Protein AF-A0A928NVF2-F1 (afdb_monomer_lite)

Radius of gyration: 32.95 Å; chains: 1; bounding box: 83×80×130 Å

Structure (mmCIF, N/CA/C/O backbone):
data_AF-A0A928NVF2-F1
#
_entry.id   AF-A0A928NVF2-F1
#
loop_
_atom_site.group_PDB
_atom_site.id
_atom_site.type_symbol
_atom_site.label_atom_id
_atom_site.label_alt_id
_atom_site.label_comp_id
_atom_site.label_asym_id
_atom_site.label_entity_id
_atom_site.label_seq_id
_atom_site.pdbx_PDB_ins_code
_atom_site.Cartn_x
_atom_site.Cartn_y
_atom_site.Cartn_z
_atom_site.occupancy
_atom_site.B_iso_or_equiv
_atom_site.auth_seq_id
_atom_site.auth_comp_id
_atom_site.auth_asym_id
_atom_site.auth_atom_id
_atom_site.pdbx_PDB_model_num
ATOM 1 N N . MET A 1 1 ? -42.860 23.531 -21.131 1.00 44.81 1 MET A N 1
ATOM 2 C CA . MET A 1 1 ? -42.551 22.361 -21.988 1.00 44.81 1 MET A CA 1
ATOM 3 C C . MET A 1 1 ? -41.539 22.600 -23.119 1.00 44.81 1 MET A C 1
ATOM 5 O O . MET A 1 1 ? -40.895 21.634 -23.487 1.00 44.81 1 MET A O 1
ATOM 9 N N . ALA A 1 2 ? -41.324 23.803 -23.671 1.00 33.59 2 ALA A N 1
ATOM 10 C CA . ALA A 1 2 ? -40.385 23.972 -24.802 1.00 33.59 2 ALA A CA 1
ATOM 11 C C . ALA A 1 2 ? -38.884 23.972 -24.421 1.00 33.59 2 ALA A C 1
ATOM 13 O O . ALA A 1 2 ? -38.045 23.609 -25.238 1.00 33.59 2 ALA A O 1
ATOM 14 N N . ALA A 1 3 ? -38.541 24.306 -23.173 1.00 37.38 3 ALA A N 1
ATOM 15 C CA . ALA A 1 3 ? -37.152 24.272 -22.699 1.00 37.38 3 ALA A CA 1
ATOM 16 C C . ALA A 1 3 ? -36.642 22.844 -22.410 1.00 37.38 3 ALA A C 1
ATOM 18 O O . ALA A 1 3 ? -35.445 22.591 -22.466 1.00 37.38 3 ALA A O 1
ATOM 19 N N . VAL A 1 4 ? -37.552 21.896 -22.158 1.00 41.88 4 VAL A N 1
ATOM 20 C CA . VAL A 1 4 ? -37.204 20.514 -21.777 1.00 41.88 4 VAL A CA 1
ATOM 21 C C . VAL A 1 4 ? -36.959 19.621 -23.008 1.00 41.88 4 VAL A C 1
ATOM 23 O O . VAL A 1 4 ? -36.260 18.622 -22.908 1.00 41.88 4 VAL A O 1
ATOM 26 N N . ALA A 1 5 ? -37.443 20.004 -24.197 1.00 39.19 5 ALA A N 1
ATOM 27 C CA . ALA A 1 5 ? -37.230 19.247 -25.439 1.00 39.19 5 ALA A CA 1
ATOM 28 C C . ALA A 1 5 ? -35.941 19.635 -26.195 1.00 39.19 5 ALA A C 1
ATOM 30 O O . ALA A 1 5 ? -35.328 18.787 -26.835 1.00 39.19 5 ALA A O 1
ATOM 31 N N . MET A 1 6 ? -35.489 20.891 -26.099 1.00 42.94 6 MET A N 1
ATOM 32 C CA . MET A 1 6 ? -34.250 21.347 -26.758 1.00 42.94 6 MET A CA 1
ATOM 33 C C . MET A 1 6 ? -32.985 20.873 -26.029 1.00 42.94 6 MET A C 1
ATOM 35 O O . MET A 1 6 ? -31.957 20.651 -26.663 1.00 42.94 6 MET A O 1
ATOM 39 N N . LEU A 1 7 ? -33.075 20.646 -24.714 1.00 39.53 7 LEU A N 1
ATOM 40 C CA . LEU A 1 7 ? -31.983 20.072 -23.925 1.00 39.53 7 LEU A CA 1
ATOM 41 C C . LEU A 1 7 ? -31.767 18.575 -24.241 1.00 39.53 7 LEU A C 1
ATOM 43 O O . LEU A 1 7 ? -30.654 18.079 -24.116 1.00 39.53 7 LEU A O 1
ATOM 47 N N . LEU A 1 8 ? -32.802 17.874 -24.727 1.00 33.75 8 LEU A N 1
ATOM 48 C CA . LEU A 1 8 ? -32.741 16.450 -25.082 1.00 33.75 8 LEU A CA 1
ATOM 49 C C . LEU A 1 8 ? -32.118 16.194 -26.473 1.00 33.75 8 LEU A C 1
ATOM 51 O O . LEU A 1 8 ? -31.570 15.123 -26.713 1.00 33.75 8 LEU A O 1
ATOM 55 N N . VAL A 1 9 ? -32.156 17.175 -27.388 1.00 42.97 9 VAL A N 1
ATOM 56 C CA . VAL A 1 9 ? -31.572 17.058 -28.746 1.00 42.97 9 VAL A CA 1
ATOM 57 C C . VAL A 1 9 ? -30.080 17.415 -28.761 1.00 42.97 9 VAL A C 1
ATOM 59 O O . VAL A 1 9 ? -29.321 16.852 -29.548 1.00 42.97 9 VAL A O 1
ATOM 62 N N . ALA A 1 10 ? -29.622 18.257 -27.830 1.00 42.62 10 ALA A N 1
ATOM 63 C CA . ALA A 1 10 ? -28.196 18.517 -27.619 1.00 42.62 10 ALA A CA 1
ATOM 64 C C . ALA A 1 10 ? -27.438 17.304 -27.034 1.00 42.62 10 ALA A C 1
ATOM 66 O O . ALA A 1 10 ? -26.214 17.261 -27.106 1.00 42.62 10 ALA A O 1
ATOM 67 N N . PHE A 1 11 ? -28.153 16.301 -26.506 1.00 34.56 11 PHE A N 1
ATOM 68 C CA . PHE A 1 11 ? -27.557 15.132 -25.853 1.00 34.56 11 PHE A CA 1
ATOM 69 C C . PHE A 1 11 ? -27.333 13.916 -26.786 1.00 34.56 11 PHE A C 1
ATOM 71 O O . PHE A 1 11 ? -26.738 12.937 -26.352 1.00 34.56 11 PHE A O 1
ATOM 78 N N . PHE A 1 12 ? -27.745 13.957 -28.068 1.00 36.56 12 PHE A N 1
ATOM 79 C CA . PHE A 1 12 ? -27.664 12.793 -28.984 1.00 36.56 12 PHE A CA 1
ATOM 80 C C . PHE A 1 12 ? -26.937 13.000 -30.333 1.00 36.56 12 PHE A C 1
ATOM 82 O O . PHE A 1 12 ? -26.902 12.069 -31.133 1.00 36.56 12 PHE A O 1
ATOM 89 N N . MET A 1 13 ? -26.303 14.148 -30.611 1.00 39.31 13 MET A N 1
ATOM 90 C CA . MET A 1 13 ? -25.504 14.335 -31.848 1.00 39.31 13 MET A CA 1
ATOM 91 C C . MET A 1 13 ? -24.010 14.609 -31.614 1.00 39.31 13 MET A C 1
ATOM 93 O O . MET A 1 13 ? -23.356 15.329 -32.365 1.00 39.31 13 MET A O 1
ATOM 97 N N . VAL A 1 14 ? -23.436 13.922 -30.625 1.00 37.03 14 VAL A N 1
ATOM 98 C CA . VAL A 1 14 ? -22.056 13.434 -30.735 1.00 37.03 14 VAL A CA 1
ATOM 99 C C . VAL A 1 14 ? -22.041 12.317 -31.782 1.00 37.03 14 VAL A C 1
ATOM 101 O O . VAL A 1 14 ? -22.517 11.227 -31.500 1.00 37.03 14 VAL A O 1
ATOM 104 N N . ILE A 1 15 ? -21.472 12.574 -32.962 1.00 34.41 15 ILE A N 1
ATOM 105 C CA . ILE A 1 15 ? -20.449 11.697 -33.558 1.00 34.41 15 ILE A CA 1
ATOM 106 C C . ILE A 1 15 ? -19.396 12.621 -34.164 1.00 34.41 15 ILE A C 1
ATOM 108 O O . ILE A 1 15 ? -19.520 13.128 -35.279 1.00 34.41 15 ILE A O 1
ATOM 112 N N . SER A 1 16 ? -18.334 12.817 -33.392 1.00 35.62 16 SER A N 1
ATOM 113 C CA . SER A 1 16 ? -16.998 13.082 -33.899 1.00 35.62 16 SER A CA 1
ATOM 114 C C . SER A 1 16 ? -16.676 12.081 -35.012 1.00 35.62 16 SER A C 1
ATOM 116 O O . SER A 1 16 ? -16.428 10.905 -34.750 1.00 35.62 16 SER A O 1
ATOM 118 N N . SER A 1 17 ? -16.688 12.535 -36.260 1.00 27.22 17 SER A N 1
ATOM 119 C CA . SER A 1 17 ? -16.017 11.837 -37.350 1.00 27.22 17 SER A CA 1
ATOM 120 C C . SER A 1 17 ? -15.117 12.829 -38.069 1.00 27.22 17 SER A C 1
ATOM 122 O O . SER A 1 17 ? -15.530 13.909 -38.487 1.00 27.22 17 SER A O 1
ATOM 124 N N . SER A 1 18 ? -13.844 12.459 -38.105 1.00 36.84 18 SER A N 1
ATOM 125 C CA . SER A 1 18 ? -12.758 13.079 -38.841 1.00 36.84 18 SER A CA 1
ATOM 126 C C . SER A 1 18 ? -13.165 13.326 -40.292 1.00 36.84 18 SER A C 1
ATOM 128 O O . SER A 1 18 ? -13.515 12.380 -40.992 1.00 36.84 18 SER A O 1
ATOM 130 N N . TYR A 1 19 ? -13.037 14.559 -40.780 1.00 27.59 19 TYR A N 1
ATOM 131 C CA . TYR A 1 19 ? -13.043 14.810 -42.219 1.00 27.59 19 TYR A CA 1
ATOM 132 C C . TYR A 1 19 ? -11.674 15.316 -42.653 1.00 27.59 19 TYR A C 1
ATOM 134 O O . TYR A 1 19 ? -11.350 16.498 -42.564 1.00 27.59 19 TYR A O 1
ATOM 142 N N . ALA A 1 20 ? -10.878 14.369 -43.148 1.00 26.25 20 ALA A N 1
ATOM 143 C CA . ALA A 1 20 ? -9.914 14.650 -44.193 1.00 26.25 20 ALA A CA 1
ATOM 144 C C . ALA A 1 20 ? -10.691 15.139 -45.425 1.00 26.25 20 ALA A C 1
ATOM 146 O O . ALA A 1 20 ? -11.617 14.465 -45.880 1.00 26.25 20 ALA A O 1
ATOM 147 N N . TRP A 1 21 ? -10.320 16.290 -45.980 1.00 24.73 21 TRP A N 1
ATOM 148 C CA . TRP A 1 21 ? -10.779 16.658 -47.314 1.00 24.73 21 TRP A CA 1
ATOM 149 C C . TRP A 1 21 ? -9.892 15.926 -48.320 1.00 24.73 21 TRP A C 1
ATOM 151 O O . TRP A 1 21 ? -8.727 16.264 -48.511 1.00 24.73 21 TRP A O 1
ATOM 161 N N . PHE A 1 22 ? -10.445 14.878 -48.929 1.00 26.31 22 PHE A N 1
ATOM 162 C CA . PHE A 1 22 ? -9.878 14.239 -50.110 1.00 26.31 22 PHE A CA 1
ATOM 163 C C . PHE A 1 22 ? -10.243 15.101 -51.324 1.00 26.31 22 PHE A C 1
ATOM 165 O O . PHE A 1 22 ? -11.411 15.179 -51.698 1.00 26.31 22 PHE A O 1
ATOM 172 N N . THR A 1 23 ? -9.264 15.722 -51.978 1.00 27.91 23 THR A N 1
ATOM 173 C CA . THR A 1 23 ? -9.414 16.123 -53.383 1.00 27.91 23 THR A CA 1
ATOM 174 C C . THR A 1 23 ? -8.696 15.093 -54.238 1.00 27.91 23 THR A C 1
ATOM 176 O O . THR A 1 23 ? -7.475 15.132 -54.383 1.00 27.91 23 THR A O 1
ATOM 179 N N . LEU A 1 24 ? -9.455 14.145 -54.792 1.00 27.53 24 LEU A N 1
ATOM 180 C CA . LEU A 1 24 ? -8.959 13.260 -55.839 1.00 27.53 24 LEU A CA 1
ATOM 181 C C . LEU A 1 24 ? -8.858 14.080 -57.135 1.00 27.53 24 LEU A C 1
ATOM 183 O O . LEU A 1 24 ? -9.863 14.322 -57.800 1.00 27.53 24 LEU A O 1
ATOM 187 N N . SER A 1 25 ? -7.657 14.540 -57.484 1.00 30.09 25 SER A N 1
ATOM 188 C CA . SER A 1 25 ? -7.385 15.007 -58.846 1.00 30.09 25 SER A CA 1
ATOM 189 C C . SER A 1 25 ? -7.182 13.785 -59.739 1.00 30.09 25 SER A C 1
ATOM 191 O O . SER A 1 25 ? -6.358 12.922 -59.440 1.00 30.09 25 SER A O 1
ATOM 193 N N . THR A 1 26 ? -7.932 13.686 -60.833 1.00 35.44 26 THR A N 1
ATOM 194 C CA . THR A 1 26 ? -7.825 12.612 -61.832 1.00 35.44 26 THR A CA 1
ATOM 195 C C . THR A 1 26 ? -6.662 12.849 -62.804 1.00 35.44 26 THR A C 1
ATOM 197 O O . THR A 1 26 ? -6.855 12.837 -64.020 1.00 35.44 26 THR A O 1
ATOM 200 N N . ALA A 1 27 ? -5.455 13.075 -62.286 1.00 31.02 27 ALA A N 1
ATOM 201 C CA . ALA A 1 27 ? -4.226 13.074 -63.076 1.00 31.02 27 ALA A CA 1
ATOM 202 C C . ALA A 1 27 ? -3.371 11.855 -62.674 1.00 31.02 27 ALA A C 1
ATOM 204 O O . ALA A 1 27 ? -3.174 11.631 -61.477 1.00 31.02 27 ALA A O 1
ATOM 205 N N . PRO A 1 28 ? -2.907 11.032 -63.631 1.00 38.03 28 PRO A N 1
ATOM 206 C CA . PRO A 1 28 ? -2.122 9.846 -63.327 1.00 38.03 28 PRO A CA 1
ATOM 207 C C . PRO A 1 28 ? -0.693 10.238 -62.924 1.00 38.03 28 PRO A C 1
ATOM 209 O O . PRO A 1 28 ? -0.131 11.185 -63.463 1.00 38.03 28 PRO A O 1
ATOM 212 N N . GLU A 1 29 ? -0.128 9.457 -62.002 1.00 40.56 29 GLU A N 1
ATOM 213 C CA . GLU A 1 29 ? 1.263 9.495 -61.526 1.00 40.56 29 GLU A CA 1
ATOM 214 C C . GLU A 1 29 ? 1.671 10.695 -60.657 1.00 40.56 29 GLU A C 1
ATOM 216 O O . GLU A 1 29 ? 2.347 11.626 -61.082 1.00 40.56 29 GLU A O 1
ATOM 221 N N . VAL A 1 30 ? 1.404 10.568 -59.354 1.00 30.86 30 VAL A N 1
ATOM 222 C CA . VAL A 1 30 ? 2.347 11.053 -58.336 1.00 30.86 30 VAL A CA 1
ATOM 223 C C . VAL A 1 30 ? 2.696 9.880 -57.423 1.00 30.86 30 VAL A C 1
ATOM 225 O O . VAL A 1 30 ? 2.098 9.670 -56.370 1.00 30.86 30 VAL A O 1
ATOM 228 N N . THR A 1 31 ? 3.670 9.072 -57.838 1.00 35.22 31 THR A N 1
ATOM 229 C CA . THR A 1 31 ? 4.393 8.176 -56.929 1.00 35.22 31 THR A CA 1
ATOM 230 C C . THR A 1 31 ? 5.310 9.030 -56.058 1.00 35.22 31 THR A C 1
ATOM 232 O O . THR A 1 31 ? 6.460 9.273 -56.416 1.00 35.22 31 THR A O 1
ATOM 235 N N . GLY A 1 32 ? 4.787 9.542 -54.943 1.00 33.62 32 GLY A N 1
ATOM 236 C CA . GLY A 1 32 ? 5.592 10.286 -53.974 1.00 33.62 32 GLY A CA 1
ATOM 237 C C . GLY A 1 32 ? 4.840 11.393 -53.249 1.00 33.62 32 GLY A C 1
ATOM 238 O O . GLY A 1 32 ? 5.214 12.554 -53.363 1.00 33.62 32 GLY A O 1
ATOM 239 N N . ILE A 1 33 ? 3.810 11.051 -52.474 1.00 31.72 33 ILE A N 1
ATOM 240 C CA . ILE A 1 33 ? 3.309 11.944 -51.423 1.00 31.72 33 ILE A CA 1
ATOM 241 C C . ILE A 1 33 ? 3.704 11.318 -50.084 1.00 31.72 33 ILE A C 1
ATOM 243 O O . ILE A 1 33 ? 3.020 10.440 -49.567 1.00 31.72 33 ILE A O 1
ATOM 247 N N . TYR A 1 34 ? 4.839 11.761 -49.538 1.00 28.41 34 TYR A N 1
ATOM 248 C CA . TYR A 1 34 ? 5.159 11.576 -48.125 1.00 28.41 34 TYR A CA 1
ATOM 249 C C . TYR A 1 34 ? 4.343 12.599 -47.338 1.00 28.41 34 TYR A C 1
ATOM 251 O O . TYR A 1 34 ? 4.717 13.767 -47.242 1.00 28.41 34 TYR A O 1
ATOM 259 N N . THR A 1 35 ? 3.213 12.183 -46.775 1.00 33.41 35 THR A N 1
ATOM 260 C CA . THR A 1 35 ? 2.512 12.983 -45.771 1.00 33.41 35 THR A CA 1
ATOM 261 C C . THR A 1 35 ? 3.271 12.884 -44.452 1.00 33.41 35 THR A C 1
ATOM 263 O O . THR A 1 35 ? 2.890 12.136 -43.555 1.00 33.41 35 THR A O 1
ATOM 266 N N . ALA A 1 36 ? 4.351 13.649 -44.310 1.00 30.97 36 ALA A N 1
ATOM 267 C CA . ALA A 1 36 ? 4.864 14.002 -42.993 1.00 30.97 36 ALA A CA 1
ATOM 268 C C . ALA A 1 36 ? 3.942 15.079 -42.395 1.00 30.97 36 ALA A C 1
ATOM 270 O O . ALA A 1 36 ? 4.326 16.237 -42.247 1.00 30.97 36 ALA A O 1
ATOM 271 N N . VAL A 1 37 ? 2.692 14.713 -42.089 1.00 32.75 37 VAL A N 1
ATOM 272 C CA . VAL A 1 37 ? 1.835 15.523 -41.215 1.00 32.75 37 VAL A CA 1
ATOM 273 C C . VAL A 1 37 ? 2.330 15.251 -39.799 1.00 32.75 37 VAL A C 1
ATOM 275 O O . VAL A 1 37 ? 1.814 14.399 -39.084 1.00 32.75 37 VAL A O 1
ATOM 278 N N . GLY A 1 38 ? 3.441 15.899 -39.448 1.00 31.02 38 GLY A N 1
ATOM 279 C CA . GLY A 1 38 ? 4.023 15.841 -38.117 1.00 31.02 38 GLY A CA 1
ATOM 280 C C . GLY A 1 38 ? 3.090 16.529 -37.135 1.00 31.02 38 GLY A C 1
ATOM 281 O O . GLY A 1 38 ? 3.197 17.732 -36.912 1.00 31.02 38 GLY A O 1
ATOM 282 N N . ALA A 1 39 ? 2.169 15.772 -36.548 1.00 29.73 39 ALA A N 1
ATOM 283 C CA . ALA A 1 39 ? 1.528 16.190 -35.319 1.00 29.73 39 ALA A CA 1
ATOM 284 C C . ALA A 1 39 ? 2.585 16.155 -34.196 1.00 29.73 39 ALA A C 1
ATOM 286 O O . ALA A 1 39 ? 2.856 15.115 -33.612 1.00 29.73 39 ALA A O 1
ATOM 287 N N . ASN A 1 40 ? 3.162 17.328 -33.922 1.00 42.91 40 ASN A N 1
ATOM 288 C CA . ASN A 1 40 ? 3.718 17.772 -32.638 1.00 42.91 40 ASN A CA 1
ATOM 289 C C . ASN A 1 40 ? 4.929 17.024 -32.043 1.00 42.91 40 ASN A C 1
ATOM 291 O O . ASN A 1 40 ? 4.806 16.256 -31.090 1.00 42.91 40 ASN A O 1
ATOM 295 N N . GLY A 1 41 ? 6.127 17.424 -32.484 1.00 56.53 41 GLY A N 1
ATOM 296 C CA . GLY A 1 41 ? 7.388 17.246 -31.753 1.00 56.53 41 GLY A CA 1
ATOM 297 C C . GLY A 1 41 ? 8.516 16.695 -32.621 1.00 56.53 41 GLY A C 1
ATOM 298 O O . GLY A 1 41 ? 8.307 15.816 -33.444 1.00 56.53 41 GLY A O 1
ATOM 299 N N . ASN A 1 42 ? 9.732 17.205 -32.440 1.00 70.88 42 ASN A N 1
ATOM 300 C CA . ASN A 1 42 ? 10.946 16.605 -33.002 1.00 70.88 42 ASN A CA 1
ATOM 301 C C . ASN A 1 42 ? 11.477 15.428 -32.178 1.00 70.88 42 ASN A C 1
ATOM 303 O O . ASN A 1 42 ? 12.530 14.897 -32.516 1.00 70.88 42 ASN A O 1
ATOM 307 N N . LEU A 1 43 ? 10.808 15.067 -31.085 1.00 79.19 43 LEU A N 1
ATOM 308 C CA . LEU A 1 43 ? 11.210 14.028 -30.149 1.00 79.19 43 LEU A CA 1
ATOM 309 C C . LEU A 1 43 ? 10.016 13.118 -29.881 1.00 79.19 43 LEU A C 1
ATOM 311 O O . LEU A 1 43 ? 8.953 13.593 -29.474 1.00 79.19 43 LEU A O 1
ATOM 315 N N . GLU A 1 44 ? 10.229 11.825 -30.067 1.00 85.44 44 GLU A N 1
ATOM 316 C CA . GLU A 1 44 ? 9.272 10.769 -29.756 1.00 85.44 44 GLU A CA 1
ATOM 317 C C . GLU A 1 44 ? 9.861 9.840 -28.693 1.00 85.44 44 GLU A C 1
ATOM 319 O O . GLU A 1 44 ? 11.081 9.665 -28.608 1.00 85.44 44 GLU A O 1
ATOM 324 N N . ILE A 1 45 ? 8.979 9.254 -27.888 1.00 86.94 45 ILE A N 1
ATOM 325 C CA . ILE A 1 45 ? 9.293 8.354 -26.780 1.00 86.94 45 ILE A CA 1
ATOM 326 C C . ILE A 1 45 ? 8.442 7.085 -26.882 1.00 86.94 45 ILE A C 1
ATOM 328 O O . ILE A 1 45 ? 7.290 7.134 -27.318 1.00 86.94 45 ILE A O 1
ATOM 332 N N . ALA A 1 46 ? 9.016 5.962 -26.469 1.00 90.31 46 ALA A N 1
ATOM 333 C CA . ALA A 1 46 ? 8.335 4.685 -26.296 1.00 90.31 46 ALA A CA 1
ATOM 334 C C . ALA A 1 46 ? 8.958 3.905 -25.126 1.00 90.31 46 ALA A C 1
ATOM 336 O O . ALA A 1 46 ? 10.087 4.173 -24.711 1.00 90.31 46 ALA A O 1
ATOM 337 N N . LEU A 1 47 ? 8.238 2.916 -24.606 1.00 93.00 47 LEU A N 1
ATOM 338 C CA . LEU A 1 47 ? 8.767 1.928 -23.673 1.00 93.00 47 LEU A CA 1
ATOM 339 C C . LEU A 1 47 ? 9.649 0.934 -24.441 1.00 93.00 47 LEU A C 1
ATOM 341 O O . LEU A 1 47 ? 9.186 0.249 -25.357 1.00 93.00 47 LEU A O 1
ATOM 345 N N . TYR A 1 48 ? 10.919 0.828 -24.057 1.00 93.44 48 TYR A N 1
ATOM 346 C CA . TYR A 1 48 ? 11.861 -0.082 -24.694 1.00 93.44 48 TYR A CA 1
ATOM 347 C C . TYR A 1 48 ? 11.735 -1.485 -24.105 1.00 93.44 48 TYR A C 1
ATOM 349 O O . TYR A 1 48 ? 12.041 -1.723 -22.943 1.00 93.44 48 TYR A O 1
ATOM 357 N N . THR A 1 49 ? 11.325 -2.444 -24.930 1.00 89.19 49 THR A N 1
ATOM 358 C CA . THR A 1 49 ? 11.142 -3.851 -24.529 1.00 89.19 49 THR A CA 1
ATOM 359 C C . THR A 1 49 ? 12.255 -4.769 -25.044 1.00 89.19 49 THR A C 1
ATOM 361 O O . THR A 1 49 ? 12.109 -5.987 -25.043 1.00 89.19 49 THR A O 1
ATOM 364 N N . GLY A 1 50 ? 13.387 -4.196 -25.479 1.00 85.56 50 GLY A N 1
ATOM 365 C CA . GLY A 1 50 ? 14.495 -4.941 -26.092 1.00 85.56 50 GLY A CA 1
ATOM 366 C C . GLY A 1 50 ? 14.355 -5.114 -27.607 1.00 85.56 50 GLY A C 1
ATOM 367 O O . GLY A 1 50 ? 15.190 -5.757 -28.233 1.00 85.56 50 GLY A O 1
ATOM 368 N N . ASN A 1 51 ? 13.295 -4.557 -28.200 1.00 80.38 51 ASN A N 1
ATOM 369 C CA . ASN A 1 51 ? 13.088 -4.529 -29.642 1.00 80.38 51 ASN A CA 1
ATOM 370 C C . ASN A 1 51 ? 13.627 -3.218 -30.231 1.00 80.38 51 ASN A C 1
ATOM 372 O O . ASN A 1 51 ? 13.160 -2.136 -29.877 1.00 80.38 51 ASN A O 1
ATOM 376 N N . ASP A 1 52 ? 14.566 -3.323 -31.168 1.00 78.44 52 ASP A N 1
ATOM 377 C CA . ASP A 1 52 ? 15.161 -2.167 -31.851 1.00 78.44 52 ASP A CA 1
ATOM 378 C C . ASP A 1 52 ? 14.302 -1.640 -33.018 1.00 78.44 52 ASP A C 1
ATOM 380 O O . ASP A 1 52 ? 14.600 -0.597 -33.595 1.00 78.44 52 ASP A O 1
ATOM 384 N N . ASN A 1 53 ? 13.203 -2.330 -33.344 1.00 81.94 53 ASN A N 1
ATOM 385 C CA . ASN A 1 53 ? 12.244 -1.950 -34.382 1.00 81.94 53 ASN A CA 1
ATOM 386 C C . ASN A 1 53 ? 10.890 -1.569 -33.770 1.00 81.94 53 ASN A C 1
ATOM 388 O O . ASN A 1 53 ? 9.907 -2.309 -33.877 1.00 81.94 53 ASN A O 1
ATOM 392 N N . ILE A 1 54 ? 10.835 -0.411 -33.116 1.00 87.25 54 ILE A N 1
ATOM 393 C CA . ILE A 1 54 ? 9.587 0.157 -32.593 1.00 87.25 54 ILE A CA 1
ATOM 394 C C . ILE A 1 54 ? 8.760 0.735 -33.756 1.00 87.25 54 ILE A C 1
ATOM 396 O O . ILE A 1 54 ? 9.264 1.511 -34.574 1.00 87.25 54 ILE A O 1
ATOM 400 N N . GLY A 1 55 ? 7.490 0.333 -33.843 1.00 81.81 55 GLY A N 1
ATOM 401 C CA . GLY A 1 55 ? 6.565 0.726 -34.909 1.00 81.81 55 GLY A CA 1
ATOM 402 C C . GLY A 1 55 ? 5.932 2.107 -34.710 1.00 81.81 55 GLY A C 1
ATOM 403 O O . GLY A 1 55 ? 5.932 2.662 -33.611 1.00 81.81 55 GLY A O 1
ATOM 404 N N . SER A 1 56 ? 5.398 2.663 -35.798 1.00 79.19 56 SER A N 1
ATOM 405 C CA . SER A 1 56 ? 4.598 3.892 -35.803 1.00 79.19 56 SER A CA 1
ATOM 406 C C . SER A 1 56 ? 3.554 3.780 -36.914 1.00 79.19 56 SER A C 1
ATOM 408 O O . SER A 1 56 ? 3.852 4.021 -38.085 1.00 79.19 56 SER A O 1
ATOM 410 N N . ASN A 1 57 ? 2.353 3.326 -36.561 1.00 77.50 57 ASN A N 1
ATOM 411 C CA . ASN A 1 57 ? 1.232 3.159 -37.477 1.00 77.50 57 ASN A CA 1
ATOM 412 C C . ASN A 1 57 ? 0.136 4.191 -37.204 1.00 77.50 57 ASN A C 1
ATOM 414 O O . ASN A 1 57 ? -0.061 4.686 -36.091 1.00 77.50 57 ASN A O 1
ATOM 418 N N . VAL A 1 58 ? -0.640 4.487 -38.245 1.00 70.56 58 VAL A N 1
ATOM 419 C CA . VAL A 1 58 ? -1.846 5.304 -38.106 1.00 70.56 58 VAL A CA 1
ATOM 420 C C . VAL A 1 58 ? -2.837 4.567 -37.203 1.00 70.56 58 VAL A C 1
ATOM 422 O O . VAL A 1 58 ? -3.234 3.446 -37.505 1.00 70.56 58 VAL A O 1
ATOM 425 N N . GLY A 1 59 ? -3.261 5.218 -36.119 1.00 68.81 59 GLY A N 1
ATOM 426 C CA . GLY A 1 59 ? -4.224 4.662 -35.166 1.00 68.81 59 GLY A CA 1
ATOM 427 C C . GLY A 1 59 ? -3.613 4.046 -33.906 1.00 68.81 59 GLY A C 1
ATOM 428 O O . GLY A 1 59 ? -4.378 3.706 -33.006 1.00 68.81 59 GLY A O 1
ATOM 429 N N . ASP A 1 60 ? -2.281 3.989 -33.775 1.00 73.19 60 ASP A N 1
ATOM 430 C CA . ASP A 1 60 ? -1.611 3.501 -32.553 1.00 73.19 60 ASP A CA 1
ATOM 431 C C . ASP A 1 60 ? -2.019 4.302 -31.297 1.00 73.19 60 ASP A C 1
ATOM 433 O O . ASP A 1 60 ? -2.032 3.786 -30.179 1.00 73.19 60 ASP A O 1
ATOM 437 N N . SER A 1 61 ? -2.481 5.546 -31.475 1.00 72.31 61 SER A N 1
ATOM 438 C CA . SER A 1 61 ? -3.050 6.379 -30.410 1.00 72.31 61 SER A CA 1
ATOM 439 C C . SER A 1 61 ? -4.286 5.782 -29.723 1.00 72.31 61 SER A C 1
ATOM 441 O O . SER A 1 61 ? -4.570 6.181 -28.589 1.00 72.31 61 SER A O 1
ATOM 443 N N . ASN A 1 62 ? -4.998 4.871 -30.402 1.00 77.06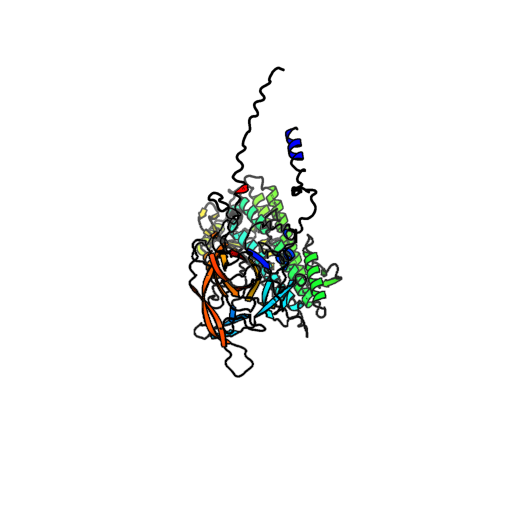 62 ASN A N 1
ATOM 444 C CA . ASN A 1 62 ? -6.236 4.223 -29.952 1.00 77.06 62 ASN A CA 1
ATOM 445 C C . ASN A 1 62 ? -5.997 2.849 -29.299 1.00 77.06 62 ASN A C 1
ATOM 447 O O . ASN A 1 62 ? -6.956 2.216 -28.859 1.00 77.06 62 ASN A O 1
ATOM 451 N N . LEU A 1 63 ? -4.750 2.365 -29.260 1.00 81.00 63 LEU A N 1
ATOM 452 C CA . LEU A 1 63 ? -4.404 1.126 -28.565 1.00 81.00 63 LEU A CA 1
ATOM 453 C C . LEU A 1 63 ? -4.583 1.286 -27.047 1.00 81.00 63 LEU A C 1
ATOM 455 O O . LEU A 1 63 ? -4.482 2.388 -26.502 1.00 81.00 63 LEU A O 1
ATOM 459 N N . GLY A 1 64 ? -4.810 0.168 -26.351 1.00 81.31 64 GLY A N 1
ATOM 460 C CA . GLY A 1 64 ? -4.784 0.142 -24.886 1.00 81.31 64 GLY A CA 1
ATOM 461 C C . GLY A 1 64 ? -3.408 0.549 -24.347 1.00 81.31 64 GLY A C 1
ATOM 462 O O . GLY A 1 64 ? -2.400 0.327 -25.015 1.00 81.31 64 GLY A O 1
ATOM 463 N N . ALA A 1 65 ? -3.359 1.124 -23.139 1.00 78.75 65 ALA A N 1
ATOM 464 C CA . ALA A 1 65 ? -2.165 1.774 -22.580 1.00 78.75 65 ALA A CA 1
ATOM 465 C C . ALA A 1 65 ? -0.866 0.949 -22.712 1.00 78.75 65 ALA A C 1
ATOM 467 O O . ALA A 1 65 ? 0.146 1.474 -23.167 1.00 78.75 65 ALA A O 1
ATOM 468 N N . ILE A 1 66 ? -0.907 -0.356 -22.409 1.00 86.50 66 ILE A N 1
ATOM 469 C CA . ILE A 1 66 ? 0.270 -1.241 -22.481 1.00 86.50 66 ILE A CA 1
ATOM 470 C C . ILE A 1 66 ? 0.816 -1.375 -23.910 1.00 86.50 66 ILE A C 1
ATOM 472 O O . ILE A 1 66 ? 2.027 -1.292 -24.113 1.00 86.50 66 ILE A O 1
ATOM 476 N N . GLU A 1 67 ? -0.052 -1.585 -24.901 1.00 87.88 67 GLU A N 1
ATOM 477 C CA . GLU A 1 67 ? 0.371 -1.733 -26.300 1.00 87.88 67 GLU A CA 1
ATOM 478 C C . GLU A 1 67 ? 0.741 -0.385 -26.913 1.00 87.88 67 GLU A C 1
ATOM 480 O O . GLU A 1 67 ? 1.731 -0.283 -27.633 1.00 87.88 67 GLU A O 1
ATOM 485 N N . LYS A 1 68 ? 0.014 0.674 -26.545 1.00 84.06 68 LYS A N 1
ATOM 486 C CA . LYS A 1 68 ? 0.321 2.049 -26.940 1.00 84.06 68 LYS A CA 1
ATOM 487 C C . LYS A 1 68 ? 1.732 2.454 -26.516 1.00 84.06 68 LYS A C 1
ATOM 489 O O . LYS A 1 68 ? 2.477 2.993 -27.329 1.00 84.06 68 LYS A O 1
ATOM 494 N N . ASN A 1 69 ? 2.131 2.121 -25.289 1.00 87.06 69 ASN A N 1
ATOM 495 C CA . ASN A 1 69 ? 3.469 2.413 -24.774 1.00 87.06 69 ASN A CA 1
ATOM 496 C C . ASN A 1 69 ? 4.596 1.747 -25.579 1.00 87.06 69 ASN A C 1
ATOM 498 O O . ASN A 1 69 ? 5.722 2.226 -25.529 1.00 87.06 69 ASN A O 1
ATOM 502 N N . LYS A 1 70 ? 4.330 0.663 -26.321 1.00 89.94 70 LYS A N 1
ATOM 503 C CA . LYS A 1 70 ? 5.330 -0.041 -27.149 1.00 89.94 70 LYS A CA 1
ATOM 504 C C . LYS A 1 70 ? 5.489 0.556 -28.550 1.00 89.94 70 LYS A C 1
ATOM 506 O O . LYS A 1 70 ? 6.266 0.026 -29.340 1.00 89.94 70 LYS A O 1
ATOM 511 N N . THR A 1 71 ? 4.746 1.610 -28.877 1.00 88.44 71 THR A N 1
ATOM 512 C CA . THR A 1 71 ? 4.789 2.303 -30.174 1.00 88.44 71 THR A CA 1
ATOM 513 C C . THR A 1 71 ? 5.340 3.711 -30.002 1.00 88.44 71 THR A C 1
ATOM 515 O O . THR A 1 71 ? 5.304 4.266 -28.903 1.00 88.44 71 THR A O 1
ATOM 518 N N . TRP A 1 72 ? 5.873 4.299 -31.073 1.00 86.88 72 TRP A N 1
ATOM 519 C CA . TRP A 1 72 ? 6.367 5.673 -31.013 1.00 86.88 72 TRP A CA 1
ATOM 520 C C . TRP A 1 72 ? 5.237 6.661 -30.743 1.00 86.88 72 TRP A C 1
ATOM 522 O O . TRP A 1 72 ? 4.266 6.736 -31.498 1.00 86.88 72 TRP A O 1
ATOM 532 N N . GLY A 1 73 ? 5.402 7.457 -29.690 1.00 81.44 73 GLY A N 1
ATOM 533 C CA . GLY A 1 73 ? 4.461 8.500 -29.321 1.00 81.44 73 GLY A CA 1
ATOM 534 C C . GLY A 1 73 ? 5.131 9.642 -28.569 1.00 81.44 73 GLY A C 1
ATOM 535 O O . GLY A 1 73 ? 6.330 9.888 -28.680 1.00 81.44 73 GLY A O 1
ATOM 536 N N . ASN A 1 74 ? 4.333 10.373 -27.799 1.00 76.19 74 ASN A N 1
ATOM 537 C CA . ASN A 1 74 ? 4.772 11.523 -27.009 1.00 76.19 74 ASN A CA 1
ATOM 538 C C . ASN A 1 74 ? 4.634 11.312 -25.491 1.00 76.19 74 ASN A C 1
ATOM 540 O O . ASN A 1 74 ? 5.033 12.197 -24.731 1.00 76.19 74 ASN A O 1
ATOM 544 N N . ILE A 1 75 ? 4.043 10.188 -25.072 1.00 80.00 75 ILE A N 1
ATOM 545 C CA . ILE A 1 75 ? 3.720 9.835 -23.686 1.00 80.00 75 ILE A CA 1
ATOM 546 C C . ILE A 1 75 ? 3.925 8.327 -23.517 1.00 80.00 75 ILE A C 1
ATOM 548 O O . ILE A 1 75 ? 3.486 7.548 -24.362 1.00 80.00 75 ILE A O 1
ATOM 552 N N . VAL A 1 76 ? 4.542 7.942 -22.401 1.00 84.19 76 VAL A N 1
ATOM 553 C CA . VAL A 1 76 ? 4.541 6.572 -21.879 1.00 84.19 76 VAL A CA 1
ATOM 554 C C . VAL A 1 76 ? 3.791 6.609 -20.551 1.00 84.19 76 VAL A C 1
ATOM 556 O O . VAL A 1 76 ? 4.224 7.293 -19.627 1.00 84.19 76 VAL A O 1
ATOM 559 N N . ASP A 1 77 ? 2.656 5.918 -20.471 1.00 84.88 77 ASP A N 1
ATOM 560 C CA . ASP A 1 77 ? 1.786 5.912 -19.290 1.00 84.88 77 ASP A CA 1
ATOM 561 C C . ASP A 1 77 ? 1.884 4.578 -18.543 1.00 84.88 77 ASP A C 1
ATOM 563 O O . ASP A 1 77 ? 1.391 3.548 -19.007 1.00 84.88 77 ASP A O 1
ATOM 567 N N . LEU A 1 78 ? 2.523 4.598 -17.375 1.00 86.75 78 LEU A N 1
ATOM 568 C CA . LEU A 1 78 ? 2.760 3.410 -16.554 1.00 86.75 78 LEU A CA 1
ATOM 569 C C . LEU A 1 78 ? 1.743 3.240 -15.413 1.00 86.75 78 LEU A C 1
ATOM 571 O O . LEU A 1 78 ? 1.965 2.418 -14.530 1.00 86.75 78 LEU A O 1
ATOM 575 N N . SER A 1 79 ? 0.630 3.983 -15.427 1.00 80.38 79 SER A N 1
ATOM 576 C CA . SER A 1 79 ? -0.426 3.890 -14.403 1.00 80.38 79 SER A CA 1
ATOM 577 C C . SER A 1 79 ? -1.204 2.569 -14.428 1.00 80.38 79 SER A C 1
ATOM 579 O O . SER A 1 79 ? -1.896 2.235 -13.469 1.00 80.38 79 SER A O 1
ATOM 581 N N . ASN A 1 80 ? -1.096 1.800 -15.514 1.00 85.00 80 ASN A N 1
ATOM 582 C CA . ASN A 1 80 ? -1.768 0.515 -15.644 1.00 85.00 80 ASN A CA 1
ATOM 583 C C . ASN A 1 80 ? -1.199 -0.527 -14.660 1.00 85.00 80 ASN A C 1
ATOM 585 O O . ASN A 1 80 ? 0.012 -0.752 -14.609 1.00 85.00 80 ASN A O 1
ATOM 589 N N . GLU A 1 81 ? -2.082 -1.236 -13.952 1.00 84.06 81 GLU A N 1
ATOM 590 C CA . GLU A 1 81 ? -1.718 -2.274 -12.975 1.00 84.06 81 GLU A CA 1
ATOM 591 C C . GLU A 1 81 ? -0.869 -3.412 -13.561 1.00 84.06 81 GLU A C 1
ATOM 593 O O . GLU A 1 81 ? -0.107 -4.048 -12.835 1.00 84.06 81 GLU A O 1
ATOM 598 N N . GLY A 1 82 ? -0.924 -3.633 -14.878 1.00 85.00 82 GLY A N 1
ATOM 599 C CA . GLY A 1 82 ? -0.096 -4.611 -15.583 1.00 85.00 82 GLY A CA 1
ATOM 600 C C . GLY A 1 82 ? 1.411 -4.347 -15.518 1.00 85.00 82 GLY A C 1
ATOM 601 O O . GLY A 1 82 ? 2.181 -5.233 -15.877 1.00 85.00 82 GLY A O 1
ATOM 602 N N . TYR A 1 83 ? 1.849 -3.179 -15.036 1.00 85.44 83 TYR A N 1
ATOM 603 C CA . TYR A 1 83 ? 3.258 -2.898 -14.740 1.00 85.44 83 TYR A CA 1
ATOM 604 C C . TYR A 1 83 ? 3.664 -3.204 -13.292 1.00 85.44 83 TYR A C 1
ATOM 606 O O . TYR A 1 83 ? 4.856 -3.248 -12.993 1.00 85.44 83 TYR A O 1
ATOM 614 N N . GLY A 1 84 ? 2.701 -3.408 -12.388 1.00 85.12 84 GLY A N 1
ATOM 615 C CA . GLY A 1 84 ? 2.945 -3.836 -11.011 1.00 85.12 84 GLY A CA 1
ATOM 616 C C . GLY A 1 84 ? 3.678 -2.842 -10.108 1.00 85.12 84 GLY A C 1
ATOM 617 O O . GLY A 1 84 ? 4.067 -3.233 -9.011 1.00 85.12 84 GLY A O 1
ATOM 618 N N . LEU A 1 85 ? 3.867 -1.583 -10.524 1.00 83.38 85 LEU A N 1
ATOM 619 C CA . LEU A 1 85 ? 4.643 -0.576 -9.779 1.00 83.38 85 LEU A CA 1
ATOM 620 C C . LEU A 1 85 ? 4.099 -0.315 -8.363 1.00 83.38 85 LEU A C 1
ATOM 622 O O . LEU A 1 85 ? 4.882 -0.083 -7.447 1.00 83.38 85 LEU A O 1
ATOM 626 N N . ASN A 1 86 ? 2.784 -0.447 -8.160 1.00 81.12 86 ASN A N 1
ATOM 627 C CA . ASN A 1 86 ? 2.141 -0.311 -6.845 1.00 81.12 86 ASN A CA 1
ATOM 628 C C . ASN A 1 86 ? 2.497 -1.444 -5.862 1.00 81.12 86 ASN A C 1
ATOM 630 O O . ASN A 1 86 ? 2.193 -1.339 -4.679 1.00 81.12 86 ASN A O 1
ATOM 634 N N . ASN A 1 87 ? 3.131 -2.522 -6.335 1.00 80.94 87 ASN A N 1
ATOM 635 C CA . ASN A 1 87 ? 3.529 -3.672 -5.518 1.00 80.94 87 ASN A CA 1
ATOM 636 C C . ASN A 1 87 ? 5.009 -3.614 -5.091 1.00 80.94 87 ASN A C 1
ATOM 638 O O . ASN A 1 87 ? 5.541 -4.604 -4.594 1.00 80.94 87 ASN A O 1
ATOM 642 N N . ILE A 1 88 ? 5.692 -2.485 -5.318 1.00 81.44 88 ILE A N 1
ATOM 643 C CA . ILE A 1 88 ? 7.116 -2.306 -5.016 1.00 81.44 88 ILE A CA 1
ATOM 644 C C . ILE A 1 88 ? 7.265 -1.421 -3.774 1.00 81.44 88 ILE A C 1
ATOM 646 O O . ILE A 1 88 ? 7.045 -0.213 -3.833 1.00 81.44 88 ILE A O 1
ATOM 650 N N . ALA A 1 89 ? 7.692 -2.014 -2.659 1.00 81.00 89 ALA A N 1
ATOM 651 C CA . ALA A 1 89 ? 8.144 -1.280 -1.478 1.00 81.00 89 ALA A CA 1
ATOM 652 C C . ALA A 1 89 ? 9.664 -1.087 -1.548 1.00 81.00 89 ALA A C 1
ATOM 654 O O . ALA A 1 89 ? 10.383 -2.069 -1.702 1.00 81.00 89 ALA A O 1
ATOM 655 N N . LEU A 1 90 ? 10.145 0.158 -1.463 1.00 80.31 90 LEU A N 1
ATOM 656 C CA . LEU A 1 90 ? 11.565 0.486 -1.625 1.00 80.31 90 LEU A CA 1
ATOM 657 C C . LEU A 1 90 ? 12.333 0.341 -0.311 1.00 80.31 90 LEU A C 1
ATOM 659 O O . LEU A 1 90 ? 12.164 1.144 0.605 1.00 80.31 90 LEU A O 1
ATOM 663 N N . TYR A 1 91 ? 13.232 -0.635 -0.259 1.00 79.00 91 TYR A N 1
ATOM 664 C CA . TYR A 1 91 ? 14.224 -0.756 0.801 1.00 79.00 91 TYR A CA 1
ATOM 665 C C . TYR A 1 91 ? 15.496 0.045 0.468 1.00 79.00 91 TYR A C 1
ATOM 667 O O . TYR A 1 91 ? 15.870 0.141 -0.707 1.00 79.00 91 TYR A O 1
ATOM 675 N N . PRO A 1 92 ? 16.188 0.595 1.486 1.00 81.25 92 PRO A N 1
ATOM 676 C CA . PRO A 1 92 ? 17.467 1.278 1.312 1.00 81.25 92 PRO A CA 1
ATOM 677 C C . PRO A 1 92 ? 18.477 0.455 0.509 1.00 81.25 92 PRO A C 1
ATOM 679 O O . PRO A 1 92 ? 18.712 -0.719 0.806 1.00 81.25 92 PRO A O 1
ATOM 682 N N . SER A 1 93 ? 19.091 1.071 -0.499 1.00 84.19 93 SER A N 1
ATOM 683 C CA . SER A 1 93 ? 20.065 0.410 -1.365 1.00 84.19 93 SER A CA 1
ATOM 684 C C . SER A 1 93 ? 21.024 1.388 -2.042 1.00 84.19 93 SER A C 1
ATOM 686 O O . SER A 1 93 ? 20.854 2.606 -1.995 1.00 84.19 93 SER A O 1
ATOM 688 N N . VAL A 1 94 ? 22.054 0.843 -2.683 1.00 86.88 94 VAL A N 1
ATOM 689 C CA . VAL A 1 94 ? 23.004 1.586 -3.517 1.00 86.88 94 VAL A CA 1
ATOM 690 C C . VAL A 1 94 ? 23.125 0.944 -4.895 1.00 86.88 94 VAL A C 1
ATOM 692 O O . VAL A 1 94 ? 23.006 -0.277 -5.032 1.00 86.88 94 VAL A O 1
ATOM 695 N N . LEU A 1 95 ? 23.377 1.764 -5.922 1.00 89.88 95 LEU A N 1
ATOM 696 C CA . LEU A 1 95 ? 23.633 1.283 -7.279 1.00 89.88 95 LEU A CA 1
ATOM 697 C C . LEU A 1 95 ? 25.061 0.767 -7.408 1.00 89.88 95 LEU A C 1
ATOM 699 O O . LEU A 1 95 ? 26.025 1.506 -7.215 1.00 89.88 95 LEU A O 1
ATOM 703 N N . ALA A 1 96 ? 25.161 -0.503 -7.771 1.00 87.19 96 ALA A N 1
ATOM 704 C CA . ALA A 1 96 ? 26.397 -1.245 -7.893 1.00 87.19 96 ALA A CA 1
ATOM 705 C C . ALA A 1 96 ? 26.935 -1.184 -9.331 1.00 87.19 96 ALA A C 1
ATOM 707 O O . ALA A 1 96 ? 26.245 -1.534 -10.293 1.00 87.19 96 ALA A O 1
ATOM 708 N N . LEU A 1 97 ? 28.184 -0.742 -9.472 1.00 89.31 97 LEU A N 1
ATOM 709 C CA . LEU A 1 97 ? 28.838 -0.495 -10.752 1.00 89.31 97 LEU A CA 1
ATOM 710 C C . LEU A 1 97 ? 30.203 -1.188 -10.846 1.00 89.31 97 LEU A C 1
ATOM 712 O O . LEU A 1 97 ? 30.926 -1.326 -9.860 1.00 89.31 97 LEU A O 1
ATOM 716 N N . ASP A 1 98 ? 30.577 -1.541 -12.070 1.00 87.25 98 ASP A N 1
ATOM 717 C CA . ASP A 1 98 ? 31.930 -1.883 -12.494 1.00 87.25 98 ASP A CA 1
ATOM 718 C C . ASP A 1 98 ? 32.392 -0.853 -13.531 1.00 87.25 98 ASP A C 1
ATOM 720 O O . ASP A 1 98 ? 31.802 -0.700 -14.605 1.00 87.25 98 ASP A O 1
ATOM 724 N N . ASN A 1 99 ? 33.424 -0.090 -13.175 1.00 86.62 99 ASN A N 1
ATOM 725 C CA . ASN A 1 99 ? 34.019 0.952 -14.010 1.00 86.62 99 ASN A CA 1
ATOM 726 C C . ASN A 1 99 ? 32.984 1.921 -14.636 1.00 86.62 99 ASN A C 1
ATOM 728 O O . ASN A 1 99 ? 33.018 2.225 -15.832 1.00 86.62 99 ASN A O 1
ATOM 732 N N . GLY A 1 100 ? 32.023 2.379 -13.825 1.00 88.00 100 GLY A N 1
ATOM 733 C CA . GLY A 1 100 ? 30.946 3.288 -14.238 1.00 88.00 100 GLY A CA 1
ATOM 734 C C . GLY A 1 100 ? 29.825 2.658 -15.078 1.00 88.00 100 GLY A C 1
ATOM 735 O O . GLY A 1 100 ? 29.001 3.391 -15.630 1.00 88.00 100 GLY A O 1
ATOM 736 N N . SER A 1 101 ? 29.786 1.329 -15.187 1.00 90.94 101 SER A N 1
ATOM 737 C CA . SER A 1 101 ? 28.726 0.574 -15.866 1.00 90.94 101 SER A CA 1
ATOM 738 C C . SER A 1 101 ? 28.066 -0.416 -14.912 1.00 90.94 101 SER A C 1
ATOM 740 O O . SER A 1 101 ? 28.668 -0.817 -13.925 1.00 90.94 101 SER A O 1
ATOM 742 N N . LEU A 1 102 ? 26.824 -0.813 -15.178 1.00 88.75 102 LEU A N 1
ATOM 743 C CA . LEU A 1 102 ? 26.133 -1.820 -14.369 1.00 88.75 102 LEU A CA 1
ATOM 744 C C . LEU A 1 102 ? 26.878 -3.163 -14.372 1.00 88.75 102 LEU A C 1
ATOM 746 O O . LEU A 1 102 ? 27.448 -3.563 -15.388 1.00 88.75 102 LEU A O 1
ATOM 750 N N . LEU A 1 103 ? 26.807 -3.889 -13.253 1.00 81.75 103 LEU A N 1
ATOM 751 C CA . LEU A 1 103 ? 27.375 -5.232 -13.146 1.00 81.75 103 LEU A CA 1
ATOM 752 C C . LEU A 1 103 ? 26.742 -6.205 -14.155 1.00 81.75 103 LEU A C 1
ATOM 754 O O . LEU A 1 103 ? 25.518 -6.310 -14.287 1.00 81.75 103 LEU A O 1
ATOM 758 N N . ALA A 1 104 ? 27.586 -6.970 -14.849 1.00 68.56 104 ALA A N 1
ATOM 759 C CA . ALA A 1 104 ? 27.134 -8.012 -15.761 1.00 68.56 104 ALA A CA 1
ATOM 760 C C . ALA A 1 104 ? 26.576 -9.218 -14.979 1.00 68.56 104 ALA A C 1
ATOM 762 O O . ALA A 1 104 ? 27.268 -9.811 -14.155 1.00 68.56 104 ALA A O 1
ATOM 763 N N . GLY A 1 105 ? 25.334 -9.622 -15.270 1.00 57.81 105 GLY A N 1
ATOM 764 C CA . GLY A 1 105 ? 24.736 -10.860 -14.742 1.00 57.81 105 GLY A CA 1
ATOM 765 C C . GLY A 1 105 ? 23.909 -10.735 -13.451 1.00 57.81 105 GLY A C 1
ATOM 766 O O . GLY A 1 105 ? 23.321 -11.731 -13.031 1.00 57.81 105 GLY A O 1
ATOM 767 N N . GLY A 1 106 ? 23.791 -9.544 -12.854 1.00 68.19 106 GLY A N 1
ATOM 768 C CA . GLY A 1 106 ? 23.004 -9.298 -11.633 1.00 68.19 106 GLY A CA 1
ATOM 769 C C . GLY A 1 106 ? 23.742 -8.415 -10.624 1.00 68.19 106 GLY A C 1
ATOM 770 O O . GLY A 1 106 ? 24.825 -7.926 -10.923 1.00 68.19 106 GLY A O 1
ATOM 771 N N . GLY A 1 107 ? 23.152 -8.200 -9.444 1.00 70.19 107 GLY A N 1
ATOM 772 C CA . GLY A 1 107 ? 23.714 -7.320 -8.412 1.00 70.19 107 GLY A CA 1
ATOM 773 C C . GLY A 1 107 ? 23.599 -5.839 -8.767 1.00 70.19 107 GLY A C 1
ATOM 774 O O . GLY A 1 107 ? 24.533 -5.082 -8.556 1.00 70.19 107 GLY A O 1
ATOM 775 N N . ILE A 1 108 ? 22.479 -5.432 -9.370 1.00 79.50 108 ILE A N 1
ATOM 776 C CA . ILE A 1 108 ? 22.266 -4.067 -9.881 1.00 79.50 108 ILE A CA 1
ATOM 777 C C . ILE A 1 108 ? 22.130 -3.075 -8.719 1.00 79.50 108 ILE A C 1
ATOM 779 O O . ILE A 1 108 ? 22.729 -2.003 -8.736 1.00 79.50 108 ILE A O 1
ATOM 783 N N . LEU A 1 109 ? 21.342 -3.452 -7.712 1.00 82.94 109 LEU A N 1
ATOM 784 C CA . LEU A 1 109 ? 21.207 -2.736 -6.449 1.00 82.94 109 LEU A CA 1
ATOM 785 C C . LEU A 1 109 ? 21.651 -3.661 -5.321 1.00 82.94 109 LEU A C 1
ATOM 787 O O . LEU A 1 109 ? 21.444 -4.874 -5.397 1.00 82.94 109 LEU A O 1
ATOM 791 N N . GLY A 1 110 ? 22.264 -3.087 -4.296 1.00 70.50 110 GLY A N 1
ATOM 792 C CA . GLY A 1 110 ? 22.749 -3.831 -3.144 1.00 70.50 110 GLY A CA 1
ATOM 793 C C . GLY A 1 110 ? 22.503 -3.105 -1.836 1.00 70.50 110 GLY A C 1
ATOM 794 O O . GLY A 1 110 ? 22.293 -1.892 -1.811 1.00 70.50 110 GLY A O 1
ATOM 795 N N . THR A 1 111 ? 22.557 -3.855 -0.742 1.00 68.75 111 THR A N 1
ATOM 796 C CA . THR A 1 111 ? 22.483 -3.290 0.607 1.00 68.75 111 THR A CA 1
ATOM 797 C C . THR A 1 111 ? 23.877 -2.843 1.057 1.00 68.75 111 THR A C 1
ATOM 799 O O . THR A 1 111 ? 24.827 -3.633 0.986 1.00 68.75 111 THR A O 1
ATOM 802 N N . PRO A 1 112 ? 24.050 -1.582 1.490 1.00 61.34 112 PRO A N 1
ATOM 803 C CA . PRO A 1 112 ? 25.313 -1.144 2.065 1.00 61.34 112 PRO A CA 1
ATOM 804 C C . PRO A 1 112 ? 25.494 -1.737 3.470 1.00 61.34 112 PRO A C 1
ATOM 806 O O . PRO A 1 112 ? 24.553 -1.798 4.260 1.00 61.34 112 PRO A O 1
ATOM 809 N N . THR A 1 113 ? 26.714 -2.149 3.806 1.00 61.91 113 THR A N 1
ATOM 810 C CA . THR A 1 113 ? 27.099 -2.570 5.157 1.00 61.91 113 THR A CA 1
ATOM 811 C C . THR A 1 113 ? 28.007 -1.513 5.782 1.00 61.91 113 THR A C 1
ATOM 813 O O . THR A 1 113 ? 29.002 -1.078 5.195 1.00 61.91 113 THR A O 1
ATOM 816 N N . CYS A 1 114 ? 27.661 -1.068 6.991 1.00 50.28 114 CYS A N 1
ATOM 817 C CA . CYS A 1 114 ? 28.399 -0.015 7.688 1.00 50.28 114 CYS A CA 1
ATOM 818 C C . CYS A 1 114 ? 29.492 -0.589 8.600 1.00 50.28 114 CYS A C 1
ATOM 820 O O . CYS A 1 114 ? 29.309 -1.607 9.268 1.00 50.28 114 CYS A O 1
ATOM 822 N N . GLY A 1 115 ? 30.640 0.085 8.651 1.00 42.66 115 GLY A N 1
ATOM 823 C CA . GLY A 1 115 ? 31.693 -0.173 9.627 1.00 42.66 115 GLY A CA 1
ATOM 824 C C . GLY A 1 115 ? 31.355 0.378 11.017 1.00 42.66 115 GLY A C 1
ATOM 825 O O . GLY A 1 115 ? 30.379 1.100 11.210 1.00 42.66 115 GLY A O 1
ATOM 826 N N . ASN A 1 116 ? 32.212 0.087 12.001 1.00 38.22 116 ASN A N 1
ATOM 827 C CA . ASN A 1 116 ? 32.059 0.564 13.386 1.00 38.22 116 ASN A CA 1
ATOM 828 C C . ASN A 1 116 ? 32.084 2.102 13.529 1.00 38.22 116 ASN A C 1
ATOM 830 O O . ASN A 1 116 ? 31.769 2.613 14.600 1.00 38.22 116 ASN A O 1
ATOM 834 N N . ASP A 1 117 ? 32.496 2.830 12.490 1.00 30.22 117 ASP A N 1
ATOM 835 C CA . ASP A 1 117 ? 32.500 4.294 12.419 1.00 30.22 117 ASP A CA 1
ATOM 836 C C . ASP A 1 117 ? 31.245 4.873 11.731 1.00 30.22 117 ASP A C 1
ATOM 838 O O . ASP A 1 117 ? 31.174 6.082 11.514 1.00 30.22 117 ASP A O 1
ATOM 842 N N . GLY A 1 118 ? 30.263 4.026 11.394 1.00 38.22 118 GLY A N 1
ATOM 843 C CA . GLY A 1 118 ? 28.999 4.415 10.766 1.00 38.22 118 GLY A CA 1
ATOM 844 C C . GLY A 1 118 ? 29.087 4.692 9.264 1.00 38.22 118 GLY A C 1
ATOM 845 O O . GLY A 1 118 ? 28.067 4.984 8.652 1.00 38.22 118 GLY A O 1
ATOM 846 N N . ARG A 1 119 ? 30.272 4.590 8.650 1.00 55.75 119 ARG A N 1
ATOM 847 C CA . ARG A 1 119 ? 30.447 4.754 7.200 1.00 55.75 119 ARG A CA 1
ATOM 848 C C . ARG A 1 119 ? 30.251 3.434 6.475 1.00 55.75 119 ARG A C 1
ATOM 850 O O . ARG A 1 119 ? 30.539 2.373 7.030 1.00 55.75 119 ARG A O 1
ATOM 857 N N . ILE A 1 120 ? 29.830 3.500 5.214 1.00 60.25 120 ILE A N 1
ATOM 858 C CA . ILE A 1 120 ? 29.729 2.312 4.363 1.00 60.25 120 ILE A CA 1
ATOM 859 C C . ILE A 1 120 ? 31.122 1.732 4.153 1.00 60.25 120 ILE A C 1
ATOM 861 O O . ILE A 1 120 ? 32.053 2.426 3.744 1.00 60.25 120 ILE A O 1
ATOM 865 N N . LYS A 1 121 ? 31.247 0.445 4.458 1.00 64.50 121 LYS A N 1
ATOM 866 C CA . LYS A 1 121 ? 32.478 -0.323 4.335 1.00 64.50 121 LYS A CA 1
ATOM 867 C C . LYS A 1 121 ? 32.429 -1.260 3.130 1.00 64.50 121 LYS A C 1
ATOM 869 O O . LYS A 1 121 ? 33.430 -1.384 2.430 1.00 64.50 121 LYS A O 1
ATOM 874 N N . SER A 1 122 ? 31.279 -1.877 2.879 1.00 65.38 122 SER A N 1
ATOM 875 C CA . SER A 1 122 ? 31.088 -2.803 1.766 1.00 65.38 122 SER A CA 1
ATOM 876 C C . SER A 1 122 ? 29.642 -2.792 1.266 1.00 65.38 122 SER A C 1
ATOM 878 O O . SER A 1 122 ? 28.763 -2.153 1.845 1.00 65.38 122 SER A O 1
ATOM 880 N N . VAL A 1 123 ? 29.405 -3.447 0.130 1.00 69.19 123 VAL A N 1
ATOM 881 C CA . VAL A 1 123 ? 28.071 -3.592 -0.469 1.00 69.19 123 VAL A CA 1
ATOM 882 C C . VAL A 1 123 ? 27.805 -5.065 -0.746 1.00 69.19 123 VAL A C 1
ATOM 884 O O . VAL A 1 123 ? 28.621 -5.734 -1.387 1.00 69.19 123 VAL A O 1
ATOM 887 N N . ASN A 1 124 ? 26.646 -5.554 -0.304 1.00 72.44 124 ASN A N 1
ATOM 888 C CA . ASN A 1 124 ? 26.111 -6.842 -0.728 1.00 72.44 124 ASN A CA 1
ATOM 889 C C . ASN A 1 124 ? 25.205 -6.629 -1.951 1.00 72.44 124 ASN A C 1
ATOM 891 O O . ASN A 1 124 ? 24.068 -6.179 -1.825 1.00 72.44 124 ASN A O 1
ATOM 895 N N . ALA A 1 125 ? 25.745 -6.890 -3.141 1.00 69.31 125 ALA A N 1
ATOM 896 C CA . ALA A 1 125 ? 25.080 -6.671 -4.425 1.00 69.31 125 ALA A CA 1
ATOM 897 C C . ALA A 1 125 ? 24.346 -7.939 -4.897 1.00 69.31 125 ALA A C 1
ATOM 899 O O . ALA A 1 125 ? 24.822 -8.654 -5.782 1.00 69.31 125 ALA A O 1
ATOM 900 N N . ASP A 1 126 ? 23.188 -8.218 -4.301 1.00 72.75 126 ASP A N 1
ATOM 901 C CA . ASP A 1 126 ? 22.338 -9.385 -4.574 1.00 72.75 126 ASP A CA 1
ATOM 902 C C . ASP A 1 126 ? 21.064 -9.056 -5.376 1.00 72.75 126 ASP A C 1
ATOM 904 O O . ASP A 1 126 ? 20.382 -9.966 -5.857 1.00 72.75 126 ASP A O 1
ATOM 908 N N . GLY A 1 127 ? 20.765 -7.771 -5.592 1.00 76.94 127 GLY A N 1
ATOM 909 C CA . GLY A 1 127 ? 19.591 -7.329 -6.335 1.00 76.94 127 GLY A CA 1
ATOM 910 C C . GLY A 1 127 ? 19.627 -7.743 -7.808 1.00 76.94 127 GLY A C 1
ATOM 911 O O . GLY A 1 127 ? 20.533 -7.385 -8.565 1.00 76.94 127 GLY A O 1
ATOM 912 N N . VAL A 1 128 ? 18.599 -8.456 -8.256 1.00 83.94 128 VAL A N 1
ATOM 913 C CA . VAL A 1 128 ? 18.394 -8.845 -9.659 1.00 83.94 128 VAL A CA 1
ATOM 914 C C . VAL A 1 128 ? 17.115 -8.225 -10.206 1.00 83.94 128 VAL A C 1
ATOM 916 O O . VAL A 1 128 ? 16.255 -7.804 -9.442 1.00 83.94 128 VAL A O 1
ATOM 919 N N . ALA A 1 129 ? 16.985 -8.161 -11.533 1.00 87.31 129 ALA A N 1
ATOM 920 C CA . ALA A 1 129 ? 15.798 -7.606 -12.177 1.00 87.31 129 ALA A CA 1
ATOM 921 C C . ALA A 1 129 ? 14.702 -8.661 -12.401 1.00 87.31 129 ALA A C 1
ATOM 923 O O . ALA A 1 129 ? 14.995 -9.818 -12.720 1.00 87.31 129 ALA A O 1
ATOM 924 N N . GLY A 1 130 ? 13.443 -8.237 -12.308 1.00 87.75 130 GLY A N 1
ATOM 925 C CA . GLY A 1 130 ? 12.269 -9.047 -12.621 1.00 87.75 130 GLY A CA 1
ATOM 926 C C . GLY A 1 130 ? 11.157 -8.254 -13.302 1.00 87.75 130 GLY A C 1
ATOM 927 O O . GLY A 1 130 ? 11.092 -7.031 -13.180 1.00 87.75 130 GLY A O 1
ATOM 928 N N . ILE A 1 131 ? 10.293 -8.955 -14.034 1.00 89.25 131 ILE A N 1
ATOM 929 C CA . ILE A 1 131 ? 9.157 -8.389 -14.779 1.00 89.25 131 ILE A CA 1
ATOM 930 C C . ILE A 1 131 ? 7.860 -8.769 -14.075 1.00 89.25 131 ILE A C 1
ATOM 932 O O . ILE A 1 131 ? 7.708 -9.907 -13.634 1.00 89.25 131 ILE A O 1
ATOM 936 N N . TYR A 1 132 ? 6.925 -7.824 -13.981 1.00 89.88 132 TYR A N 1
ATOM 937 C CA . TYR A 1 132 ? 5.629 -8.093 -13.376 1.00 89.88 132 TYR A CA 1
ATOM 938 C C . TYR A 1 132 ? 4.798 -9.042 -14.237 1.00 89.88 132 TYR A C 1
ATOM 940 O O . TYR A 1 132 ? 4.624 -8.839 -15.440 1.00 89.88 132 TYR A O 1
ATOM 948 N N . ASN A 1 133 ? 4.241 -10.057 -13.595 1.00 84.19 133 ASN A N 1
ATOM 949 C CA . ASN A 1 133 ? 3.314 -10.997 -14.186 1.00 84.19 133 ASN A CA 1
ATOM 950 C C . ASN A 1 133 ? 1.933 -10.756 -13.578 1.00 84.19 133 ASN A C 1
ATOM 952 O O . ASN A 1 133 ? 1.681 -11.092 -12.424 1.00 84.19 133 ASN A O 1
ATOM 956 N N . ILE A 1 134 ? 1.030 -10.166 -14.364 1.00 78.75 134 ILE A N 1
ATOM 957 C CA . ILE A 1 134 ? -0.316 -9.792 -13.904 1.00 78.75 134 ILE A CA 1
ATOM 958 C C . ILE A 1 134 ? -1.151 -11.000 -13.454 1.00 78.75 134 ILE A C 1
ATOM 960 O O . ILE A 1 134 ? -1.995 -10.874 -12.571 1.00 78.75 134 ILE A O 1
ATOM 964 N N . THR A 1 135 ? -0.892 -12.182 -14.020 1.00 74.69 135 THR A N 1
ATOM 965 C CA . THR A 1 135 ? -1.618 -13.414 -13.689 1.00 74.69 135 THR A CA 1
ATOM 966 C C . THR A 1 135 ? -1.224 -13.928 -12.309 1.00 74.69 135 THR A C 1
ATOM 968 O O . THR A 1 135 ? -2.088 -14.301 -11.517 1.00 74.69 135 THR A O 1
ATOM 971 N N . THR A 1 136 ? 0.078 -13.946 -12.005 1.00 66.00 136 THR A N 1
ATOM 972 C CA . THR A 1 136 ? 0.585 -14.394 -10.696 1.00 66.00 136 THR A CA 1
ATOM 973 C C . THR A 1 136 ? 0.617 -13.269 -9.663 1.00 66.00 136 THR A C 1
ATOM 975 O O . THR A 1 136 ? 0.695 -13.554 -8.469 1.00 66.00 136 THR A O 1
ATOM 978 N N . LYS A 1 137 ? 0.517 -12.009 -10.106 1.00 77.00 137 LYS A N 1
ATOM 979 C CA . LYS A 1 137 ? 0.705 -10.770 -9.337 1.00 77.00 137 LYS A CA 1
ATOM 980 C C . LYS A 1 137 ? 2.086 -10.658 -8.675 1.00 77.00 137 LYS A C 1
ATOM 982 O O . LYS A 1 137 ? 2.204 -10.080 -7.601 1.00 77.00 137 LYS A O 1
ATOM 987 N N . ASN A 1 138 ? 3.125 -11.201 -9.312 1.00 77.88 138 ASN A N 1
ATOM 988 C CA . ASN A 1 138 ? 4.496 -11.226 -8.789 1.00 77.88 138 ASN A CA 1
ATOM 989 C C . ASN A 1 138 ? 5.523 -10.771 -9.831 1.00 77.88 138 ASN A C 1
ATOM 991 O O . ASN A 1 138 ? 5.227 -10.715 -11.023 1.00 77.88 138 ASN A O 1
ATOM 995 N N . PHE A 1 139 ? 6.734 -10.441 -9.374 1.00 84.50 139 PHE A N 1
ATOM 996 C CA . PHE A 1 139 ? 7.863 -10.132 -10.250 1.00 84.50 139 PHE A CA 1
ATOM 997 C C . PHE A 1 139 ? 8.704 -11.389 -10.495 1.00 84.50 139 PHE A C 1
ATOM 999 O O . PHE A 1 139 ? 9.401 -11.876 -9.603 1.00 84.50 139 PHE A O 1
ATOM 1006 N N . ASP A 1 140 ? 8.648 -11.899 -11.721 1.00 84.69 140 ASP A N 1
ATOM 1007 C CA . ASP A 1 140 ? 9.400 -13.075 -12.156 1.00 84.69 140 ASP A CA 1
ATOM 1008 C C . ASP A 1 140 ? 10.835 -12.658 -12.497 1.00 84.69 140 ASP A C 1
ATOM 1010 O O . ASP A 1 140 ? 11.021 -11.701 -13.261 1.00 84.69 140 ASP A O 1
ATOM 1014 N N . ARG A 1 141 ? 11.858 -13.351 -11.965 1.00 83.88 141 ARG A N 1
ATOM 1015 C CA . ARG A 1 141 ? 13.258 -13.028 -12.282 1.00 83.88 141 ARG A CA 1
ATOM 1016 C C . ARG A 1 141 ? 13.462 -13.088 -13.788 1.00 83.88 141 ARG A C 1
ATOM 1018 O O . ARG A 1 141 ? 13.264 -14.114 -14.432 1.00 83.88 141 ARG A O 1
ATOM 1025 N N . ASN A 1 142 ? 13.924 -11.977 -14.344 1.00 82.25 142 ASN A N 1
ATOM 1026 C CA . ASN A 1 142 ? 14.287 -11.886 -15.743 1.00 82.25 142 ASN A CA 1
ATOM 1027 C C . ASN A 1 142 ? 15.347 -10.798 -15.922 1.00 82.25 142 ASN A C 1
ATOM 1029 O O . ASN A 1 142 ? 15.056 -9.655 -16.274 1.00 82.25 142 ASN A O 1
ATOM 1033 N N . SER A 1 143 ? 16.604 -11.170 -15.672 1.00 75.06 143 SER A N 1
ATOM 1034 C CA . SER A 1 143 ? 17.741 -10.244 -15.722 1.00 75.06 143 SER A CA 1
ATOM 1035 C C . SER A 1 143 ? 18.042 -9.701 -17.124 1.00 75.06 143 SER A C 1
ATOM 1037 O O . SER A 1 143 ? 18.798 -8.740 -17.249 1.00 75.06 143 SER A O 1
ATOM 1039 N N . THR A 1 144 ? 17.485 -10.310 -18.173 1.00 79.94 144 THR A N 1
ATOM 1040 C CA . THR A 1 144 ? 17.724 -9.936 -19.576 1.00 79.94 144 THR A CA 1
ATOM 1041 C C . THR A 1 144 ? 16.590 -9.132 -20.199 1.00 79.94 144 THR A C 1
ATOM 1043 O O . THR A 1 144 ? 16.816 -8.453 -21.199 1.00 79.94 144 THR A O 1
ATOM 1046 N N . ALA A 1 145 ? 15.377 -9.213 -19.645 1.00 84.56 145 ALA A N 1
ATOM 1047 C CA . ALA A 1 145 ? 14.236 -8.467 -20.156 1.00 84.56 145 ALA A CA 1
ATOM 1048 C C . ALA A 1 145 ? 14.440 -6.955 -20.014 1.00 84.56 145 ALA A C 1
ATOM 1050 O O . ALA A 1 145 ? 15.247 -6.480 -19.212 1.00 84.56 145 ALA A O 1
ATOM 1051 N N . LYS A 1 146 ? 13.679 -6.208 -20.813 1.00 89.94 146 LYS A N 1
ATOM 1052 C CA . LYS A 1 146 ? 13.623 -4.746 -20.831 1.00 89.94 146 LYS A CA 1
ATOM 1053 C C . LYS A 1 146 ? 12.163 -4.297 -20.758 1.00 89.94 146 LYS A C 1
ATOM 1055 O O . LYS A 1 146 ? 11.269 -5.031 -21.182 1.00 89.94 146 LYS A O 1
ATOM 1060 N N . GLY A 1 147 ? 11.927 -3.110 -20.221 1.00 91.81 147 GLY A N 1
ATOM 1061 C CA . GLY A 1 147 ? 10.615 -2.494 -20.064 1.00 91.81 147 GLY A CA 1
ATOM 1062 C C . GLY A 1 147 ? 10.492 -1.884 -18.674 1.00 91.81 147 GLY A C 1
ATOM 1063 O O . GLY A 1 147 ? 11.313 -1.062 -18.283 1.00 91.81 147 GLY A O 1
ATOM 1064 N N . VAL A 1 148 ? 9.475 -2.297 -17.919 1.00 93.94 148 VAL A N 1
ATOM 1065 C CA . VAL A 1 148 ? 9.338 -1.938 -16.501 1.00 93.94 148 VAL A CA 1
ATOM 1066 C C . VAL A 1 148 ? 9.807 -3.110 -15.654 1.00 93.94 148 VAL A C 1
ATOM 1068 O O . VAL A 1 148 ? 9.262 -4.208 -15.768 1.00 93.94 148 VAL A O 1
ATOM 1071 N N . ARG A 1 149 ? 10.829 -2.884 -14.829 1.00 92.12 149 ARG A N 1
ATOM 1072 C CA . ARG A 1 149 ? 11.507 -3.927 -14.054 1.00 92.12 149 ARG A CA 1
ATOM 1073 C C . ARG A 1 149 ? 11.540 -3.566 -12.580 1.00 92.12 149 ARG A C 1
ATOM 1075 O O . ARG A 1 149 ? 11.967 -2.467 -12.248 1.00 92.12 149 ARG A O 1
ATOM 1082 N N . ALA A 1 150 ? 11.183 -4.492 -11.700 1.00 91.38 150 ALA A N 1
ATOM 1083 C CA . ALA A 1 150 ? 11.541 -4.377 -10.287 1.00 91.38 150 ALA A CA 1
ATOM 1084 C C . ALA A 1 150 ? 12.954 -4.920 -10.064 1.00 91.38 150 ALA A C 1
ATOM 1086 O O . ALA A 1 150 ? 13.413 -5.783 -10.815 1.00 91.38 150 ALA A O 1
ATOM 1087 N N . ILE A 1 151 ? 13.637 -4.424 -9.037 1.00 88.81 151 ILE A N 1
ATOM 1088 C CA . ILE A 1 151 ? 14.953 -4.898 -8.618 1.00 88.81 151 ILE A CA 1
ATOM 1089 C C . ILE A 1 151 ? 14.853 -5.319 -7.156 1.00 88.81 151 ILE A C 1
ATOM 1091 O O . ILE A 1 151 ? 14.503 -4.505 -6.306 1.00 88.81 151 ILE A O 1
ATOM 1095 N N . GLY A 1 152 ? 15.153 -6.580 -6.864 1.00 84.75 152 GLY A N 1
ATOM 1096 C CA . GLY A 1 152 ? 15.038 -7.157 -5.523 1.00 84.75 152 GLY A CA 1
ATOM 1097 C C . GLY A 1 152 ? 15.837 -8.446 -5.388 1.00 84.75 152 GLY A C 1
ATOM 1098 O O . GLY A 1 152 ? 16.531 -8.853 -6.324 1.00 84.75 152 GLY A O 1
ATOM 1099 N N . THR A 1 153 ? 15.756 -9.089 -4.229 1.00 77.75 153 THR A N 1
ATOM 1100 C CA . THR A 1 153 ? 16.427 -10.370 -3.983 1.00 77.75 153 THR A CA 1
ATOM 1101 C C . THR A 1 153 ? 15.631 -11.527 -4.568 1.00 77.75 153 THR A C 1
ATOM 1103 O O . THR A 1 153 ? 14.406 -11.477 -4.652 1.00 77.75 153 THR A O 1
ATOM 1106 N N . VAL A 1 154 ? 16.309 -12.601 -4.970 1.00 66.12 154 VAL A N 1
ATOM 1107 C CA . VAL A 1 154 ? 15.621 -13.853 -5.311 1.00 66.12 154 VAL A CA 1
ATOM 1108 C C . VAL A 1 154 ? 15.298 -14.615 -4.040 1.00 66.12 154 VAL A C 1
ATOM 1110 O O . VAL A 1 154 ? 16.184 -14.899 -3.235 1.00 66.12 154 VAL A O 1
ATOM 1113 N N . SER A 1 155 ? 14.036 -14.987 -3.878 1.00 59.34 155 SER A N 1
ATOM 1114 C CA . SER A 1 155 ? 13.663 -15.985 -2.883 1.00 59.34 155 SER A CA 1
ATOM 1115 C C . SER A 1 155 ? 13.670 -17.362 -3.549 1.00 59.34 155 SER A C 1
ATOM 1117 O O . SER A 1 155 ? 13.101 -17.548 -4.621 1.00 59.34 155 SER A O 1
ATOM 1119 N N . SER A 1 156 ? 14.290 -18.359 -2.913 1.00 51.28 156 SER A N 1
ATOM 1120 C CA . SER A 1 156 ? 14.090 -19.780 -3.251 1.00 51.28 156 SER A CA 1
ATOM 1121 C C . SER A 1 156 ? 12.750 -20.314 -2.711 1.00 51.28 156 SER A C 1
ATOM 1123 O O . SER A 1 156 ? 12.570 -21.520 -2.544 1.00 51.28 156 SER A O 1
ATOM 1125 N N . MET A 1 157 ? 11.826 -19.405 -2.385 1.00 55.09 157 MET A N 1
ATOM 1126 C CA . MET A 1 157 ? 10.518 -19.685 -1.811 1.00 55.09 157 MET A CA 1
ATOM 1127 C C . MET A 1 157 ? 9.504 -19.947 -2.928 1.00 55.09 157 MET A C 1
ATOM 1129 O O . MET A 1 157 ? 9.516 -19.287 -3.963 1.00 55.09 157 MET A O 1
ATOM 1133 N N . SER A 1 158 ? 8.608 -20.909 -2.714 1.00 65.12 158 SER A N 1
ATOM 1134 C CA . SER A 1 158 ? 7.482 -21.165 -3.625 1.00 65.12 158 SER A CA 1
ATOM 1135 C C . SER A 1 158 ? 6.499 -19.986 -3.669 1.00 65.12 158 SER A C 1
ATOM 1137 O O . SER A 1 158 ? 6.389 -19.229 -2.700 1.00 65.12 158 SER A O 1
ATOM 1139 N N . GLN A 1 159 ? 5.713 -19.861 -4.748 1.00 67.69 159 GLN A N 1
ATOM 1140 C CA . GLN A 1 159 ? 4.653 -18.843 -4.869 1.00 67.69 159 GLN A CA 1
ATOM 1141 C C . GLN A 1 159 ? 3.682 -18.859 -3.675 1.00 67.69 159 GLN A C 1
ATOM 1143 O O . GLN A 1 159 ? 3.231 -17.816 -3.209 1.00 67.69 159 GLN A O 1
ATOM 1148 N N . GLN A 1 160 ? 3.412 -20.049 -3.141 1.00 70.38 160 GLN A N 1
ATOM 1149 C CA . GLN A 1 160 ? 2.586 -20.271 -1.956 1.00 70.38 160 GLN A CA 1
ATOM 1150 C C . GLN A 1 160 ? 3.178 -19.635 -0.687 1.00 70.38 160 GLN A C 1
ATOM 1152 O O . GLN A 1 160 ? 2.441 -19.060 0.109 1.00 70.38 160 GLN A O 1
ATOM 1157 N N . GLN A 1 161 ? 4.501 -19.695 -0.500 1.00 72.00 161 GLN A N 1
ATOM 1158 C CA . GLN A 1 161 ? 5.186 -19.074 0.642 1.00 72.00 161 GLN A CA 1
ATOM 1159 C C . GLN A 1 161 ? 5.238 -17.547 0.522 1.00 72.00 161 GLN A C 1
ATOM 1161 O O . GLN A 1 161 ? 5.079 -16.853 1.525 1.00 72.00 161 GLN A O 1
ATOM 1166 N N . LEU A 1 162 ? 5.412 -17.022 -0.694 1.00 70.44 162 LEU A N 1
ATOM 1167 C CA . LEU A 1 162 ? 5.364 -15.579 -0.950 1.00 70.44 162 LEU A CA 1
ATOM 1168 C C . LEU A 1 162 ? 3.965 -15.011 -0.725 1.00 70.44 162 LEU A C 1
ATOM 1170 O O . LEU A 1 162 ? 3.803 -14.027 -0.010 1.00 70.44 162 LEU A O 1
ATOM 1174 N N . ASP A 1 163 ? 2.943 -15.656 -1.285 1.00 73.94 163 ASP A N 1
ATOM 1175 C CA . ASP A 1 163 ? 1.554 -15.247 -1.084 1.00 73.94 163 ASP A CA 1
ATOM 1176 C C . ASP A 1 163 ? 1.121 -15.384 0.379 1.00 73.94 163 ASP A C 1
ATOM 1178 O O . ASP A 1 163 ? 0.354 -14.554 0.861 1.00 73.94 163 ASP A O 1
ATOM 1182 N N . TRP A 1 164 ? 1.653 -16.371 1.108 1.00 79.75 164 TRP A N 1
ATOM 1183 C CA . TRP A 1 164 ? 1.491 -16.445 2.557 1.00 79.75 164 TRP A CA 1
ATOM 1184 C C . TRP A 1 164 ? 2.142 -15.254 3.271 1.00 79.75 164 TRP A C 1
ATOM 1186 O O . TRP A 1 164 ? 1.486 -14.620 4.091 1.00 79.75 164 TRP A O 1
ATOM 1196 N N . GLY A 1 165 ? 3.388 -14.898 2.941 1.00 69.62 165 GLY A N 1
ATOM 1197 C CA . GLY A 1 165 ? 4.057 -13.727 3.521 1.00 69.62 165 GLY A CA 1
ATOM 1198 C C . GLY A 1 165 ? 3.302 -12.422 3.244 1.00 69.62 165 GLY A C 1
ATOM 1199 O O . GLY A 1 165 ? 3.085 -11.617 4.151 1.00 69.62 165 GLY A O 1
ATOM 1200 N N . ASN A 1 166 ? 2.805 -12.256 2.015 1.00 76.00 166 ASN A N 1
ATOM 1201 C CA . ASN A 1 166 ? 1.942 -11.138 1.633 1.00 76.00 166 ASN A CA 1
ATOM 1202 C C . ASN A 1 166 ? 0.633 -11.136 2.436 1.00 76.00 166 ASN A C 1
ATOM 1204 O O . ASN A 1 166 ? 0.215 -10.089 2.926 1.00 76.00 166 ASN A O 1
ATOM 1208 N N . ALA A 1 167 ? 0.001 -12.299 2.610 1.00 79.62 167 ALA A N 1
ATOM 1209 C CA . ALA A 1 167 ? -1.210 -12.435 3.411 1.00 79.62 167 ALA A CA 1
ATOM 1210 C C . ALA A 1 167 ? -0.969 -12.093 4.889 1.00 79.62 167 ALA A C 1
ATOM 1212 O O . ALA A 1 167 ? -1.787 -11.400 5.486 1.00 79.62 167 ALA A O 1
ATOM 1213 N N . VAL A 1 168 ? 0.167 -12.500 5.465 1.00 76.19 168 VAL A N 1
ATOM 1214 C CA . VAL A 1 168 ? 0.561 -12.133 6.836 1.00 76.19 168 VAL A CA 1
ATOM 1215 C C . VAL A 1 168 ? 0.686 -10.620 6.985 1.00 76.19 168 VAL A C 1
ATOM 1217 O O . VAL A 1 168 ? 0.115 -10.047 7.913 1.00 76.19 168 VAL A O 1
ATOM 1220 N N . SER A 1 169 ? 1.387 -9.967 6.055 1.00 73.75 169 SER A N 1
ATOM 1221 C CA . SER A 1 169 ? 1.516 -8.508 6.042 1.00 73.75 169 SER A CA 1
ATOM 1222 C C . SER A 1 169 ? 0.145 -7.829 5.940 1.00 73.75 169 SER A C 1
ATOM 1224 O O . SER A 1 169 ? -0.156 -6.926 6.721 1.00 73.75 169 SER A O 1
ATOM 1226 N N . LYS A 1 170 ? -0.723 -8.324 5.050 1.00 82.75 170 LYS A N 1
ATOM 1227 C CA . LYS A 1 170 ? -2.057 -7.763 4.822 1.00 82.75 170 LYS A CA 1
ATOM 1228 C C . LYS A 1 170 ? -3.016 -7.936 5.997 1.00 82.75 170 LYS A C 1
ATOM 1230 O O . LYS A 1 170 ? -3.728 -6.993 6.324 1.00 82.75 170 LYS A O 1
ATOM 1235 N N . VAL A 1 171 ? -3.006 -9.085 6.676 1.00 82.12 171 VAL A N 1
ATOM 1236 C CA . VAL A 1 171 ? -3.791 -9.296 7.907 1.00 82.12 171 VAL A CA 1
ATOM 1237 C C . VAL A 1 171 ? -3.425 -8.243 8.953 1.00 82.12 171 VAL A C 1
ATOM 1239 O O . VAL A 1 171 ? -4.308 -7.570 9.485 1.00 82.12 171 VAL A O 1
ATOM 1242 N N . SER A 1 172 ? -2.127 -8.057 9.206 1.00 80.25 172 SER A N 1
ATOM 1243 C CA . SER A 1 172 ? -1.642 -7.074 10.178 1.00 80.25 172 SER A CA 1
ATOM 1244 C C . SER A 1 172 ? -1.991 -5.642 9.768 1.00 80.25 172 SER A C 1
ATOM 1246 O O . SER A 1 172 ? -2.513 -4.887 10.590 1.00 80.25 172 SER A O 1
ATOM 1248 N N . SER A 1 173 ? -1.765 -5.272 8.500 1.00 78.56 173 SER A N 1
ATOM 1249 C CA . SER A 1 173 ? -2.050 -3.917 8.021 1.00 78.56 173 SER A CA 1
ATOM 1250 C C . SER A 1 173 ? -3.539 -3.586 8.078 1.00 78.56 173 SER A C 1
ATOM 1252 O O . SER A 1 173 ? -3.894 -2.509 8.543 1.00 78.56 173 SER A O 1
ATOM 1254 N N . SER A 1 174 ? -4.422 -4.506 7.676 1.00 83.25 174 SER A N 1
ATOM 1255 C CA . SER A 1 174 ? -5.866 -4.249 7.658 1.00 83.25 174 SER A CA 1
ATOM 1256 C C . SER A 1 174 ? -6.454 -4.196 9.076 1.00 83.25 174 SER A C 1
ATOM 1258 O O . SER A 1 174 ? -7.269 -3.321 9.362 1.00 83.25 174 SER A O 1
ATOM 1260 N N . LEU A 1 175 ? -5.983 -5.026 10.018 1.00 85.44 175 LEU A N 1
ATOM 1261 C CA . LEU A 1 175 ? -6.354 -4.890 11.437 1.00 85.44 175 LEU A CA 1
ATOM 1262 C C . LEU A 1 175 ? -5.890 -3.555 12.036 1.00 85.44 175 LEU A C 1
ATOM 1264 O O . LEU A 1 175 ? -6.614 -2.939 12.822 1.00 85.44 175 LEU A O 1
ATOM 1268 N N . ASN A 1 176 ? -4.690 -3.103 11.665 1.00 82.19 176 ASN A N 1
ATOM 1269 C CA . ASN A 1 176 ? -4.175 -1.806 12.079 1.00 82.19 176 ASN A CA 1
ATOM 1270 C C . ASN A 1 176 ? -5.025 -0.663 11.507 1.00 82.19 176 ASN A C 1
ATOM 1272 O O . ASN A 1 176 ? -5.410 0.229 12.257 1.00 82.19 176 ASN A O 1
ATOM 1276 N N . SER A 1 177 ? -5.387 -0.723 10.222 1.00 84.19 177 SER A N 1
ATOM 1277 C CA . SER A 1 177 ? -6.283 0.247 9.584 1.00 84.19 177 SER A CA 1
ATOM 1278 C C . SER A 1 177 ? -7.650 0.299 10.264 1.00 84.19 177 SER A C 1
ATOM 1280 O O . SER A 1 177 ? -8.099 1.386 10.608 1.00 84.19 177 SER A O 1
ATOM 1282 N N . ALA A 1 178 ? -8.268 -0.846 10.574 1.00 90.50 178 ALA A N 1
ATOM 1283 C CA . ALA A 1 178 ? -9.521 -0.891 11.334 1.00 90.50 178 ALA A CA 1
ATOM 1284 C C . ALA A 1 178 ? -9.403 -0.173 12.694 1.00 90.50 178 ALA A C 1
ATOM 1286 O O . ALA A 1 178 ? -10.280 0.611 13.064 1.00 90.50 178 ALA A O 1
ATOM 1287 N N . ARG A 1 179 ? -8.302 -0.404 13.427 1.00 90.19 179 ARG A N 1
ATOM 1288 C CA . ARG A 1 179 ? -8.034 0.270 14.708 1.00 90.19 179 ARG A CA 1
ATOM 1289 C C . ARG A 1 179 ? -7.857 1.775 14.534 1.00 90.19 179 ARG A C 1
ATOM 1291 O O . ARG A 1 179 ? -8.492 2.547 15.244 1.00 90.19 179 ARG A O 1
ATOM 1298 N N . VAL A 1 180 ? -7.015 2.185 13.588 1.00 84.50 180 VAL A N 1
ATOM 1299 C CA . VAL A 1 180 ? -6.701 3.595 13.329 1.00 84.50 180 VAL A CA 1
ATOM 1300 C C . VAL A 1 180 ? -7.939 4.355 12.859 1.00 84.50 180 VAL A C 1
ATOM 1302 O O . VAL A 1 180 ? -8.152 5.477 13.307 1.00 84.50 180 VAL A O 1
ATOM 1305 N N . THR A 1 181 ? -8.793 3.761 12.024 1.00 88.19 181 THR A N 1
ATOM 1306 C CA . THR A 1 181 ? -10.071 4.364 11.619 1.00 88.19 181 THR A CA 1
ATOM 1307 C C . THR A 1 181 ? -10.954 4.641 12.837 1.00 88.19 181 THR A C 1
ATOM 1309 O O . THR A 1 181 ? -11.453 5.757 13.002 1.00 88.19 181 THR A O 1
ATOM 1312 N N . ALA A 1 182 ? -11.077 3.676 13.754 1.00 92.00 182 ALA A N 1
ATOM 1313 C CA . ALA A 1 182 ? -11.826 3.859 14.994 1.00 92.00 182 ALA A CA 1
ATOM 1314 C C . ALA A 1 182 ? -11.194 4.923 15.921 1.00 92.00 182 ALA A C 1
ATOM 1316 O O . ALA A 1 182 ? -11.896 5.826 16.378 1.00 92.00 182 ALA A O 1
ATOM 1317 N N . GLU A 1 183 ? -9.879 4.884 16.156 1.00 88.81 183 GLU A N 1
ATOM 1318 C CA . GLU A 1 183 ? -9.155 5.857 16.994 1.00 88.81 183 GLU A CA 1
ATOM 1319 C C . GLU A 1 183 ? -9.205 7.284 16.436 1.00 88.81 183 GLU A C 1
ATOM 1321 O O . GLU A 1 183 ? -9.399 8.243 17.186 1.00 88.81 183 GLU A O 1
ATOM 1326 N N . THR A 1 184 ? -9.070 7.440 15.120 1.00 87.38 184 THR A N 1
ATOM 1327 C CA . THR A 1 184 ? -9.182 8.736 14.442 1.00 87.38 184 THR A CA 1
ATOM 1328 C C . THR A 1 184 ? -10.605 9.272 14.547 1.00 87.38 184 THR A C 1
ATOM 1330 O O . THR A 1 184 ? -10.784 10.453 14.846 1.00 87.38 184 THR A O 1
ATOM 1333 N N . SER A 1 185 ? -11.624 8.415 14.395 1.00 91.25 185 SER A N 1
ATOM 1334 C CA . SER A 1 185 ? -13.024 8.822 14.569 1.00 91.25 185 SER A CA 1
ATOM 1335 C C . SER A 1 185 ? -13.295 9.356 15.985 1.00 91.25 185 SER A C 1
ATOM 1337 O O . SER A 1 185 ? -13.959 10.384 16.133 1.00 91.25 185 SER A O 1
ATOM 1339 N N . LEU A 1 186 ? -12.703 8.724 17.008 1.00 90.88 186 LEU A N 1
ATOM 1340 C CA . LEU A 1 186 ? -12.758 9.159 18.405 1.00 90.88 186 LEU A CA 1
ATOM 1341 C C . LEU A 1 186 ? -11.938 10.425 18.657 1.00 90.88 186 LEU A C 1
ATOM 1343 O O . LEU A 1 186 ? -12.367 11.288 19.406 1.00 90.88 186 LEU A O 1
ATOM 1347 N N . THR A 1 187 ? -10.765 10.565 18.052 1.00 88.19 187 THR A N 1
ATOM 1348 C CA . THR A 1 187 ? -9.913 11.744 18.267 1.00 88.19 187 THR A CA 1
ATOM 1349 C C . THR A 1 187 ? -10.533 12.992 17.638 1.00 88.19 187 THR A C 1
ATOM 1351 O O . THR A 1 187 ? -10.517 14.059 18.244 1.00 88.19 187 THR A O 1
ATOM 1354 N N . ALA A 1 188 ? -11.120 12.859 16.445 1.00 88.31 188 ALA A N 1
ATOM 1355 C CA . ALA A 1 188 ? -11.730 13.972 15.722 1.00 88.31 188 ALA A CA 1
ATOM 1356 C C . ALA A 1 188 ? -13.103 14.378 16.281 1.00 88.31 188 ALA A C 1
ATOM 1358 O O . ALA A 1 188 ? -13.441 15.558 16.263 1.00 88.31 188 ALA A O 1
ATOM 1359 N N . ASN A 1 189 ? -13.892 13.415 16.773 1.00 89.38 189 ASN A N 1
ATOM 1360 C CA . ASN A 1 189 ? -15.297 13.638 17.142 1.00 89.38 189 ASN A CA 1
ATOM 1361 C C . ASN A 1 189 ? -15.635 13.253 18.593 1.00 89.38 189 ASN A C 1
ATOM 1363 O O . ASN A 1 189 ? -16.791 13.336 19.009 1.00 89.38 189 ASN A O 1
ATOM 1367 N N . GLY A 1 190 ? -14.650 12.823 19.381 1.00 88.12 190 GLY A N 1
ATOM 1368 C CA . GLY A 1 190 ? -14.851 12.297 20.732 1.00 88.12 190 GLY A CA 1
ATOM 1369 C C . GLY A 1 190 ? -15.384 13.321 21.721 1.00 88.12 190 GLY A C 1
ATOM 1370 O O . GLY A 1 190 ? -15.987 12.926 22.714 1.00 88.12 190 GLY A O 1
ATOM 1371 N N . GLN A 1 191 ? -15.243 14.619 21.445 1.00 87.12 191 GLN A N 1
ATOM 1372 C CA . GLN A 1 191 ? -15.847 15.654 22.279 1.00 87.12 191 GLN A CA 1
ATOM 1373 C C . GLN A 1 191 ? -17.365 15.476 22.397 1.00 87.12 191 GLN A C 1
ATOM 1375 O O . GLN A 1 191 ? -17.889 15.531 23.503 1.00 87.12 191 GLN A O 1
ATOM 1380 N N . ALA A 1 192 ? -18.065 15.164 21.301 1.00 87.06 192 ALA A N 1
ATOM 1381 C CA . ALA A 1 192 ? -19.509 14.932 21.351 1.00 87.06 192 ALA A CA 1
ATOM 1382 C C . ALA A 1 192 ? -19.865 13.709 22.211 1.00 87.06 192 ALA A C 1
ATOM 1384 O O . ALA A 1 192 ? -20.856 13.722 22.939 1.00 87.06 192 ALA A O 1
ATOM 1385 N N . LEU A 1 193 ? -19.019 12.673 22.190 1.00 88.00 193 LEU A N 1
ATOM 1386 C CA . LEU A 1 193 ? -19.168 11.511 23.064 1.00 88.00 193 LEU A CA 1
ATOM 1387 C C . LEU A 1 193 ? -19.053 11.918 24.542 1.00 88.00 193 LEU A C 1
ATOM 1389 O O . LEU A 1 193 ? -19.884 11.518 25.353 1.00 88.00 193 LEU A O 1
ATOM 1393 N N . ILE A 1 194 ? -18.052 12.731 24.889 1.00 88.12 194 ILE A N 1
ATOM 1394 C CA . ILE A 1 194 ? -17.843 13.226 26.256 1.00 88.12 194 ILE A CA 1
ATOM 1395 C C . ILE A 1 194 ? -18.978 14.143 26.695 1.00 88.12 194 ILE A C 1
ATOM 1397 O O . ILE A 1 194 ? -19.498 13.968 27.797 1.00 88.12 194 ILE A O 1
ATOM 1401 N N . ASP A 1 195 ? -19.398 15.066 25.834 1.00 85.44 195 ASP A N 1
ATOM 1402 C CA . ASP A 1 195 ? -20.495 15.984 26.113 1.00 85.44 195 ASP A CA 1
ATOM 1403 C C . ASP A 1 195 ? -21.786 15.231 26.395 1.00 85.44 195 ASP A C 1
ATOM 1405 O O . ASP A 1 195 ? -22.505 15.599 27.318 1.00 85.44 195 ASP A O 1
ATOM 1409 N N . ILE A 1 196 ? -22.072 14.148 25.670 1.00 85.44 196 ILE A N 1
ATOM 1410 C CA . ILE A 1 196 ? -23.261 13.335 25.933 1.00 85.44 196 ILE A CA 1
ATOM 1411 C C . ILE A 1 196 ? -23.069 12.454 27.179 1.00 85.44 196 ILE A C 1
ATOM 1413 O O . ILE A 1 196 ? -23.970 12.369 28.016 1.00 85.44 196 ILE A O 1
ATOM 1417 N N . ILE A 1 197 ? -21.896 11.839 27.379 1.00 86.31 197 ILE A N 1
ATOM 1418 C CA . ILE A 1 197 ? -21.608 11.020 28.570 1.00 86.31 197 ILE A CA 1
ATOM 1419 C C . ILE A 1 197 ? -21.724 11.847 29.854 1.00 86.31 197 ILE A C 1
ATOM 1421 O O . ILE A 1 197 ? -22.447 11.442 30.762 1.00 86.31 197 ILE A O 1
ATOM 1425 N N . LEU A 1 198 ? -21.034 12.984 29.942 1.00 84.44 198 LEU A N 1
ATOM 1426 C CA . LEU A 1 198 ? -21.016 13.827 31.138 1.00 84.44 198 LEU A CA 1
ATOM 1427 C C . LEU A 1 198 ? -22.241 14.732 31.213 1.00 84.44 198 LEU A C 1
ATOM 1429 O O . LEU A 1 198 ? -22.804 14.913 32.288 1.00 84.44 198 LEU A O 1
ATOM 1433 N N . GLY A 1 199 ? -22.690 15.266 30.081 1.00 80.25 199 GLY A N 1
ATOM 1434 C CA . GLY A 1 199 ? -23.859 16.131 30.022 1.00 80.25 199 GLY A CA 1
ATOM 1435 C C . GLY A 1 199 ? -25.163 15.402 30.324 1.00 80.25 199 GLY A C 1
ATOM 1436 O O . GLY A 1 199 ? -26.049 16.008 30.905 1.00 80.25 199 GLY A O 1
ATOM 1437 N N . SER A 1 200 ? -25.269 14.098 30.038 1.00 78.19 200 SER A N 1
ATOM 1438 C CA . SER A 1 200 ? -26.433 13.296 30.460 1.00 78.19 200 SER A CA 1
ATOM 1439 C C . SER A 1 200 ? -26.544 13.098 31.975 1.00 78.19 200 SER A C 1
ATOM 1441 O O . SER A 1 200 ? -27.539 12.542 32.436 1.00 78.19 200 SER A O 1
ATOM 1443 N N . LEU A 1 201 ? -25.539 13.517 32.752 1.00 77.62 201 LEU A N 1
ATOM 1444 C CA . LEU A 1 201 ? -25.658 13.589 34.204 1.00 77.62 201 LEU A CA 1
ATOM 1445 C C . LEU A 1 201 ? -26.492 14.806 34.630 1.00 77.62 201 LEU A C 1
ATOM 1447 O O . LEU A 1 201 ? -27.116 14.741 35.679 1.00 77.62 201 LEU A O 1
ATOM 1451 N N . ASP A 1 202 ? -26.482 15.893 33.850 1.00 76.50 202 ASP A N 1
ATOM 1452 C CA . ASP A 1 202 ? -27.113 17.175 34.173 1.00 76.50 202 ASP A CA 1
ATOM 1453 C C . ASP A 1 202 ? -28.583 17.198 33.739 1.00 76.50 202 ASP A C 1
ATOM 1455 O O . ASP A 1 202 ? -28.887 17.239 32.548 1.00 76.50 202 ASP A O 1
ATOM 1459 N N . GLU A 1 203 ? -29.500 17.200 34.712 1.00 71.31 203 GLU A N 1
ATOM 1460 C CA . GLU A 1 203 ? -30.950 17.225 34.467 1.00 71.31 203 GLU A CA 1
ATOM 1461 C C . GLU A 1 203 ? -31.414 18.486 33.711 1.00 71.31 203 GLU A C 1
ATOM 1463 O O . GLU A 1 203 ? -32.489 18.481 33.108 1.00 71.31 203 GLU A O 1
ATOM 1468 N N . GLU A 1 204 ? -30.620 19.565 33.702 1.00 73.62 204 GLU A N 1
ATOM 1469 C CA . GLU A 1 204 ? -30.931 20.790 32.957 1.00 73.62 204 GLU A CA 1
ATOM 1470 C C . GLU A 1 204 ? -30.495 20.716 31.479 1.00 73.62 204 GLU A C 1
ATOM 1472 O O . GLU A 1 204 ? -30.995 21.481 30.641 1.00 73.62 204 GLU A O 1
ATOM 1477 N N . LYS A 1 205 ? -29.603 19.783 31.110 1.00 76.50 205 LYS A N 1
ATOM 1478 C CA . LYS A 1 205 ? -29.084 19.644 29.741 1.00 76.50 205 LYS A CA 1
ATOM 1479 C C . LYS A 1 205 ? -29.964 18.711 28.904 1.00 76.50 205 LYS A C 1
ATOM 1481 O O . LYS A 1 205 ? -29.772 17.505 28.843 1.00 76.50 205 LYS A O 1
ATOM 1486 N N . THR A 1 206 ? -30.909 19.307 28.183 1.00 74.44 206 THR A N 1
ATOM 1487 C CA . THR A 1 206 ? -31.969 18.574 27.461 1.00 74.44 206 THR A CA 1
ATOM 1488 C C . THR A 1 206 ? -31.697 18.310 25.975 1.00 74.44 206 THR A C 1
ATOM 1490 O O . THR A 1 206 ? -32.475 17.600 25.335 1.00 74.44 206 THR A O 1
ATOM 1493 N N . SER A 1 207 ? -30.615 18.858 25.409 1.00 79.69 207 SER A N 1
ATOM 1494 C CA . SER A 1 207 ? -30.278 18.702 23.986 1.00 79.69 207 SER A CA 1
ATOM 1495 C C . SER A 1 207 ? -28.775 18.610 23.719 1.00 79.69 207 SER A C 1
ATOM 1497 O O . SER A 1 207 ? -27.962 19.135 24.490 1.00 79.69 207 SER A O 1
ATOM 1499 N N . PHE A 1 208 ? -28.420 17.938 22.620 1.00 82.06 208 PHE A N 1
ATOM 1500 C CA . PHE A 1 208 ? -27.040 17.667 22.213 1.00 82.06 208 PHE A CA 1
ATOM 1501 C C . PHE A 1 208 ? -26.840 17.893 20.710 1.00 82.06 208 PHE A C 1
ATOM 1503 O O . PHE A 1 208 ? -27.722 17.586 19.904 1.00 82.06 208 PHE A O 1
ATOM 1510 N N . ASP A 1 209 ? -25.662 18.405 20.344 1.00 78.50 209 ASP A N 1
ATOM 1511 C CA . ASP A 1 209 ? -25.202 18.447 18.955 1.00 78.50 209 ASP A CA 1
ATOM 1512 C C . ASP A 1 209 ? -24.688 17.059 18.557 1.00 78.50 209 ASP A C 1
ATOM 1514 O O . ASP A 1 209 ? -23.763 16.517 19.166 1.00 78.50 209 ASP A O 1
ATOM 1518 N N . ILE A 1 210 ? -25.320 16.482 17.540 1.00 82.81 210 ILE A N 1
ATOM 1519 C CA . ILE A 1 210 ? -25.014 15.146 17.027 1.00 82.81 210 ILE A CA 1
ATOM 1520 C C . ILE A 1 210 ? -24.231 15.185 15.711 1.00 82.81 210 ILE A C 1
ATOM 1522 O O . ILE A 1 210 ? -23.849 14.130 15.218 1.00 82.81 210 ILE A O 1
ATOM 1526 N N . THR A 1 211 ? -23.916 16.363 15.162 1.00 85.19 211 THR A N 1
ATOM 1527 C CA . THR A 1 211 ? -23.197 16.506 13.880 1.00 85.19 211 THR A CA 1
ATOM 1528 C C . THR A 1 211 ? -21.855 15.771 13.907 1.00 85.19 211 THR A C 1
ATOM 1530 O O . THR A 1 211 ? -21.508 15.019 12.997 1.00 85.19 211 THR A O 1
ATOM 1533 N N . ALA A 1 212 ? -21.103 15.926 15.000 1.00 85.62 212 ALA A N 1
ATOM 1534 C CA . ALA A 1 212 ? -19.841 15.217 15.197 1.00 85.62 212 ALA A CA 1
ATOM 1535 C C . ALA A 1 212 ? -20.042 13.696 15.363 1.00 85.62 212 ALA A C 1
ATOM 1537 O O . ALA A 1 212 ? -19.195 12.914 14.934 1.00 85.62 212 ALA A O 1
ATOM 1538 N N . VAL A 1 213 ? -21.179 13.255 15.914 1.00 87.44 213 VAL A N 1
ATOM 1539 C CA . VAL A 1 213 ? -21.541 11.828 15.961 1.00 87.44 213 VAL A CA 1
ATOM 1540 C C . VAL A 1 213 ? -21.803 11.302 14.545 1.00 87.44 213 VAL A C 1
ATOM 1542 O O . VAL A 1 213 ? -21.300 10.236 14.203 1.00 87.44 213 VAL A O 1
ATOM 1545 N N . GLY A 1 214 ? -22.479 12.069 13.686 1.00 88.75 214 GLY A N 1
ATOM 1546 C CA . GLY A 1 214 ? -22.656 11.741 12.265 1.00 88.75 214 GLY A CA 1
ATOM 1547 C C . GLY A 1 214 ? -21.328 11.607 11.510 1.00 88.75 214 GLY A C 1
ATOM 1548 O O . GLY A 1 214 ? -21.115 10.638 10.775 1.00 88.75 214 GLY A O 1
ATOM 1549 N N . ASN A 1 215 ? -20.381 12.519 11.751 1.00 89.88 215 ASN A N 1
ATOM 1550 C CA . ASN A 1 215 ? -19.028 12.436 11.185 1.00 89.88 215 ASN A CA 1
ATOM 1551 C C . ASN A 1 215 ? -18.267 11.195 11.682 1.00 89.88 215 ASN A C 1
ATOM 1553 O O . ASN A 1 215 ? -17.577 10.536 10.901 1.00 89.88 215 ASN A O 1
ATOM 1557 N N . MET A 1 216 ? -18.408 10.852 12.967 1.00 91.88 216 MET A N 1
ATOM 1558 C CA . MET A 1 216 ? -17.841 9.629 13.542 1.00 91.88 216 MET A CA 1
ATOM 1559 C C . MET A 1 216 ? -18.421 8.385 12.860 1.00 91.88 216 MET A C 1
ATOM 1561 O O . MET A 1 216 ? -17.664 7.517 12.435 1.00 91.88 216 MET A O 1
ATOM 1565 N N . LEU A 1 217 ? -19.745 8.323 12.702 1.00 93.62 217 LEU A N 1
ATOM 1566 C CA . LEU A 1 217 ? -20.437 7.218 12.039 1.00 93.62 217 LEU A CA 1
ATOM 1567 C C . LEU A 1 217 ? -20.027 7.073 10.576 1.00 93.62 217 LEU A C 1
ATOM 1569 O O . LEU A 1 217 ? -19.765 5.961 10.133 1.00 93.62 217 LEU A O 1
ATOM 1573 N N . THR A 1 218 ? -19.891 8.184 9.853 1.00 92.00 218 THR A N 1
ATOM 1574 C CA . THR A 1 218 ? -19.418 8.186 8.461 1.00 92.00 218 THR A CA 1
ATOM 1575 C C . THR A 1 218 ? -18.009 7.602 8.352 1.00 92.00 218 THR A C 1
ATOM 1577 O O . THR A 1 218 ? -17.738 6.800 7.463 1.00 92.00 218 THR A O 1
ATOM 1580 N N . ALA A 1 219 ? -17.109 7.950 9.277 1.00 90.69 219 ALA A N 1
ATOM 1581 C CA . ALA A 1 219 ? -15.763 7.379 9.306 1.00 90.69 219 ALA A CA 1
ATOM 1582 C C . ALA A 1 219 ? -15.772 5.875 9.638 1.00 90.69 219 ALA A C 1
ATOM 1584 O O . ALA A 1 219 ? -15.023 5.109 9.038 1.00 90.69 219 ALA A O 1
ATOM 1585 N N . LEU A 1 220 ? -16.623 5.443 10.574 1.00 95.19 220 LEU A N 1
ATOM 1586 C CA . LEU A 1 220 ? -16.736 4.037 10.974 1.00 95.19 220 LEU A CA 1
ATOM 1587 C C . LEU A 1 220 ? -17.373 3.162 9.883 1.00 95.19 220 LEU A C 1
ATOM 1589 O O . LEU A 1 220 ? -16.916 2.037 9.673 1.00 95.19 220 LEU A O 1
ATOM 1593 N N . ALA A 1 221 ? -18.400 3.673 9.202 1.00 94.25 221 ALA A N 1
ATOM 1594 C CA . ALA A 1 221 ? -19.121 2.987 8.131 1.00 94.25 221 ALA A CA 1
ATOM 1595 C C . ALA A 1 221 ? -18.368 3.000 6.792 1.00 94.25 221 ALA A C 1
ATOM 1597 O O . ALA A 1 221 ? -18.576 2.110 5.974 1.00 94.25 221 ALA A O 1
ATOM 1598 N N . GLY A 1 222 ? -17.489 3.982 6.577 1.00 91.19 222 GLY A N 1
ATOM 1599 C CA . GLY A 1 222 ? -16.863 4.217 5.281 1.00 91.19 222 GLY A CA 1
ATOM 1600 C C . GLY A 1 222 ? -17.779 4.981 4.324 1.00 91.19 222 GLY A C 1
ATOM 1601 O O . GLY A 1 222 ? -18.936 5.286 4.619 1.00 91.19 222 GLY A O 1
ATOM 1602 N N . THR A 1 223 ? -17.249 5.325 3.150 1.00 83.31 223 THR A N 1
ATOM 1603 C CA . THR A 1 223 ? -18.016 5.983 2.084 1.00 83.31 223 THR A CA 1
ATOM 1604 C C . THR A 1 223 ? -17.803 5.271 0.750 1.00 83.31 223 THR A C 1
ATOM 1606 O O . THR A 1 223 ? -16.659 5.007 0.365 1.00 83.31 223 THR A O 1
ATOM 1609 N N . PRO A 1 224 ? -18.883 4.950 0.015 1.00 77.12 224 PRO A N 1
ATOM 1610 C CA . PRO A 1 224 ? -18.767 4.283 -1.272 1.00 77.12 224 PRO A CA 1
ATOM 1611 C C . PRO A 1 224 ? -18.088 5.192 -2.301 1.00 77.12 224 PRO A C 1
ATOM 1613 O O . PRO A 1 224 ? -18.158 6.421 -2.224 1.00 77.12 224 PRO A O 1
ATOM 1616 N N . ALA A 1 225 ? -17.465 4.580 -3.309 1.00 73.06 225 ALA A N 1
ATOM 1617 C CA . ALA A 1 225 ? -16.868 5.322 -4.411 1.00 73.06 225 ALA A CA 1
ATOM 1618 C C . ALA A 1 225 ? -17.929 6.174 -5.128 1.00 73.06 225 ALA A C 1
ATOM 1620 O O . ALA A 1 225 ? -19.010 5.698 -5.480 1.00 73.06 225 ALA A O 1
ATOM 1621 N N . THR A 1 226 ? -17.590 7.432 -5.394 1.00 70.38 226 THR A N 1
ATOM 1622 C CA . THR A 1 226 ? -18.368 8.325 -6.263 1.00 70.38 226 THR A CA 1
ATOM 1623 C C . THR A 1 226 ? -17.550 8.649 -7.509 1.00 70.38 226 THR A C 1
ATOM 1625 O O . THR A 1 226 ? -16.347 8.400 -7.567 1.00 70.38 226 THR A O 1
ATOM 1628 N N . GLN A 1 227 ? -18.190 9.141 -8.571 1.00 52.59 227 GLN A N 1
ATOM 1629 C CA . GLN A 1 227 ? -17.514 9.361 -9.852 1.00 52.59 227 GLN A CA 1
ATOM 1630 C C . GLN A 1 227 ? -16.330 10.339 -9.679 1.00 52.59 227 GLN A C 1
ATOM 1632 O O . GLN A 1 227 ? -16.538 11.528 -9.458 1.00 52.59 227 GLN A O 1
ATOM 1637 N N . GLY A 1 228 ? -15.094 9.831 -9.765 1.00 48.69 228 GLY A N 1
ATOM 1638 C CA . GLY A 1 228 ? -13.866 10.615 -9.578 1.00 48.69 228 GLY A CA 1
ATOM 1639 C C . GLY A 1 228 ? -13.275 10.618 -8.159 1.00 48.69 228 GLY A C 1
ATOM 1640 O O . GLY A 1 228 ? -12.290 11.316 -7.933 1.00 48.69 228 GLY A O 1
ATOM 1641 N N . THR A 1 229 ? -13.818 9.856 -7.203 1.00 55.16 229 THR A N 1
ATOM 1642 C CA . THR A 1 229 ? -13.253 9.704 -5.847 1.00 55.16 229 THR A CA 1
ATOM 1643 C C . THR A 1 229 ? -13.265 8.234 -5.430 1.00 55.16 229 THR A C 1
ATOM 1645 O O . THR A 1 229 ? -14.260 7.534 -5.616 1.00 55.16 229 THR A O 1
ATOM 1648 N N . ALA A 1 230 ? -12.141 7.751 -4.897 1.00 66.50 230 ALA A N 1
ATOM 1649 C CA . ALA A 1 230 ? -12.033 6.383 -4.396 1.00 66.50 230 ALA A CA 1
ATOM 1650 C C . ALA A 1 230 ? -12.965 6.159 -3.193 1.00 66.50 230 ALA A C 1
ATOM 1652 O O . ALA A 1 230 ? -13.265 7.101 -2.460 1.00 66.50 230 ALA A O 1
ATOM 1653 N N . ALA A 1 231 ? -13.407 4.916 -2.989 1.00 76.31 231 ALA A N 1
ATOM 1654 C CA . ALA A 1 231 ? -14.110 4.546 -1.765 1.00 76.31 231 ALA A CA 1
ATOM 1655 C C . ALA A 1 231 ? -13.194 4.761 -0.551 1.00 76.31 231 ALA A C 1
ATOM 1657 O O . ALA A 1 231 ? -11.998 4.466 -0.615 1.00 76.31 231 ALA A O 1
ATOM 1658 N N . VAL A 1 232 ? -13.760 5.244 0.551 1.00 82.56 232 VAL A N 1
ATOM 1659 C CA . VAL A 1 232 ? -13.086 5.251 1.853 1.00 82.56 232 VAL A CA 1
ATOM 1660 C C . VAL A 1 232 ? -13.597 4.046 2.620 1.00 82.56 232 VAL A C 1
ATOM 1662 O O . VAL A 1 232 ? -14.795 3.944 2.866 1.00 82.56 232 VAL A O 1
ATOM 1665 N N . LEU A 1 233 ? -12.694 3.140 2.975 1.00 87.50 233 LEU A N 1
ATOM 1666 C CA . LEU A 1 233 ? -13.044 1.925 3.701 1.00 87.50 233 LEU A CA 1
ATOM 1667 C C . LEU A 1 233 ? -13.416 2.246 5.154 1.00 87.50 233 LEU A C 1
ATOM 1669 O O . LEU A 1 233 ? -12.737 3.032 5.818 1.00 87.50 233 LEU A O 1
ATOM 1673 N N . GLY A 1 234 ? -14.495 1.631 5.631 1.00 90.75 234 GLY A N 1
ATOM 1674 C CA . GLY A 1 234 ? -14.899 1.649 7.030 1.00 90.75 234 GLY A CA 1
ATOM 1675 C C . GLY A 1 234 ? -14.181 0.584 7.861 1.00 90.75 234 GLY A C 1
ATOM 1676 O O . GLY A 1 234 ? -13.354 -0.194 7.380 1.00 90.75 234 GLY A O 1
ATOM 1677 N N . VAL A 1 235 ? -14.529 0.502 9.145 1.00 94.88 235 VAL A N 1
ATOM 1678 C CA . VAL A 1 235 ? -13.968 -0.508 10.059 1.00 94.88 235 VAL A CA 1
ATOM 1679 C C . VAL A 1 235 ? -14.335 -1.924 9.611 1.00 94.88 235 VAL A C 1
ATOM 1681 O O . VAL A 1 235 ? -13.481 -2.809 9.624 1.00 94.88 235 VAL A O 1
ATOM 1684 N N . ALA A 1 236 ? -15.591 -2.141 9.210 1.00 94.12 236 ALA A N 1
ATOM 1685 C CA . ALA A 1 236 ? -16.064 -3.448 8.759 1.00 94.12 236 ALA A CA 1
ATOM 1686 C C . ALA A 1 236 ? -15.305 -3.922 7.507 1.00 94.12 236 ALA A C 1
ATOM 1688 O O . ALA A 1 236 ? -14.851 -5.063 7.485 1.00 94.12 236 ALA A O 1
ATOM 1689 N N . ASP A 1 237 ? -15.075 -3.035 6.535 1.00 91.31 237 ASP A N 1
ATOM 1690 C CA . ASP A 1 237 ? -14.358 -3.352 5.292 1.00 91.31 237 ASP A CA 1
ATOM 1691 C C . ASP A 1 237 ? -12.904 -3.777 5.559 1.00 91.31 237 ASP A C 1
ATOM 1693 O O . ASP A 1 237 ? -12.396 -4.738 4.982 1.00 91.31 237 ASP A O 1
ATOM 1697 N N . HIS A 1 238 ? -12.224 -3.101 6.490 1.00 91.38 238 HIS A N 1
ATOM 1698 C CA . HIS A 1 238 ? -10.873 -3.481 6.900 1.00 91.38 238 HIS A CA 1
ATOM 1699 C C . HIS A 1 238 ? -10.829 -4.847 7.606 1.00 91.38 238 HIS A C 1
ATOM 1701 O O . HIS A 1 238 ? -9.880 -5.613 7.423 1.00 91.38 238 HIS A O 1
ATOM 1707 N N . LEU A 1 239 ? -11.850 -5.183 8.402 1.00 94.56 239 LEU A N 1
ATOM 1708 C CA . LEU A 1 239 ? -11.961 -6.503 9.030 1.00 94.56 239 LEU A CA 1
ATOM 1709 C C . LEU A 1 239 ? -12.258 -7.604 7.998 1.00 94.56 239 LEU A C 1
ATOM 1711 O O . LEU A 1 239 ? -11.693 -8.694 8.103 1.00 94.56 239 LEU A O 1
ATOM 1715 N N . GLU A 1 240 ? -13.085 -7.321 6.987 1.00 93.81 240 GLU A N 1
ATOM 1716 C CA . GLU A 1 240 ? -13.317 -8.208 5.837 1.00 93.81 240 GLU A CA 1
ATOM 1717 C C . GLU A 1 240 ? -12.010 -8.468 5.079 1.00 93.81 240 GLU A C 1
ATOM 1719 O O . GLU A 1 240 ? -11.664 -9.621 4.815 1.00 93.81 240 GLU A O 1
ATOM 1724 N N . GLU A 1 241 ? -11.222 -7.423 4.807 1.00 90.75 241 GLU A N 1
ATOM 1725 C CA . GLU A 1 241 ? -9.917 -7.568 4.160 1.00 90.75 241 GLU A CA 1
ATOM 1726 C C . GLU A 1 241 ? -8.966 -8.438 5.001 1.00 90.75 241 GLU A C 1
ATOM 1728 O O . GLU A 1 241 ? -8.350 -9.369 4.473 1.00 90.75 241 GLU A O 1
ATOM 1733 N N . ALA A 1 242 ? -8.905 -8.223 6.319 1.00 89.94 242 ALA A N 1
ATOM 1734 C CA . ALA A 1 242 ? -8.094 -9.048 7.212 1.00 89.94 242 ALA A CA 1
ATOM 1735 C C . ALA A 1 242 ? -8.526 -10.529 7.191 1.00 89.94 242 ALA A C 1
ATOM 1737 O O . ALA A 1 242 ? -7.681 -11.421 7.085 1.00 89.94 242 ALA A O 1
ATOM 1738 N N . MET A 1 243 ? -9.831 -10.817 7.244 1.00 94.06 243 MET A N 1
ATOM 1739 C CA . MET A 1 243 ? -10.342 -12.192 7.165 1.00 94.06 243 MET A CA 1
ATOM 1740 C C . MET A 1 243 ? -10.095 -12.824 5.787 1.00 94.06 243 MET A C 1
ATOM 1742 O O . MET A 1 243 ? -9.704 -13.990 5.722 1.00 94.06 243 MET A O 1
ATOM 1746 N N . LYS A 1 244 ? -10.234 -12.064 4.692 1.00 92.56 244 LYS A N 1
ATOM 1747 C CA . LYS A 1 244 ? -9.911 -12.510 3.325 1.00 92.56 244 LYS A CA 1
ATOM 1748 C C . LYS A 1 244 ? -8.466 -12.998 3.228 1.00 92.56 244 LYS A C 1
ATOM 1750 O O . LYS A 1 244 ? -8.217 -14.108 2.759 1.00 92.56 244 LYS A O 1
ATOM 1755 N N . TYR A 1 245 ? -7.506 -12.211 3.714 1.00 89.69 245 TYR A N 1
ATOM 1756 C CA . TYR A 1 245 ? -6.099 -12.620 3.692 1.00 89.69 245 TYR A CA 1
ATOM 1757 C C . TYR A 1 245 ? -5.789 -13.741 4.688 1.00 89.69 245 TYR A C 1
ATOM 1759 O O . TYR A 1 245 ? -4.955 -14.596 4.388 1.00 89.69 245 TYR A O 1
ATOM 1767 N N . TYR A 1 246 ? -6.509 -13.835 5.810 1.00 91.19 246 TYR A N 1
ATOM 1768 C CA . TYR A 1 246 ? -6.419 -15.014 6.672 1.00 91.19 246 TYR A CA 1
ATOM 1769 C C . TYR A 1 246 ? -6.830 -16.292 5.922 1.00 91.19 246 TYR A C 1
ATOM 1771 O O . TYR A 1 246 ? -6.123 -17.295 6.008 1.00 91.19 246 TYR A O 1
ATOM 1779 N N . LEU A 1 247 ? -7.928 -16.272 5.154 1.00 90.81 247 LEU A N 1
ATOM 1780 C CA . LEU A 1 247 ? -8.362 -17.424 4.351 1.00 90.81 247 LEU A CA 1
ATOM 1781 C C . LEU A 1 247 ? -7.316 -17.815 3.302 1.00 90.81 247 LEU A C 1
ATOM 1783 O O . LEU A 1 247 ? -7.071 -19.002 3.107 1.00 90.81 247 LEU A O 1
ATOM 1787 N N . ILE A 1 248 ? -6.652 -16.839 2.674 1.00 88.12 248 ILE A N 1
ATOM 1788 C CA . ILE A 1 248 ? -5.543 -17.093 1.739 1.00 88.12 248 ILE A CA 1
ATOM 1789 C C . ILE A 1 248 ? -4.372 -17.779 2.459 1.00 88.12 248 ILE A C 1
ATOM 1791 O O . ILE A 1 248 ? -3.838 -18.765 1.951 1.00 88.12 248 ILE A O 1
ATOM 1795 N N . ALA A 1 249 ? -3.997 -17.312 3.654 1.00 84.56 249 ALA A N 1
ATOM 1796 C CA . ALA A 1 249 ? -2.950 -17.943 4.458 1.00 84.56 249 ALA A CA 1
ATOM 1797 C C . ALA A 1 249 ? -3.340 -19.366 4.905 1.00 84.56 249 ALA A C 1
ATOM 1799 O O . ALA A 1 249 ? -2.535 -20.293 4.820 1.00 84.56 249 ALA A O 1
ATOM 1800 N N . ALA A 1 250 ? -4.592 -19.569 5.320 1.00 85.31 250 ALA A N 1
ATOM 1801 C CA . ALA A 1 250 ? -5.117 -20.879 5.692 1.00 85.31 250 ALA A CA 1
ATOM 1802 C C . ALA A 1 250 ? -5.155 -21.844 4.497 1.00 85.31 250 ALA A C 1
ATOM 1804 O O . ALA A 1 250 ? -4.751 -22.999 4.630 1.00 85.31 250 ALA A O 1
ATOM 1805 N N . ALA A 1 251 ? -5.561 -21.371 3.316 1.00 84.00 251 ALA A N 1
ATOM 1806 C CA . ALA A 1 251 ? -5.497 -22.136 2.075 1.00 84.00 251 ALA A CA 1
ATOM 1807 C C . ALA A 1 251 ? -4.048 -22.480 1.700 1.00 84.00 251 ALA A C 1
ATOM 1809 O O . ALA A 1 251 ? -3.777 -23.595 1.256 1.00 84.00 251 ALA A O 1
ATOM 1810 N N . ALA A 1 252 ? -3.098 -21.567 1.930 1.00 77.31 252 ALA A N 1
ATOM 1811 C CA . ALA A 1 252 ? -1.682 -21.845 1.715 1.00 77.31 252 ALA A CA 1
ATOM 1812 C C . ALA A 1 252 ? -1.204 -23.001 2.605 1.00 77.31 252 ALA A C 1
ATOM 1814 O O . ALA A 1 252 ? -0.518 -23.888 2.115 1.00 77.31 252 ALA A O 1
ATOM 1815 N N . ALA A 1 253 ? -1.610 -23.072 3.871 1.00 74.81 253 ALA A N 1
ATOM 1816 C CA . ALA A 1 253 ? -1.228 -24.189 4.738 1.00 74.81 253 ALA A CA 1
ATOM 1817 C C . ALA A 1 253 ? -1.994 -25.496 4.453 1.00 74.81 253 ALA A C 1
ATOM 1819 O O . ALA A 1 253 ? -1.423 -26.580 4.544 1.00 74.81 253 ALA A O 1
ATOM 1820 N N . ALA A 1 254 ? -3.280 -25.417 4.100 1.00 72.38 254 ALA A N 1
ATOM 1821 C CA . ALA A 1 254 ? -4.138 -26.589 3.906 1.00 72.38 254 ALA A CA 1
ATOM 1822 C C . ALA A 1 254 ? -3.834 -27.375 2.619 1.00 72.38 254 ALA A C 1
ATOM 1824 O O . ALA A 1 254 ? -4.292 -28.508 2.455 1.00 72.38 254 ALA A O 1
ATOM 1825 N N . VAL A 1 255 ? -3.065 -26.789 1.697 1.00 70.25 255 VAL A N 1
ATOM 1826 C CA . VAL A 1 255 ? -2.875 -27.313 0.343 1.00 70.25 255 VAL A CA 1
ATOM 1827 C C . VAL A 1 255 ? -1.379 -27.587 0.041 1.00 70.25 255 VAL A C 1
ATOM 1829 O O . VAL A 1 255 ? -0.823 -27.047 -0.915 1.00 70.25 255 VAL A O 1
ATOM 1832 N N . PRO A 1 256 ? -0.684 -28.447 0.818 1.00 58.59 256 PRO A N 1
ATOM 1833 C CA . PRO A 1 256 ? 0.785 -28.568 0.805 1.00 58.59 256 PRO A CA 1
ATOM 1834 C C . PRO A 1 256 ? 1.402 -29.227 -0.449 1.00 58.59 256 PRO A C 1
ATOM 1836 O O . PRO A 1 256 ? 2.603 -29.460 -0.491 1.00 58.59 256 PRO A O 1
ATOM 1839 N N . ASN A 1 257 ? 0.618 -29.557 -1.484 1.00 57.59 257 ASN A N 1
ATOM 1840 C CA . ASN A 1 257 ? 1.085 -30.330 -2.650 1.00 57.59 257 ASN A CA 1
ATOM 1841 C C . ASN A 1 257 ? 0.518 -29.856 -4.001 1.00 57.59 257 ASN A C 1
ATOM 1843 O O . ASN A 1 257 ? 0.555 -30.601 -4.983 1.00 57.59 257 ASN A O 1
ATOM 1847 N N . LYS A 1 258 ? -0.050 -28.648 -4.070 1.00 63.25 258 LYS A N 1
ATOM 1848 C CA . LYS A 1 258 ? -0.531 -28.082 -5.338 1.00 63.25 258 LYS A CA 1
ATOM 1849 C C . LYS A 1 258 ? 0.592 -27.376 -6.086 1.00 63.25 258 LYS A C 1
ATOM 1851 O O . LYS A 1 258 ? 1.558 -26.904 -5.492 1.00 63.25 258 LYS A O 1
ATOM 1856 N N . SER A 1 259 ? 0.481 -27.330 -7.411 1.00 64.69 259 SER A N 1
ATOM 1857 C CA . SER A 1 259 ? 1.348 -26.468 -8.212 1.00 64.69 259 SER A CA 1
ATOM 1858 C C . SER A 1 259 ? 1.063 -24.991 -7.917 1.00 64.69 259 SER A C 1
ATOM 1860 O O . SER A 1 259 ? -0.059 -24.629 -7.566 1.00 64.69 259 SER A O 1
ATOM 1862 N N . ASP A 1 260 ? 2.060 -24.127 -8.112 1.00 68.69 260 ASP A N 1
ATOM 1863 C CA . ASP A 1 260 ? 1.934 -22.676 -7.922 1.00 68.69 260 ASP A CA 1
ATOM 1864 C C . ASP A 1 260 ? 0.769 -22.100 -8.751 1.00 68.69 260 ASP A C 1
ATOM 1866 O O . ASP A 1 260 ? 0.029 -21.244 -8.276 1.00 68.69 260 ASP A O 1
ATOM 1870 N N . THR A 1 261 ? 0.526 -22.637 -9.952 1.00 70.19 261 THR A N 1
ATOM 1871 C CA . THR A 1 261 ? -0.626 -22.280 -10.798 1.00 70.19 261 THR A CA 1
ATOM 1872 C C . THR A 1 261 ? -1.967 -22.639 -10.158 1.00 70.19 261 THR A C 1
ATOM 1874 O O . THR A 1 261 ? -2.893 -21.830 -10.178 1.00 70.19 261 THR A O 1
ATOM 1877 N N . GLU A 1 262 ? -2.090 -23.834 -9.577 1.00 74.69 262 GLU A N 1
ATOM 1878 C CA . GLU A 1 262 ? -3.316 -24.251 -8.891 1.00 74.69 262 GLU A CA 1
ATOM 1879 C C . GLU A 1 262 ? -3.550 -23.428 -7.619 1.00 74.69 262 GLU A C 1
ATOM 1881 O O . GLU A 1 262 ? -4.683 -23.035 -7.350 1.00 74.69 262 GLU A O 1
ATOM 1886 N N . PHE A 1 263 ? -2.495 -23.118 -6.860 1.00 80.62 263 PHE A N 1
ATOM 1887 C CA . PHE A 1 263 ? -2.618 -22.261 -5.683 1.00 80.62 263 PHE A CA 1
ATOM 1888 C C . PHE A 1 263 ? -3.034 -20.831 -6.057 1.00 80.62 263 PHE A C 1
ATOM 1890 O O . PHE A 1 263 ? -3.929 -20.272 -5.428 1.00 80.62 263 PHE A O 1
ATOM 1897 N N . VAL A 1 264 ? -2.457 -20.251 -7.114 1.00 79.06 264 VAL A N 1
ATOM 1898 C CA . VAL A 1 264 ? -2.861 -18.925 -7.612 1.00 79.06 264 VAL A CA 1
ATOM 1899 C C . VAL A 1 264 ? -4.332 -18.915 -8.037 1.00 79.06 264 VAL A C 1
ATOM 1901 O O . VAL A 1 264 ? -5.034 -17.946 -7.751 1.00 79.06 264 VAL A O 1
ATOM 1904 N N . ALA A 1 265 ? -4.825 -19.989 -8.662 1.00 81.19 265 ALA A N 1
ATOM 1905 C CA . ALA A 1 265 ? -6.243 -20.116 -8.995 1.00 81.19 265 ALA A CA 1
ATOM 1906 C C . ALA A 1 265 ? -7.130 -20.128 -7.736 1.00 81.19 265 ALA A C 1
ATOM 1908 O O . ALA A 1 265 ? -8.122 -19.405 -7.694 1.00 81.19 265 ALA A O 1
ATOM 1909 N N . ILE A 1 266 ? -6.740 -20.872 -6.693 1.00 84.19 266 ILE A N 1
ATOM 1910 C CA . ILE A 1 266 ? -7.437 -20.887 -5.395 1.00 84.19 266 ILE A CA 1
ATOM 1911 C C . ILE A 1 266 ? -7.423 -19.493 -4.758 1.00 84.19 266 ILE A C 1
ATOM 1913 O O . ILE A 1 266 ? -8.471 -18.996 -4.363 1.00 84.19 266 ILE A O 1
ATOM 1917 N N . LYS A 1 267 ? -6.261 -18.830 -4.702 1.00 86.88 267 LYS A N 1
ATOM 1918 C CA . LYS A 1 267 ? -6.115 -17.466 -4.170 1.00 86.88 267 LYS A CA 1
ATOM 1919 C C . LYS A 1 267 ? -7.052 -16.485 -4.872 1.00 86.88 267 LYS A C 1
ATOM 1921 O O . LYS A 1 267 ? -7.759 -15.735 -4.210 1.00 86.88 267 LYS A O 1
ATOM 1926 N N . ASN A 1 268 ? -7.058 -16.487 -6.204 1.00 85.25 268 ASN A N 1
ATOM 1927 C CA . ASN A 1 268 ? -7.902 -15.585 -6.983 1.00 85.25 268 ASN A CA 1
ATOM 1928 C C . ASN A 1 268 ? -9.392 -15.900 -6.799 1.00 85.25 268 ASN A C 1
ATOM 1930 O O . ASN A 1 268 ? -10.190 -14.975 -6.719 1.00 85.25 268 ASN A O 1
ATOM 1934 N N . ALA A 1 269 ? -9.760 -17.178 -6.680 1.00 86.31 269 ALA A N 1
ATOM 1935 C CA . ALA A 1 269 ? -11.130 -17.569 -6.374 1.00 86.31 269 ALA A CA 1
ATOM 1936 C C . ALA A 1 269 ? -11.560 -17.107 -4.970 1.00 86.31 269 ALA A C 1
ATOM 1938 O O . ALA A 1 269 ? -12.625 -16.520 -4.853 1.00 86.31 269 ALA A O 1
ATOM 1939 N N . ILE A 1 270 ? -10.708 -17.243 -3.941 1.00 89.50 270 ILE A N 1
ATOM 1940 C CA . ILE A 1 270 ? -10.971 -16.679 -2.601 1.00 89.50 270 ILE A CA 1
ATOM 1941 C C . ILE A 1 270 ? -11.189 -15.164 -2.685 1.00 89.50 270 ILE A C 1
ATOM 1943 O O . ILE A 1 270 ? -12.114 -14.645 -2.074 1.00 89.50 270 ILE A O 1
ATOM 1947 N N . ILE A 1 271 ? -10.343 -14.446 -3.432 1.00 88.88 271 ILE A N 1
ATOM 1948 C CA . ILE A 1 271 ? -10.486 -12.992 -3.602 1.00 88.88 271 ILE A CA 1
ATOM 1949 C C . ILE A 1 271 ? -11.837 -12.657 -4.234 1.00 88.88 271 ILE A C 1
ATOM 1951 O O . ILE A 1 271 ? -12.551 -11.815 -3.704 1.00 88.88 271 ILE A O 1
ATOM 1955 N N . ASN A 1 272 ? -12.195 -13.336 -5.323 1.00 86.06 272 ASN A N 1
ATOM 1956 C CA . ASN A 1 272 ? -13.453 -13.094 -6.022 1.00 86.06 272 ASN A CA 1
ATOM 1957 C C . ASN A 1 272 ? -14.668 -13.414 -5.142 1.00 86.06 272 ASN A C 1
ATOM 1959 O O . ASN A 1 272 ? -15.579 -12.599 -5.071 1.00 86.06 272 ASN A O 1
ATOM 1963 N N . ASP A 1 273 ? -14.660 -14.555 -4.447 1.00 86.50 273 ASP A N 1
ATOM 1964 C CA . ASP A 1 273 ? -15.743 -14.958 -3.542 1.00 86.50 273 ASP A CA 1
ATOM 1965 C C . ASP A 1 273 ? -15.907 -13.960 -2.382 1.00 86.50 273 ASP A C 1
ATOM 1967 O O . ASP A 1 273 ? -17.020 -13.704 -1.930 1.00 86.50 273 ASP A O 1
ATOM 1971 N N . CYS A 1 274 ? -14.803 -13.378 -1.902 1.00 87.38 274 CYS A N 1
ATOM 1972 C CA . CYS A 1 274 ? -14.828 -12.360 -0.854 1.00 87.38 274 CYS A CA 1
ATOM 1973 C C . CYS A 1 274 ? -15.274 -10.973 -1.338 1.00 87.38 274 CYS A C 1
ATOM 1975 O O . CYS A 1 274 ? -15.769 -10.195 -0.526 1.00 87.38 274 CYS A O 1
ATOM 1977 N N . ASP A 1 275 ? -15.099 -10.663 -2.625 1.00 83.69 275 ASP A N 1
ATOM 1978 C CA . ASP A 1 275 ? -15.363 -9.340 -3.199 1.00 83.69 275 ASP A CA 1
ATOM 1979 C C . ASP A 1 275 ? -16.713 -9.274 -3.968 1.00 83.69 275 ASP A C 1
ATOM 1981 O O . ASP A 1 275 ? -17.061 -8.219 -4.502 1.00 83.69 275 ASP A O 1
ATOM 1985 N N . ASP A 1 276 ? -17.518 -10.352 -3.991 1.00 75.44 276 ASP A N 1
ATOM 1986 C CA . ASP A 1 276 ? -18.823 -10.465 -4.692 1.00 75.44 276 ASP A CA 1
ATOM 1987 C C . ASP A 1 276 ? -19.985 -9.697 -4.009 1.00 75.44 276 ASP A C 1
ATOM 1989 O O . ASP A 1 276 ? -21.125 -10.149 -3.919 1.00 75.44 276 ASP A O 1
ATOM 1993 N N . GLY A 1 277 ? -19.709 -8.513 -3.457 1.00 67.19 277 GLY A N 1
ATOM 1994 C CA . GLY A 1 277 ? -20.710 -7.623 -2.851 1.00 67.19 277 GLY A CA 1
ATOM 1995 C C . GLY A 1 277 ? -21.276 -8.069 -1.494 1.00 67.19 277 GLY A C 1
ATOM 1996 O O . GLY A 1 277 ? -21.878 -7.252 -0.795 1.00 67.19 277 GLY A O 1
ATOM 1997 N N . SER A 1 278 ? -21.055 -9.317 -1.077 1.00 78.50 278 SER A N 1
ATOM 1998 C CA . SER A 1 278 ? -21.301 -9.792 0.287 1.00 78.50 278 SER A CA 1
ATOM 1999 C C . SER A 1 278 ? -20.187 -10.725 0.738 1.00 78.50 278 SER A C 1
ATOM 2001 O O . SER A 1 278 ? -19.950 -11.748 0.099 1.00 78.50 278 SER A O 1
ATOM 2003 N N . PHE A 1 279 ? -19.546 -10.398 1.860 1.00 87.88 279 PHE A N 1
ATOM 2004 C CA . PHE A 1 279 ? -18.488 -11.230 2.418 1.00 87.88 279 PHE A CA 1
ATOM 2005 C C . PHE A 1 279 ? -19.011 -12.642 2.773 1.00 87.88 279 PHE A C 1
ATOM 2007 O O . PHE A 1 279 ? -20.101 -12.750 3.350 1.00 87.88 279 PHE A O 1
ATOM 2014 N N . PRO A 1 280 ? -18.258 -13.717 2.470 1.00 89.44 280 PRO A N 1
ATOM 2015 C CA . PRO A 1 280 ? -18.670 -15.090 2.716 1.00 89.44 280 PRO A CA 1
ATOM 2016 C C . PRO A 1 280 ? -19.062 -15.383 4.163 1.00 89.44 280 PRO A C 1
ATOM 2018 O O . PRO A 1 280 ? -18.486 -14.850 5.113 1.00 89.44 280 PRO A O 1
ATOM 2021 N N . ASP A 1 281 ? -20.009 -16.307 4.330 1.00 90.50 281 ASP A N 1
ATOM 2022 C CA . ASP A 1 281 ? -20.358 -16.845 5.643 1.00 90.50 281 ASP A CA 1
ATOM 2023 C C . ASP A 1 281 ? -19.257 -17.786 6.149 1.00 90.50 281 ASP A C 1
ATOM 2025 O O . ASP A 1 281 ? -19.052 -18.877 5.613 1.00 90.50 281 ASP A O 1
ATOM 2029 N N . LEU A 1 282 ? -18.555 -17.358 7.202 1.00 92.06 282 LEU A N 1
ATOM 2030 C CA . LEU A 1 282 ? -17.500 -18.130 7.863 1.00 92.06 282 LEU A CA 1
ATOM 2031 C C . LEU A 1 282 ? -17.991 -18.834 9.136 1.00 92.06 282 LEU A C 1
ATOM 2033 O O . LEU A 1 282 ? -17.190 -19.197 9.996 1.00 92.06 282 LEU A O 1
ATOM 2037 N N . SER A 1 283 ? -19.300 -19.046 9.290 1.00 88.44 283 SER A N 1
ATOM 2038 C CA . SER A 1 283 ? -19.853 -19.888 10.360 1.00 88.44 283 SER A CA 1
ATOM 2039 C C . SER A 1 283 ? -19.570 -21.388 10.154 1.00 88.44 283 SER A C 1
ATOM 2041 O O . SER A 1 283 ? -19.643 -22.174 11.106 1.00 88.44 283 SER A O 1
ATOM 2043 N N . ALA A 1 284 ? -19.181 -21.783 8.938 1.00 89.56 284 ALA A N 1
ATOM 2044 C CA . ALA A 1 284 ? -18.797 -23.136 8.540 1.00 89.56 284 ALA A CA 1
ATOM 2045 C C . ALA A 1 284 ? -17.471 -23.141 7.751 1.00 89.56 284 ALA A C 1
ATOM 2047 O O . ALA A 1 284 ? -16.849 -22.099 7.559 1.00 89.56 284 ALA A O 1
ATOM 2048 N N . ASP A 1 285 ? -17.025 -24.326 7.319 1.00 87.88 285 ASP A N 1
ATOM 2049 C CA . ASP A 1 285 ? -15.864 -24.445 6.433 1.00 87.88 285 ASP A CA 1
ATOM 2050 C C . ASP A 1 285 ? -16.133 -23.746 5.096 1.00 87.88 285 ASP A C 1
ATOM 2052 O O . ASP A 1 285 ? -17.204 -23.891 4.501 1.00 87.88 285 ASP A O 1
ATOM 2056 N N . PHE A 1 286 ? -15.139 -23.001 4.621 1.00 87.31 286 PHE A N 1
ATOM 2057 C CA . PHE A 1 286 ? -15.264 -22.172 3.435 1.00 87.31 286 PHE A CA 1
ATOM 2058 C C . PHE A 1 286 ? -14.979 -22.999 2.179 1.00 87.31 286 PHE A C 1
ATOM 2060 O O . PHE A 1 286 ? -13.931 -23.638 2.070 1.00 87.31 286 PHE A O 1
ATOM 2067 N N . VAL A 1 287 ? -15.905 -22.999 1.220 1.00 85.69 287 VAL A N 1
ATOM 2068 C CA . VAL A 1 287 ? -15.741 -23.694 -0.063 1.00 85.69 287 VAL A CA 1
ATOM 2069 C C . VAL A 1 287 ? -15.418 -22.665 -1.135 1.00 85.69 287 VAL A C 1
ATOM 2071 O O . VAL A 1 287 ? -16.259 -21.839 -1.467 1.00 85.69 287 VAL A O 1
ATOM 2074 N N . VAL A 1 288 ? -14.206 -22.746 -1.679 1.00 81.06 288 VAL A N 1
ATOM 2075 C CA . VAL A 1 288 ? -13.683 -21.831 -2.696 1.00 81.06 288 VAL A CA 1
ATOM 2076 C C . VAL A 1 288 ? -14.347 -22.127 -4.042 1.00 81.06 288 VAL A C 1
ATOM 2078 O O . VAL A 1 288 ? -13.996 -23.127 -4.680 1.00 81.06 288 VAL A O 1
ATOM 2081 N N . GLY A 1 289 ? -15.257 -21.249 -4.472 1.00 75.06 289 GLY A N 1
ATOM 2082 C CA . GLY A 1 289 ? -16.205 -21.358 -5.588 1.00 75.06 289 GLY A CA 1
ATOM 2083 C C . GLY A 1 289 ? -15.882 -22.385 -6.682 1.00 75.06 289 GLY A C 1
ATOM 2084 O O . GLY A 1 289 ? -16.039 -23.592 -6.488 1.00 75.06 289 GLY A O 1
ATOM 2085 N N . GLU A 1 290 ? -15.461 -21.919 -7.865 1.00 64.12 290 GLU A N 1
ATOM 2086 C CA . GLU A 1 290 ? -15.250 -22.762 -9.063 1.00 64.12 290 GLU A CA 1
ATOM 2087 C C . GLU A 1 290 ? -14.207 -23.881 -8.874 1.00 64.12 290 GLU A C 1
ATOM 2089 O O . GLU A 1 290 ? -14.189 -24.854 -9.629 1.00 64.12 290 GLU A O 1
ATOM 2094 N N . THR A 1 291 ? -13.341 -23.772 -7.861 1.00 71.56 291 THR A N 1
ATOM 2095 C CA . THR A 1 291 ? -12.288 -24.764 -7.593 1.00 71.56 291 THR A CA 1
ATOM 2096 C C . THR A 1 291 ? -12.765 -25.947 -6.746 1.00 71.56 291 THR A C 1
ATOM 2098 O O . THR A 1 291 ? -12.144 -27.011 -6.788 1.00 71.56 291 THR A O 1
ATOM 2101 N N . GLY A 1 292 ? -13.843 -25.776 -5.969 1.00 74.12 292 GLY A N 1
ATOM 2102 C CA . GLY A 1 292 ? -14.373 -26.781 -5.043 1.00 74.12 292 GLY A CA 1
ATOM 2103 C C . GLY A 1 292 ? -13.452 -27.122 -3.864 1.00 74.12 292 GLY A C 1
ATOM 2104 O O . GLY A 1 292 ? -13.674 -28.130 -3.193 1.00 74.12 292 GLY A O 1
ATOM 2105 N N . VAL A 1 293 ? -12.404 -26.329 -3.616 1.00 78.44 293 VAL A N 1
ATOM 2106 C CA . VAL A 1 293 ? -11.462 -26.547 -2.510 1.00 78.44 293 VAL A CA 1
ATOM 2107 C C . VAL A 1 293 ? -12.099 -26.105 -1.197 1.00 78.44 293 VAL A C 1
ATOM 2109 O O . VAL A 1 293 ? -12.597 -24.991 -1.092 1.00 78.44 293 VAL A O 1
ATOM 2112 N N . THR A 1 294 ? -12.060 -26.962 -0.177 1.00 81.75 294 THR A N 1
ATOM 2113 C CA . THR A 1 294 ? -12.547 -26.627 1.167 1.00 81.75 294 THR A CA 1
ATOM 2114 C C . THR A 1 294 ? -11.396 -26.143 2.044 1.00 81.75 294 THR A C 1
ATOM 2116 O O . THR A 1 294 ? -10.437 -26.878 2.277 1.00 81.75 294 THR A O 1
ATOM 2119 N N . VAL A 1 295 ? -11.503 -24.917 2.549 1.00 82.56 295 VAL A N 1
ATOM 2120 C CA . VAL A 1 295 ? -10.624 -24.342 3.569 1.00 82.56 295 VAL A CA 1
ATOM 2121 C C . VAL A 1 295 ? -11.305 -24.513 4.923 1.00 82.56 295 VAL A C 1
ATOM 2123 O O . VAL A 1 295 ? -12.373 -23.952 5.168 1.00 82.56 295 VAL A O 1
ATOM 2126 N N . THR A 1 296 ? -10.696 -25.298 5.813 1.00 84.12 296 THR A N 1
ATOM 2127 C CA . THR A 1 296 ? -11.220 -25.480 7.171 1.00 84.12 296 THR A CA 1
ATOM 2128 C C . THR A 1 296 ? -11.133 -24.174 7.949 1.00 84.12 296 THR A C 1
ATOM 2130 O O . THR A 1 296 ? -10.051 -23.597 8.076 1.00 84.12 296 THR A O 1
ATOM 2133 N N . VAL A 1 297 ? -12.262 -23.727 8.497 1.00 85.44 297 VAL A N 1
ATOM 2134 C CA . VAL A 1 297 ? -12.358 -22.485 9.272 1.00 85.44 297 VAL A CA 1
ATOM 2135 C C . VAL A 1 297 ? -12.214 -22.823 10.762 1.00 85.44 297 VAL A C 1
ATOM 2137 O O . VAL A 1 297 ? -13.089 -23.487 11.327 1.00 85.44 297 VAL A O 1
ATOM 2140 N N . PRO A 1 298 ? -11.135 -22.385 11.443 1.00 85.81 298 PRO A N 1
ATOM 2141 C CA . PRO A 1 298 ? -10.952 -22.660 12.868 1.00 85.81 298 PRO A CA 1
ATOM 2142 C C . PRO A 1 298 ? -12.056 -22.026 13.725 1.00 85.81 298 PRO A C 1
ATOM 2144 O O . PRO A 1 298 ? -12.516 -20.926 13.429 1.00 85.81 298 PRO A O 1
ATOM 2147 N N . ASP A 1 299 ? -12.429 -22.644 14.850 1.00 87.44 299 ASP A N 1
ATOM 2148 C CA . ASP A 1 299 ? -13.492 -22.121 15.735 1.00 87.44 299 ASP A CA 1
ATOM 2149 C C . ASP A 1 299 ? -13.205 -20.707 16.270 1.00 87.44 299 ASP A C 1
ATOM 2151 O O . ASP A 1 299 ? -14.113 -19.891 16.455 1.00 87.44 299 ASP A O 1
ATOM 2155 N N . ALA A 1 300 ? -11.928 -20.379 16.468 1.00 86.25 300 ALA A N 1
ATOM 2156 C CA . ALA A 1 300 ? -11.516 -19.027 16.820 1.00 86.25 300 ALA A CA 1
ATOM 2157 C C . ALA A 1 300 ? -11.783 -18.022 15.680 1.00 86.25 300 ALA A C 1
ATOM 2159 O O . ALA A 1 300 ? -12.205 -16.907 15.970 1.00 86.25 300 ALA A O 1
ATOM 2160 N N . LEU A 1 301 ? -11.643 -18.410 14.404 1.00 90.62 301 LEU A N 1
ATOM 2161 C CA . LEU A 1 301 ? -12.032 -17.561 13.269 1.00 90.62 301 LEU A CA 1
ATOM 2162 C C . LEU A 1 301 ? -13.557 -17.413 13.168 1.00 90.62 301 LEU A C 1
ATOM 2164 O O . LEU A 1 301 ? -14.031 -16.312 12.920 1.00 90.62 301 LEU A O 1
ATOM 2168 N N . LYS A 1 302 ? -14.338 -18.463 13.458 1.00 91.25 302 LYS A N 1
ATOM 2169 C CA . LYS A 1 302 ? -15.810 -18.349 13.561 1.00 91.25 302 LYS A CA 1
ATOM 2170 C C . LYS A 1 302 ? -16.219 -17.331 14.629 1.00 91.25 302 LYS A C 1
ATOM 2172 O O . LYS A 1 302 ? -17.160 -16.565 14.449 1.00 91.25 302 LYS A O 1
ATOM 2177 N N . THR A 1 303 ? -15.486 -17.303 15.743 1.00 89.75 303 THR A N 1
ATOM 2178 C CA . THR A 1 303 ? -15.688 -16.316 16.814 1.00 89.75 303 THR A CA 1
ATOM 2179 C C . THR A 1 303 ? -15.386 -14.897 16.326 1.00 89.75 303 THR A C 1
ATOM 2181 O O . THR A 1 303 ? -16.195 -14.001 16.551 1.00 89.75 303 THR A O 1
ATOM 2184 N N . VAL A 1 304 ? -14.275 -14.701 15.605 1.00 92.38 304 VAL A N 1
ATOM 2185 C CA . VAL A 1 304 ? -13.937 -13.415 14.966 1.00 92.38 304 VAL A CA 1
ATOM 2186 C C . VAL A 1 304 ? -15.022 -12.980 13.985 1.00 92.38 304 VAL A C 1
ATOM 2188 O O . VAL A 1 304 ? -15.463 -11.836 14.050 1.00 92.38 304 VAL A O 1
ATOM 2191 N N . TYR A 1 305 ? -15.498 -13.888 13.131 1.00 94.56 305 TYR A N 1
ATOM 2192 C CA . TYR A 1 305 ? -16.552 -13.609 12.157 1.00 94.56 305 TYR A CA 1
ATOM 2193 C C . TYR A 1 305 ? -17.857 -13.163 12.830 1.00 94.56 305 TYR A C 1
ATOM 2195 O O . TYR A 1 305 ? -18.433 -12.148 12.447 1.00 94.56 305 TYR A O 1
ATOM 2203 N N . ASN A 1 306 ? -18.285 -13.840 13.899 1.00 91.88 306 ASN A N 1
ATOM 2204 C CA . ASN A 1 306 ? -19.465 -13.427 14.665 1.00 91.88 306 ASN A CA 1
ATOM 2205 C C . ASN A 1 306 ? -19.293 -12.040 15.310 1.00 91.88 306 ASN A C 1
ATOM 2207 O O . ASN A 1 306 ? -20.229 -11.240 15.306 1.00 91.88 306 ASN A O 1
ATOM 2211 N N . SER A 1 307 ? -18.104 -11.730 15.838 1.00 91.88 307 SER A N 1
ATOM 2212 C CA . SER A 1 307 ? -17.801 -10.390 16.354 1.00 91.88 307 SER A CA 1
ATOM 2213 C C . SER A 1 307 ? -17.813 -9.332 15.248 1.00 91.88 307 SER A C 1
ATOM 2215 O O . SER A 1 307 ? -18.337 -8.242 15.460 1.00 91.88 307 SER A O 1
ATOM 2217 N N . TYR A 1 308 ? -17.295 -9.652 14.060 1.00 94.56 308 TYR A N 1
ATOM 2218 C CA . TYR A 1 308 ? -17.377 -8.794 12.877 1.00 94.56 308 TYR A CA 1
ATOM 2219 C C . TYR A 1 308 ? -18.836 -8.523 12.469 1.00 94.56 308 TYR A C 1
ATOM 2221 O O . TYR A 1 308 ? -19.204 -7.365 12.279 1.00 94.56 308 TYR A O 1
ATOM 2229 N N . LEU A 1 309 ? -19.690 -9.553 12.411 1.00 94.00 309 LEU A N 1
ATOM 2230 C CA . LEU A 1 309 ? -21.114 -9.385 12.102 1.00 94.00 309 LEU A CA 1
ATOM 2231 C C . LEU A 1 309 ? -21.798 -8.465 13.113 1.00 94.00 309 LEU A C 1
ATOM 2233 O O . LEU A 1 309 ? -22.621 -7.630 12.738 1.00 94.00 309 LEU A O 1
ATOM 2237 N N . LYS A 1 310 ? -21.427 -8.584 14.393 1.00 91.25 310 LYS A N 1
ATOM 2238 C CA . LYS A 1 310 ? -21.945 -7.699 15.434 1.00 91.25 310 LYS A CA 1
ATOM 2239 C C . LYS A 1 310 ? -21.478 -6.254 15.242 1.00 91.25 310 LYS A C 1
ATOM 2241 O O . LYS A 1 310 ? -22.308 -5.360 15.301 1.00 91.25 310 LYS A O 1
ATOM 2246 N N . ILE A 1 311 ? -20.196 -6.032 14.945 1.00 94.69 311 ILE A N 1
ATOM 2247 C CA . ILE A 1 311 ? -19.636 -4.705 14.626 1.00 94.69 311 ILE A CA 1
ATOM 2248 C C . ILE A 1 311 ? -20.383 -4.065 13.451 1.00 94.69 311 ILE A C 1
ATOM 2250 O O . ILE A 1 311 ? -20.800 -2.915 13.549 1.00 94.69 311 ILE A O 1
ATOM 2254 N N . LYS A 1 312 ? -20.593 -4.814 12.362 1.00 93.69 312 LYS A N 1
ATOM 2255 C CA . LYS A 1 312 ? -21.333 -4.340 11.185 1.00 93.69 312 LYS A CA 1
ATOM 2256 C C . LYS A 1 312 ? -22.773 -3.970 11.544 1.00 93.69 312 LYS A C 1
ATOM 2258 O O . LYS A 1 312 ? -23.209 -2.861 11.259 1.00 93.69 312 LYS A O 1
ATOM 2263 N N . SER A 1 313 ? -23.463 -4.852 12.269 1.00 92.88 313 SER A N 1
ATOM 2264 C CA . SER A 1 313 ? -24.826 -4.605 12.746 1.00 92.88 313 SER A CA 1
ATOM 2265 C C . SER A 1 313 ? -24.931 -3.394 13.679 1.00 92.88 313 SER A C 1
ATOM 2267 O O . SER A 1 313 ? -25.927 -2.679 13.616 1.00 92.88 313 SER A O 1
ATOM 2269 N N . ASP A 1 314 ? -23.951 -3.171 14.557 1.00 92.81 314 ASP A N 1
ATOM 2270 C CA . ASP A 1 314 ? -23.934 -2.033 15.484 1.00 92.81 314 ASP A CA 1
ATOM 2271 C C . ASP A 1 314 ? -23.717 -0.712 14.734 1.00 92.81 314 ASP A C 1
ATOM 2273 O O . ASP A 1 314 ? -24.375 0.281 15.044 1.00 92.81 314 ASP A O 1
ATOM 2277 N N . ILE A 1 315 ? -22.847 -0.702 13.716 1.00 94.44 315 ILE A N 1
ATOM 2278 C CA . ILE A 1 315 ? -22.646 0.456 12.832 1.00 94.44 315 ILE A CA 1
ATOM 2279 C C . ILE A 1 315 ? -23.937 0.767 12.067 1.00 94.44 315 ILE A C 1
ATOM 2281 O O . ILE A 1 315 ? -24.401 1.906 12.101 1.00 94.44 315 ILE A O 1
ATOM 2285 N N . ASP A 1 316 ? -24.554 -0.236 11.437 1.00 92.62 316 ASP A N 1
ATOM 2286 C CA . ASP A 1 316 ? -25.789 -0.059 10.664 1.00 92.62 316 ASP A CA 1
ATOM 2287 C C . ASP A 1 316 ? -26.948 0.444 11.541 1.00 92.62 316 ASP A C 1
ATOM 2289 O O . ASP A 1 316 ? -27.709 1.336 11.145 1.00 92.62 316 ASP A O 1
ATOM 2293 N N . ALA A 1 317 ? -27.070 -0.090 12.761 1.00 92.25 317 ALA A N 1
ATOM 2294 C CA . ALA A 1 317 ? -28.067 0.355 13.728 1.00 92.25 317 ALA A CA 1
ATOM 2295 C C . ALA A 1 317 ? -27.821 1.804 14.177 1.00 92.25 317 ALA A C 1
ATOM 2297 O O . ALA A 1 317 ? -28.764 2.595 14.229 1.00 92.25 317 ALA A O 1
ATOM 2298 N N . ALA A 1 318 ? -26.564 2.183 14.427 1.00 92.00 318 ALA A N 1
ATOM 2299 C CA . ALA A 1 318 ? -26.204 3.546 14.805 1.00 92.00 318 ALA A CA 1
ATOM 2300 C C . ALA A 1 318 ? -26.449 4.555 13.669 1.00 92.00 318 ALA A C 1
ATOM 2302 O O . ALA A 1 318 ? -26.991 5.632 13.913 1.00 92.00 318 ALA A O 1
ATOM 2303 N N . VAL A 1 319 ? -26.110 4.197 12.424 1.00 92.62 319 VAL A N 1
ATOM 2304 C CA . VAL A 1 319 ? -26.398 5.006 11.226 1.00 92.62 319 VAL A CA 1
ATOM 2305 C C . VAL A 1 319 ? -27.905 5.180 11.040 1.00 92.62 319 VAL A C 1
ATOM 2307 O O . VAL A 1 319 ? -28.369 6.286 10.773 1.00 92.62 319 VAL A O 1
ATOM 2310 N N . THR A 1 320 ? -28.686 4.114 11.229 1.00 91.56 320 THR A N 1
ATOM 2311 C CA . THR A 1 320 ? -30.154 4.181 11.159 1.00 91.56 320 THR A CA 1
ATOM 2312 C C . THR A 1 320 ? -30.713 5.122 12.228 1.00 91.56 320 THR A C 1
ATOM 2314 O O . THR A 1 320 ? -31.466 6.037 11.899 1.00 91.56 320 THR A O 1
ATOM 2317 N N . ALA A 1 321 ? -30.285 4.959 13.484 1.00 89.75 321 ALA A N 1
ATOM 2318 C CA . ALA A 1 321 ? -30.709 5.813 14.591 1.00 89.75 321 ALA A CA 1
ATOM 2319 C C . ALA A 1 321 ? -30.336 7.289 14.374 1.00 89.75 321 ALA A C 1
ATOM 2321 O O . ALA A 1 321 ? -31.110 8.178 14.720 1.00 89.75 321 ALA A O 1
ATOM 2322 N N . TYR A 1 322 ? -29.169 7.557 13.780 1.00 90.50 322 TYR A N 1
ATOM 2323 C CA . TYR A 1 322 ? -28.743 8.908 13.420 1.00 90.50 322 TYR A CA 1
ATOM 2324 C C . TYR A 1 322 ? -29.635 9.517 12.330 1.00 90.50 322 TYR A C 1
ATOM 2326 O O . TYR A 1 322 ? -30.145 10.623 12.497 1.00 90.50 322 TYR A O 1
ATOM 2334 N N . ASN A 1 323 ? -29.892 8.781 11.246 1.00 89.56 323 ASN A N 1
ATOM 2335 C CA . ASN A 1 323 ? -30.708 9.259 10.126 1.00 89.56 323 ASN A CA 1
ATOM 2336 C C . ASN A 1 323 ? -32.154 9.603 10.534 1.00 89.56 323 ASN A C 1
ATOM 2338 O O . ASN A 1 323 ? -32.765 10.496 9.943 1.00 89.56 323 ASN A O 1
ATOM 2342 N N . ASP A 1 324 ? -32.692 8.945 11.566 1.00 86.69 324 ASP A N 1
ATOM 2343 C CA . ASP A 1 324 ? -34.021 9.241 12.117 1.00 86.69 324 ASP A CA 1
ATOM 2344 C C . ASP A 1 324 ? -34.105 10.623 12.800 1.00 86.69 324 ASP A C 1
ATOM 2346 O O . ASP A 1 324 ? -35.201 11.170 12.986 1.00 86.69 324 ASP A O 1
ATOM 2350 N N . VAL A 1 325 ? -32.963 11.217 13.164 1.00 85.25 325 VAL A N 1
ATOM 2351 C CA . VAL A 1 325 ? -32.896 12.501 13.878 1.00 85.25 325 VAL A CA 1
ATOM 2352 C C . VAL A 1 325 ? -32.055 13.578 13.187 1.00 85.25 325 VAL A C 1
ATOM 2354 O O . VAL A 1 325 ? -32.186 14.736 13.565 1.00 85.25 325 VAL A O 1
ATOM 2357 N N . ASP A 1 326 ? -31.279 13.248 12.151 1.00 78.56 326 ASP A N 1
ATOM 2358 C CA . ASP A 1 326 ? -30.379 14.164 11.416 1.00 78.56 326 ASP A CA 1
ATOM 2359 C C . ASP A 1 326 ? -31.090 15.398 10.821 1.00 78.56 326 ASP A C 1
ATOM 2361 O O . ASP A 1 326 ? -30.518 16.470 10.667 1.00 78.56 326 ASP A O 1
ATOM 2365 N N . ASN A 1 327 ? -32.396 15.296 10.558 1.00 76.12 327 ASN A N 1
ATOM 2366 C CA . ASN A 1 327 ? -33.200 16.423 10.072 1.00 76.12 327 ASN A CA 1
ATOM 2367 C C . ASN A 1 327 ? -33.613 17.426 11.174 1.00 76.12 327 ASN A C 1
ATOM 2369 O O . ASN A 1 327 ? -34.362 18.367 10.892 1.00 76.12 327 ASN A O 1
ATOM 2373 N N . LYS A 1 328 ? -33.216 17.211 12.434 1.00 73.56 328 LYS A N 1
ATOM 2374 C CA . LYS A 1 328 ? -33.563 18.065 13.581 1.00 73.56 328 LYS A CA 1
ATOM 2375 C C . LYS A 1 328 ? -32.409 19.018 13.897 1.00 73.56 328 LYS A C 1
ATOM 2377 O O . LYS A 1 328 ? -31.259 18.611 13.925 1.00 73.56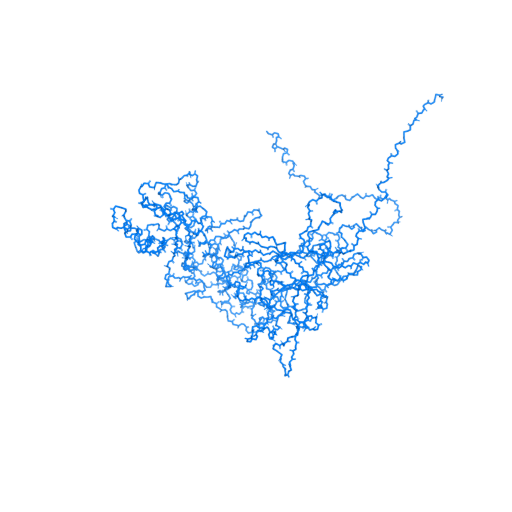 328 LYS A O 1
ATOM 2382 N N . GLU A 1 329 ? -32.726 20.275 14.223 1.00 63.75 329 GLU A N 1
ATOM 2383 C CA . GLU A 1 329 ? -31.718 21.270 14.642 1.00 63.75 329 GLU A CA 1
ATOM 2384 C C . GLU A 1 329 ? -31.011 20.902 15.963 1.00 63.75 329 GLU A C 1
ATOM 2386 O O . GLU A 1 329 ? -29.914 21.389 16.221 1.00 63.75 329 GLU A O 1
ATOM 2391 N N . ALA A 1 330 ? -31.620 20.052 16.799 1.00 68.75 330 ALA A N 1
ATOM 2392 C CA . ALA A 1 330 ? -31.003 19.486 17.997 1.00 68.75 330 ALA A CA 1
ATOM 2393 C C . ALA A 1 330 ? -31.672 18.154 18.378 1.00 68.75 330 ALA A C 1
ATOM 2395 O O . ALA A 1 330 ? -32.903 18.046 18.339 1.00 68.75 330 ALA A O 1
ATOM 2396 N N . ALA A 1 331 ? -30.875 17.160 18.780 1.00 80.69 331 ALA A N 1
ATOM 2397 C CA . ALA A 1 331 ? -31.382 15.893 19.303 1.00 80.69 331 ALA A CA 1
ATOM 2398 C C . ALA A 1 331 ? -31.703 16.020 20.796 1.00 80.69 331 ALA A C 1
ATOM 2400 O O . ALA A 1 331 ? -30.960 16.656 21.551 1.00 80.69 331 ALA A O 1
ATOM 2401 N N . THR A 1 332 ? -32.797 15.398 21.233 1.00 85.12 332 THR A N 1
ATOM 2402 C CA . THR A 1 332 ? -33.103 15.253 22.662 1.00 85.12 332 THR A CA 1
ATOM 2403 C C . THR A 1 332 ? -32.088 14.333 23.341 1.00 85.12 332 THR A C 1
ATOM 2405 O O . THR A 1 332 ? -31.410 13.538 22.687 1.00 85.12 332 THR A O 1
ATOM 2408 N N . GLN A 1 333 ? -31.987 14.413 24.668 1.00 81.75 333 GLN A N 1
ATOM 2409 C CA . GLN A 1 333 ? -31.116 13.530 25.450 1.00 81.75 333 GLN A CA 1
ATOM 2410 C C . GLN A 1 333 ? -31.356 12.040 25.163 1.00 81.75 333 GLN A C 1
ATOM 2412 O O . GLN A 1 333 ? -30.394 11.306 24.950 1.00 81.75 333 GLN A O 1
ATOM 2417 N N . ASP A 1 334 ? -32.616 11.604 25.111 1.00 83.19 334 ASP A N 1
ATOM 2418 C CA . ASP A 1 334 ? -32.959 10.201 24.856 1.00 83.19 334 ASP A CA 1
ATOM 2419 C C . ASP A 1 334 ? -32.525 9.753 23.453 1.00 83.19 334 ASP A C 1
ATOM 2421 O O . ASP A 1 334 ? -31.996 8.656 23.287 1.00 83.19 334 ASP A O 1
ATOM 2425 N N . GLU A 1 335 ? -32.682 10.618 22.448 1.00 86.50 335 GLU A N 1
ATOM 2426 C CA . GLU A 1 335 ? -32.254 10.354 21.069 1.00 86.50 335 GLU A CA 1
ATOM 2427 C C . GLU A 1 335 ? -30.726 10.281 20.949 1.00 86.50 335 GLU A C 1
ATOM 2429 O O . GLU A 1 335 ? -30.191 9.350 20.346 1.00 86.50 335 GLU A O 1
ATOM 2434 N N . ALA A 1 336 ? -30.010 11.222 21.568 1.00 83.62 336 ALA A N 1
ATOM 2435 C CA . ALA A 1 336 ? -28.549 11.246 21.561 1.00 83.62 336 ALA A CA 1
ATOM 2436 C C . ALA A 1 336 ? -27.954 10.020 22.277 1.00 83.62 336 ALA A C 1
ATOM 2438 O O . ALA A 1 336 ? -27.012 9.396 21.781 1.00 83.62 336 ALA A O 1
ATOM 2439 N N . VAL A 1 337 ? -28.532 9.634 23.421 1.00 82.25 337 VAL A N 1
ATOM 2440 C CA . VAL A 1 337 ? -28.139 8.426 24.161 1.00 82.25 337 VAL A CA 1
ATOM 2441 C C . VAL A 1 337 ? -28.483 7.155 23.378 1.00 82.25 337 VAL A C 1
ATOM 2443 O O . VAL A 1 337 ? -27.714 6.199 23.445 1.00 82.25 337 VAL A O 1
ATOM 2446 N N . ALA A 1 338 ? -29.577 7.133 22.609 1.00 84.62 338 ALA A N 1
ATOM 2447 C CA . ALA A 1 338 ? -29.940 5.989 21.773 1.00 84.62 338 ALA A CA 1
ATOM 2448 C C . ALA A 1 338 ? -28.924 5.742 20.645 1.00 84.62 338 ALA A C 1
ATOM 2450 O O . ALA A 1 338 ? -28.467 4.612 20.489 1.00 84.62 338 ALA A O 1
ATOM 2451 N N . ILE A 1 339 ? -28.503 6.788 19.918 1.00 85.31 339 ILE A N 1
ATOM 2452 C CA . ILE A 1 339 ? -27.459 6.672 18.880 1.00 85.31 339 ILE A CA 1
ATOM 2453 C C . ILE A 1 339 ? -26.155 6.173 19.503 1.00 85.31 339 ILE A C 1
ATOM 2455 O O . ILE A 1 339 ? -25.545 5.213 19.027 1.00 85.31 339 ILE A O 1
ATOM 2459 N N . LEU A 1 340 ? -25.740 6.808 20.602 1.00 83.62 340 LEU A N 1
ATOM 2460 C CA . LEU A 1 340 ? -24.513 6.438 21.294 1.00 83.62 340 LEU A CA 1
ATOM 2461 C C . LEU A 1 340 ? -24.560 5.039 21.878 1.00 83.62 340 LEU A C 1
ATOM 2463 O O . LEU A 1 340 ? -23.515 4.409 21.908 1.00 83.62 340 LEU A O 1
ATOM 2467 N N . GLY A 1 341 ? -25.724 4.541 22.296 1.00 83.00 341 GLY A N 1
ATOM 2468 C CA . GLY A 1 341 ? -25.880 3.211 22.880 1.00 83.00 341 GLY A CA 1
ATOM 2469 C C . GLY A 1 341 ? -25.333 2.084 22.000 1.00 83.00 341 GLY A C 1
ATOM 2470 O O . GLY A 1 341 ? -24.862 1.082 22.535 1.00 83.00 341 GLY A O 1
ATOM 2471 N N . HIS A 1 342 ? -25.320 2.278 20.677 1.00 85.12 342 HIS A N 1
ATOM 2472 C CA . HIS A 1 342 ? -24.699 1.360 19.720 1.00 85.12 342 HIS A CA 1
ATOM 2473 C C . HIS A 1 342 ? -23.165 1.491 19.669 1.00 85.12 342 HIS A C 1
ATOM 2475 O O . HIS A 1 342 ? -22.452 0.500 19.523 1.00 85.12 342 HIS A O 1
ATOM 2481 N N . LEU A 1 343 ? -22.631 2.702 19.843 1.00 88.62 343 LEU A N 1
ATOM 2482 C CA . LEU A 1 343 ? -21.193 2.984 19.799 1.00 88.62 343 LEU A CA 1
ATOM 2483 C C . LEU A 1 343 ? -20.489 2.657 21.122 1.00 88.62 343 LEU A C 1
ATOM 2485 O O . LEU A 1 343 ? -19.449 1.996 21.161 1.00 88.62 343 LEU A O 1
ATOM 2489 N N . VAL A 1 344 ? -21.071 3.138 22.215 1.00 88.50 344 VAL A N 1
ATOM 2490 C CA . VAL A 1 344 ? -20.597 3.033 23.588 1.00 88.50 344 VAL A CA 1
ATOM 2491 C C . VAL A 1 344 ? -21.809 2.871 24.490 1.00 88.50 344 VAL A C 1
ATOM 2493 O O . VAL A 1 344 ? -22.728 3.687 24.469 1.00 88.50 344 VAL A O 1
ATOM 2496 N N . VAL A 1 345 ? -21.798 1.870 25.366 1.00 86.12 345 VAL A N 1
ATOM 2497 C CA . VAL A 1 345 ? -22.888 1.729 26.334 1.00 86.12 345 VAL A CA 1
ATOM 2498 C C . VAL A 1 345 ? -22.738 2.800 27.414 1.00 86.12 345 VAL A C 1
ATOM 2500 O O . VAL A 1 345 ? -22.039 2.608 28.405 1.00 86.12 345 VAL A O 1
ATOM 2503 N N . VAL A 1 346 ? -23.379 3.954 27.189 1.00 81.75 346 VAL A N 1
ATOM 2504 C CA . VAL A 1 346 ? -23.156 5.222 27.908 1.00 81.75 346 VAL A CA 1
ATOM 2505 C C . VAL A 1 346 ? -23.192 5.051 29.427 1.00 81.75 346 VAL A C 1
ATOM 2507 O O . VAL A 1 346 ? -22.369 5.628 30.124 1.00 81.75 346 VAL A O 1
ATOM 2510 N N . ASN A 1 347 ? -24.109 4.243 29.964 1.00 79.75 347 ASN A N 1
ATOM 2511 C CA . ASN A 1 347 ? -24.249 4.055 31.415 1.00 79.75 347 ASN A CA 1
ATOM 2512 C C . ASN A 1 347 ? -23.195 3.131 32.044 1.00 79.75 347 ASN A C 1
ATOM 2514 O O . ASN A 1 347 ? -23.058 3.113 33.265 1.00 79.75 347 ASN A O 1
ATOM 2518 N N . ASN A 1 348 ? -22.416 2.431 31.219 1.00 85.75 348 ASN A N 1
ATOM 2519 C CA . ASN A 1 348 ? -21.449 1.425 31.652 1.00 85.75 348 ASN A CA 1
ATOM 2520 C C . ASN A 1 348 ? -20.003 1.902 31.533 1.00 85.75 348 ASN A C 1
ATOM 2522 O O . ASN A 1 348 ? -19.093 1.177 31.925 1.00 85.75 348 ASN A O 1
ATOM 2526 N N . VAL A 1 349 ? -19.776 3.100 30.992 1.00 90.00 349 VAL A N 1
ATOM 2527 C CA . VAL A 1 349 ? -18.432 3.676 30.908 1.00 90.00 349 VAL A CA 1
ATOM 2528 C C . VAL A 1 349 ? -17.877 3.963 32.298 1.00 90.00 349 VAL A C 1
ATOM 2530 O O . VAL A 1 349 ? -18.619 4.223 33.247 1.00 90.00 349 VAL A O 1
ATOM 2533 N N . ILE A 1 350 ? -16.556 3.949 32.412 1.00 90.88 350 ILE A N 1
ATOM 2534 C CA . ILE A 1 350 ? -15.842 4.294 33.639 1.00 90.88 350 ILE A CA 1
ATOM 2535 C C . ILE A 1 350 ? -15.169 5.648 33.414 1.00 90.88 350 ILE A C 1
ATOM 2537 O O . ILE A 1 350 ? -14.335 5.780 32.524 1.00 90.88 350 ILE A O 1
ATOM 2541 N N . VAL A 1 351 ? -15.520 6.649 34.218 1.00 90.88 351 VAL A N 1
ATOM 2542 C CA . VAL A 1 351 ? -14.946 8.001 34.166 1.00 90.88 351 VAL A CA 1
ATOM 2543 C C . VAL A 1 351 ? -13.982 8.171 35.336 1.00 90.88 351 VAL A C 1
ATOM 2545 O O . VAL A 1 351 ? -14.384 8.053 36.493 1.00 90.88 351 VAL A O 1
ATOM 2548 N N . ASN A 1 352 ? -12.700 8.403 35.047 1.00 91.00 352 ASN A N 1
ATOM 2549 C CA . ASN A 1 352 ? -11.619 8.557 36.031 1.00 91.00 352 ASN A CA 1
ATOM 2550 C C . ASN A 1 352 ? -11.671 7.481 37.139 1.00 91.00 352 ASN A C 1
ATOM 2552 O O . ASN A 1 352 ? -11.625 7.779 38.333 1.00 91.00 352 ASN A O 1
ATOM 2556 N N . GLY A 1 353 ? -11.837 6.217 36.730 1.00 88.38 353 GLY A N 1
ATOM 2557 C CA . GLY A 1 353 ? -11.905 5.052 37.623 1.00 88.38 353 GLY A CA 1
ATOM 2558 C C . GLY A 1 353 ? -13.266 4.798 38.287 1.00 88.38 353 GLY A C 1
ATOM 2559 O O . GLY A 1 353 ? -13.420 3.790 38.972 1.00 88.38 353 GLY A O 1
ATOM 2560 N N . THR A 1 354 ? -14.263 5.660 38.067 1.00 88.06 354 THR A N 1
ATOM 2561 C CA . THR A 1 354 ? -15.606 5.536 38.652 1.00 88.06 354 THR A CA 1
ATOM 2562 C C . THR A 1 354 ? -16.630 5.142 37.582 1.00 88.06 354 THR A C 1
ATOM 2564 O O . THR A 1 354 ? -16.766 5.862 36.594 1.00 88.06 354 THR A O 1
ATOM 2567 N N . PRO A 1 355 ? -17.375 4.030 37.735 1.00 88.19 355 PRO A N 1
ATOM 2568 C CA . PRO A 1 355 ? -18.472 3.697 36.825 1.00 88.19 355 PRO A CA 1
ATOM 2569 C C . PRO A 1 355 ? -19.493 4.835 36.747 1.00 88.19 355 PRO A C 1
ATOM 2571 O O . PRO A 1 355 ? -19.914 5.343 37.788 1.00 88.19 355 PRO A O 1
ATOM 2574 N N . LYS A 1 356 ? -19.925 5.216 35.539 1.00 86.31 356 LYS A N 1
ATOM 2575 C CA . LYS A 1 356 ? -20.870 6.325 35.341 1.00 86.31 356 LYS A CA 1
ATOM 2576 C C . LYS A 1 356 ? -22.176 6.110 36.108 1.00 86.31 356 LYS A C 1
ATOM 2578 O O . LYS A 1 356 ? -22.695 7.054 36.692 1.00 86.31 356 LYS A O 1
ATOM 2583 N N . SER A 1 357 ? -22.662 4.871 36.184 1.00 83.88 357 SER A N 1
ATOM 2584 C CA . SER A 1 357 ? -23.840 4.487 36.977 1.00 83.88 357 SER A CA 1
ATOM 2585 C C . SER A 1 357 ? -23.768 4.889 38.457 1.00 83.88 357 SER A C 1
ATOM 2587 O O . SER A 1 357 ? -24.803 5.025 39.102 1.00 83.88 357 SER A O 1
ATOM 2589 N N . ASN A 1 358 ? -22.561 5.076 39.000 1.00 84.06 358 ASN A N 1
ATOM 2590 C CA . ASN A 1 358 ? -22.333 5.451 40.396 1.00 84.06 358 ASN A CA 1
ATOM 2591 C C . ASN A 1 358 ? -22.179 6.970 40.580 1.00 84.06 358 ASN A C 1
ATOM 2593 O O . ASN A 1 358 ? -22.030 7.439 41.707 1.00 84.06 358 ASN A O 1
ATOM 2597 N N . ILE A 1 359 ? -22.203 7.746 39.494 1.00 83.38 359 ILE A N 1
ATOM 2598 C CA . ILE A 1 359 ? -22.107 9.206 39.518 1.00 83.38 359 ILE A CA 1
ATOM 2599 C C . ILE A 1 359 ? -23.525 9.767 39.670 1.00 83.38 359 ILE A C 1
ATOM 2601 O O . ILE A 1 359 ? -24.209 10.064 38.694 1.00 83.38 359 ILE A O 1
ATOM 2605 N N . ILE A 1 360 ? -23.986 9.879 40.915 1.00 81.00 360 ILE A N 1
ATOM 2606 C CA . ILE A 1 360 ? -25.331 10.368 41.241 1.00 81.00 360 ILE A CA 1
ATOM 2607 C C . ILE A 1 360 ? -25.250 11.862 41.576 1.00 81.00 360 ILE A C 1
ATOM 2609 O O . ILE A 1 360 ? -24.657 12.236 42.583 1.00 81.00 360 ILE A O 1
ATOM 2613 N N . MET A 1 361 ? -25.878 12.728 40.774 1.00 72.94 361 MET A N 1
ATOM 2614 C CA . MET A 1 361 ? -25.804 14.189 40.961 1.00 72.94 361 MET A CA 1
ATOM 2615 C C . MET A 1 361 ? -26.359 14.688 42.301 1.00 72.94 361 MET A C 1
ATOM 2617 O O . MET A 1 361 ? -25.847 15.655 42.864 1.00 72.94 361 MET A O 1
ATOM 2621 N N . SER A 1 362 ? -27.387 14.027 42.840 1.00 76.50 362 SER A N 1
ATOM 2622 C CA . SER A 1 362 ? -27.927 14.364 44.161 1.00 76.50 362 SER A CA 1
ATOM 2623 C C . SER A 1 362 ? -26.995 13.971 45.317 1.00 76.50 362 SER A C 1
ATOM 2625 O O . SER A 1 362 ? -27.224 14.391 46.453 1.00 76.50 362 SER A O 1
ATOM 2627 N N . ASP A 1 363 ? -25.962 13.166 45.052 1.00 83.56 363 ASP A N 1
ATOM 2628 C CA . ASP A 1 363 ? -24.973 12.722 46.029 1.00 83.56 363 ASP A CA 1
ATOM 2629 C C . ASP A 1 363 ? -23.702 13.584 45.957 1.00 83.56 363 ASP A C 1
ATOM 2631 O O . ASP A 1 363 ? -22.838 13.4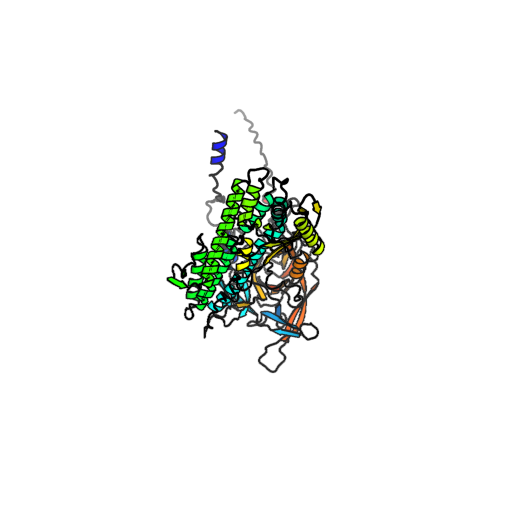17 45.094 1.00 83.56 363 ASP A O 1
ATOM 2635 N N . LYS A 1 364 ? -23.569 14.507 46.916 1.00 79.94 364 LYS A N 1
ATOM 2636 C CA . LYS A 1 364 ? -22.431 15.436 47.006 1.00 79.94 364 LYS A CA 1
ATOM 2637 C C . LYS A 1 364 ? -21.081 14.733 47.143 1.00 79.94 364 LYS A C 1
ATOM 2639 O O . LYS A 1 364 ? -20.081 15.289 46.687 1.00 79.94 364 LYS A O 1
ATOM 2644 N N . ASP A 1 365 ? -21.041 13.550 47.750 1.00 83.31 365 ASP A N 1
ATOM 2645 C CA . ASP A 1 365 ? -19.793 12.813 47.931 1.00 83.31 365 ASP A CA 1
ATOM 2646 C C . ASP A 1 365 ? -19.356 12.190 46.598 1.00 83.31 365 ASP A C 1
ATOM 2648 O O . ASP A 1 365 ? -18.184 12.283 46.233 1.00 83.31 365 ASP A O 1
ATOM 2652 N N . ALA A 1 366 ? -20.297 11.652 45.811 1.00 79.62 366 ALA A N 1
ATOM 2653 C CA . ALA A 1 366 ? -20.028 11.152 44.459 1.00 79.62 366 ALA A CA 1
ATOM 2654 C C . ALA A 1 366 ? -19.499 12.263 43.531 1.00 79.62 366 ALA A C 1
ATOM 2656 O O . ALA A 1 366 ? -18.489 12.077 42.848 1.00 79.62 366 ALA A O 1
ATOM 2657 N N . VAL A 1 367 ? -20.127 13.444 43.577 1.00 76.56 367 VAL A N 1
ATOM 2658 C CA . VAL A 1 367 ? -19.689 14.647 42.848 1.00 76.56 367 VAL A CA 1
ATOM 2659 C C . VAL A 1 367 ? -18.268 15.061 43.243 1.00 76.56 367 VAL A C 1
ATOM 2661 O O . VAL A 1 367 ? -17.406 15.264 42.387 1.00 76.56 367 VAL A O 1
ATOM 2664 N N . SER A 1 368 ? -18.009 15.175 44.549 1.00 80.88 368 SER A N 1
ATOM 2665 C CA . SER A 1 368 ? -16.707 15.601 45.069 1.00 80.88 368 SER A CA 1
ATOM 2666 C C . SER A 1 368 ? -15.598 14.603 44.730 1.00 80.88 368 SER A C 1
ATOM 2668 O O . SER A 1 368 ? -14.473 15.015 44.448 1.00 80.88 368 SER A O 1
ATOM 2670 N N . ASN A 1 369 ? -15.896 13.303 44.748 1.00 84.88 369 ASN A N 1
ATOM 2671 C CA . ASN A 1 369 ? -14.925 12.258 44.428 1.00 84.88 369 ASN A CA 1
ATOM 2672 C C . ASN A 1 369 ? -14.530 12.281 42.946 1.00 84.88 369 ASN A C 1
ATOM 2674 O O . ASN A 1 369 ? -13.343 12.181 42.641 1.00 84.88 369 ASN A O 1
ATOM 2678 N N . LEU A 1 370 ? -15.493 12.476 42.039 1.00 83.56 370 LEU A N 1
ATOM 2679 C CA . LEU A 1 370 ? -15.218 12.613 40.607 1.00 83.56 370 LEU A CA 1
ATOM 2680 C C . LEU A 1 370 ? -14.412 13.882 40.298 1.00 83.56 370 LEU A C 1
ATOM 2682 O O . LEU A 1 370 ? -13.419 13.832 39.578 1.00 83.56 370 LEU A O 1
ATOM 2686 N N . ALA A 1 371 ? -14.798 15.025 40.872 1.00 80.56 371 ALA A N 1
ATOM 2687 C CA . ALA A 1 371 ? -14.042 16.264 40.699 1.00 80.56 371 ALA A CA 1
ATOM 2688 C C . ALA A 1 371 ? -12.607 16.121 41.236 1.00 80.56 371 ALA A C 1
ATOM 2690 O O . ALA A 1 371 ? -11.648 16.540 40.588 1.00 80.56 371 ALA A O 1
ATOM 2691 N N . GLY A 1 372 ? -12.450 15.475 42.396 1.00 84.19 372 GLY A N 1
ATOM 2692 C CA . GLY A 1 372 ? -11.148 15.168 42.979 1.00 84.19 372 GLY A CA 1
ATOM 2693 C C . GLY A 1 372 ? -10.282 14.275 42.087 1.00 84.19 372 GLY A C 1
ATOM 2694 O O . GLY A 1 372 ? -9.090 14.548 41.952 1.00 84.19 372 GLY A O 1
ATOM 2695 N N . SER A 1 373 ? -10.858 13.252 41.446 1.00 87.69 373 SER A N 1
ATOM 2696 C CA . SER A 1 373 ? -10.111 12.354 40.555 1.00 87.69 373 SER A CA 1
ATOM 2697 C C . SER A 1 373 ? -9.710 13.023 39.239 1.00 87.69 373 SER A C 1
ATOM 2699 O O . SER A 1 373 ? -8.594 12.808 38.774 1.00 87.69 373 SER A O 1
ATOM 2701 N N . ILE A 1 374 ? -10.553 13.892 38.672 1.00 85.88 374 ILE A N 1
ATOM 2702 C CA . ILE A 1 374 ? -10.200 14.696 37.488 1.00 85.88 374 ILE A CA 1
ATOM 2703 C C . ILE A 1 374 ? -9.054 15.664 37.812 1.00 85.88 374 ILE A C 1
ATOM 2705 O O . ILE A 1 374 ? -8.105 15.771 37.039 1.00 85.88 374 ILE A O 1
ATOM 2709 N N . ILE A 1 375 ? -9.097 16.335 38.969 1.00 84.12 375 ILE A N 1
ATOM 2710 C CA . ILE A 1 375 ? -8.023 17.244 39.406 1.00 84.12 375 ILE A CA 1
ATOM 2711 C C . ILE A 1 375 ? -6.717 16.480 39.650 1.00 84.12 375 ILE A C 1
ATOM 2713 O O . ILE A 1 375 ? -5.650 16.969 39.285 1.00 84.12 375 ILE A O 1
ATOM 2717 N N . ALA A 1 376 ? -6.790 15.300 40.272 1.00 87.94 376 ALA A N 1
ATOM 2718 C CA . ALA A 1 376 ? -5.615 14.489 40.577 1.00 87.94 376 ALA A CA 1
ATOM 2719 C C . ALA A 1 376 ? -4.921 13.956 39.314 1.00 87.94 376 ALA A C 1
ATOM 2721 O O . ALA A 1 376 ? -3.695 13.993 39.239 1.00 87.94 376 ALA A O 1
ATOM 2722 N N . GLU A 1 377 ? -5.695 13.494 38.329 1.00 86.88 377 GLU A N 1
ATOM 2723 C CA . GLU A 1 377 ? -5.173 13.004 37.045 1.00 86.88 377 GLU A CA 1
ATOM 2724 C C . GLU A 1 377 ? -4.798 14.148 36.086 1.00 86.88 377 GLU A C 1
ATOM 2726 O O . GLU A 1 377 ? -4.000 13.964 35.170 1.00 86.88 377 GLU A O 1
ATOM 2731 N N . GLY A 1 378 ? -5.373 15.342 36.274 1.00 87.50 378 GLY A N 1
ATOM 2732 C CA . GLY A 1 378 ? -5.202 16.479 35.365 1.00 87.50 378 GLY A CA 1
ATOM 2733 C C . GLY A 1 378 ? -5.821 16.257 33.979 1.00 87.50 378 GLY A C 1
ATOM 2734 O O . GLY A 1 378 ? -5.454 16.950 33.029 1.00 87.50 378 GLY A O 1
ATOM 2735 N N . ALA A 1 379 ? -6.718 15.276 33.856 1.00 89.88 379 ALA A N 1
ATOM 2736 C CA . ALA A 1 379 ? -7.356 14.862 32.614 1.00 89.88 379 ALA A CA 1
ATOM 2737 C C . ALA A 1 379 ? -8.693 14.161 32.893 1.00 89.88 379 ALA A C 1
ATOM 2739 O O . ALA A 1 379 ? -8.892 13.573 33.961 1.00 89.88 379 ALA A O 1
ATOM 2740 N N . VAL A 1 380 ? -9.586 14.159 31.904 1.00 90.38 380 VAL A N 1
ATOM 2741 C CA . VAL A 1 380 ? -10.764 13.281 31.899 1.00 90.38 380 VAL A CA 1
ATOM 2742 C C . VAL A 1 380 ? -10.400 11.986 31.183 1.00 90.38 380 VAL A C 1
ATOM 2744 O O . VAL A 1 380 ? -10.006 12.000 30.018 1.00 90.38 380 VAL A O 1
ATOM 2747 N N . ILE A 1 381 ? -10.532 10.859 31.875 1.00 91.75 381 ILE A N 1
ATOM 2748 C CA . ILE A 1 381 ? -10.243 9.532 31.330 1.00 91.75 381 ILE A CA 1
ATOM 2749 C C . ILE A 1 381 ? -11.551 8.756 31.261 1.00 91.75 381 ILE A C 1
ATOM 2751 O O . ILE A 1 381 ? -12.134 8.438 32.296 1.00 91.75 381 ILE A O 1
ATOM 2755 N N . VAL A 1 382 ? -11.987 8.417 30.052 1.00 93.19 382 VAL A N 1
ATOM 2756 C CA . VAL A 1 382 ? -13.146 7.557 29.816 1.00 93.19 382 VAL A CA 1
ATOM 2757 C C . VAL A 1 382 ? -12.669 6.194 29.348 1.00 93.19 382 VAL A C 1
ATOM 2759 O O . VAL A 1 382 ? -12.011 6.055 28.320 1.00 93.19 382 VAL A O 1
ATOM 2762 N N . GLU A 1 383 ? -13.011 5.169 30.112 1.00 93.06 383 GLU A N 1
ATOM 2763 C CA . GLU A 1 383 ? -12.745 3.782 29.773 1.00 93.06 383 GLU A CA 1
ATOM 2764 C C . GLU A 1 383 ? -14.040 3.093 29.345 1.00 93.06 383 GLU A C 1
ATOM 2766 O O . GLU A 1 383 ? -15.058 3.168 30.037 1.00 93.06 383 GLU A O 1
ATOM 2771 N N . ILE A 1 384 ? -13.986 2.433 28.189 1.00 92.81 384 ILE A N 1
ATOM 2772 C CA . ILE A 1 384 ? -15.061 1.607 27.640 1.00 92.81 384 ILE A CA 1
ATOM 2773 C C . ILE A 1 384 ? -14.758 0.156 28.048 1.00 92.81 384 ILE A C 1
ATOM 2775 O O . ILE A 1 384 ? -13.816 -0.440 27.506 1.00 92.81 384 ILE A O 1
ATOM 2779 N N . PRO A 1 385 ? -15.481 -0.407 29.035 1.00 89.81 385 PRO A N 1
ATOM 2780 C CA . PRO A 1 385 ? -15.154 -1.710 29.593 1.00 89.81 385 PRO A CA 1
ATOM 2781 C C . PRO A 1 385 ? -15.857 -2.856 28.857 1.00 89.81 385 PRO A C 1
ATOM 2783 O O . PRO A 1 385 ? -16.771 -2.665 28.056 1.00 89.81 385 PRO A O 1
ATOM 2786 N N . LYS A 1 386 ? -15.462 -4.082 29.210 1.00 89.25 386 LYS A N 1
ATOM 2787 C CA . LYS A 1 386 ? -16.188 -5.304 28.850 1.00 89.25 386 LYS A CA 1
ATOM 2788 C C . LYS A 1 386 ? -17.578 -5.317 29.494 1.00 89.25 386 LYS A C 1
ATOM 2790 O O . LYS A 1 386 ? -17.727 -4.914 30.649 1.00 89.25 386 LYS A O 1
ATOM 2795 N N . ALA A 1 387 ? -18.560 -5.888 28.801 1.00 83.31 387 ALA A N 1
ATOM 2796 C CA . ALA A 1 387 ? -19.845 -6.257 29.380 1.00 83.31 387 ALA A CA 1
ATOM 2797 C C . ALA A 1 387 ? -19.660 -7.145 30.622 1.00 83.31 387 ALA A C 1
ATOM 2799 O O . ALA A 1 387 ? -18.881 -8.104 30.630 1.00 83.31 387 ALA A O 1
ATOM 2800 N N . THR A 1 388 ? -20.409 -6.832 31.672 1.00 77.25 388 THR A N 1
ATOM 2801 C CA . THR A 1 388 ? -20.547 -7.645 32.884 1.00 77.25 388 THR A CA 1
ATOM 2802 C C . THR A 1 388 ? -21.900 -8.354 32.860 1.00 77.25 388 THR A C 1
ATOM 2804 O O . THR A 1 388 ? -22.742 -8.050 32.029 1.00 77.25 388 THR A O 1
ATOM 2807 N N . ALA A 1 389 ? -22.168 -9.275 33.788 1.00 71.31 389 ALA A N 1
ATOM 2808 C CA . ALA A 1 389 ? -23.488 -9.916 33.873 1.00 71.31 389 ALA A CA 1
ATOM 2809 C C . ALA A 1 389 ? -24.648 -8.924 34.127 1.00 71.31 389 ALA A C 1
ATOM 2811 O O . ALA A 1 389 ? -25.803 -9.256 33.879 1.00 71.31 389 ALA A O 1
ATOM 2812 N N . GLU A 1 390 ? -24.340 -7.723 34.622 1.00 62.50 390 GLU A N 1
ATOM 2813 C CA . GLU A 1 390 ? -25.300 -6.643 34.878 1.00 62.50 390 GLU A CA 1
ATOM 2814 C C . GLU A 1 390 ? -25.561 -5.779 33.630 1.00 62.50 390 GLU A C 1
ATOM 2816 O O . GLU A 1 390 ? -26.549 -5.052 33.580 1.00 62.50 390 GLU A O 1
ATOM 2821 N N . ASN A 1 391 ? -24.719 -5.906 32.598 1.00 65.94 391 ASN A N 1
ATOM 2822 C CA . ASN A 1 391 ? -24.702 -5.073 31.402 1.00 65.94 391 ASN A CA 1
ATOM 2823 C C . ASN A 1 391 ? -24.877 -5.939 30.151 1.00 65.94 391 ASN A C 1
ATOM 2825 O O . ASN A 1 391 ? -24.083 -6.842 29.909 1.00 65.94 391 ASN A O 1
ATOM 2829 N N . ALA A 1 392 ? -25.885 -5.658 29.322 1.00 66.06 392 ALA A N 1
ATOM 2830 C CA . ALA A 1 392 ? -26.186 -6.519 28.177 1.00 66.06 392 ALA A CA 1
ATOM 2831 C C . ALA A 1 392 ? -25.030 -6.607 27.154 1.00 66.06 392 ALA A C 1
ATOM 2833 O O . ALA A 1 392 ? -24.813 -7.681 26.597 1.00 66.06 392 ALA A O 1
ATOM 2834 N N . GLU A 1 393 ? -24.283 -5.513 26.917 1.00 79.19 393 GLU A N 1
ATOM 2835 C CA . GLU A 1 393 ? -23.278 -5.412 25.841 1.00 79.19 393 GLU A CA 1
ATOM 2836 C C . GLU A 1 393 ? -22.099 -4.464 26.181 1.00 79.19 393 GLU A C 1
ATOM 2838 O O . GLU A 1 393 ? -22.205 -3.637 27.089 1.00 79.19 393 GLU A O 1
ATOM 2843 N N . SER A 1 394 ? -20.958 -4.600 25.477 1.00 79.62 394 SER A N 1
ATOM 2844 C CA . SER A 1 394 ? -19.701 -3.850 25.732 1.00 79.62 394 SER A CA 1
ATOM 2845 C C . SER A 1 394 ? -19.533 -2.579 24.872 1.00 79.62 394 SER A C 1
ATOM 2847 O O . SER A 1 394 ? -18.632 -1.782 25.119 1.00 79.62 394 SER A O 1
ATOM 2849 N N . GLY A 1 395 ? -20.391 -2.382 23.863 1.00 87.50 395 GLY A N 1
ATOM 2850 C CA . GLY A 1 395 ? -20.299 -1.301 22.871 1.00 87.50 395 GLY A CA 1
ATOM 2851 C C . GLY A 1 395 ? -19.347 -1.601 21.703 1.00 87.50 395 GLY A C 1
ATOM 2852 O O . GLY A 1 395 ? -18.404 -2.389 21.834 1.00 87.50 395 GLY A O 1
ATOM 2853 N N . LEU A 1 396 ? -19.586 -0.948 20.560 1.00 93.12 396 LEU A N 1
ATOM 2854 C CA . LEU A 1 396 ? -18.845 -1.123 19.305 1.00 93.12 396 LEU A CA 1
ATOM 2855 C C . LEU A 1 396 ? -17.326 -1.010 19.482 1.00 93.12 396 LEU A C 1
ATOM 2857 O O . LEU A 1 396 ? -16.587 -1.896 19.058 1.00 93.12 396 LEU A O 1
ATOM 2861 N N . PHE A 1 397 ? -16.844 0.056 20.129 1.00 93.94 397 PHE A N 1
ATOM 2862 C CA . PHE A 1 397 ? -15.402 0.290 20.267 1.00 93.94 397 PHE A CA 1
ATOM 2863 C C . PHE A 1 397 ? -14.705 -0.811 21.078 1.00 93.94 397 PHE A C 1
ATOM 2865 O O . PHE A 1 397 ? -13.589 -1.210 20.747 1.00 93.94 397 PHE A O 1
ATOM 2872 N N . PHE A 1 398 ? -15.360 -1.373 22.097 1.00 93.06 398 PHE A N 1
ATOM 2873 C CA . PHE A 1 398 ? -14.805 -2.524 22.807 1.00 93.06 398 PHE A CA 1
ATOM 2874 C C . PHE A 1 398 ? -14.739 -3.763 21.904 1.00 93.06 398 PHE A C 1
ATOM 2876 O O . PHE A 1 398 ? -13.720 -4.453 21.883 1.00 93.06 398 PHE A O 1
ATOM 2883 N N . ASN A 1 399 ? -15.794 -4.026 21.124 1.00 92.75 399 ASN A N 1
ATOM 2884 C CA . ASN A 1 399 ? -15.843 -5.157 20.192 1.00 92.75 399 ASN A CA 1
ATOM 2885 C C . ASN A 1 399 ? -14.747 -5.049 19.116 1.00 92.75 399 ASN A C 1
ATOM 2887 O O . ASN A 1 399 ? -14.088 -6.042 18.814 1.00 92.75 399 ASN A O 1
ATOM 2891 N N . ILE A 1 400 ? -14.483 -3.844 18.599 1.00 94.62 400 ILE A N 1
ATOM 2892 C CA . ILE A 1 400 ? -13.364 -3.581 17.680 1.00 94.62 400 ILE A CA 1
ATOM 2893 C C . ILE A 1 400 ? -12.028 -3.909 18.360 1.00 94.62 400 ILE A C 1
ATOM 2895 O O . ILE A 1 400 ? -11.220 -4.655 17.804 1.00 94.62 400 ILE A O 1
ATOM 2899 N N . ALA A 1 401 ? -11.813 -3.427 19.588 1.00 92.44 401 ALA A N 1
ATOM 2900 C CA . ALA A 1 401 ? -10.565 -3.648 20.321 1.00 92.44 401 ALA A CA 1
ATOM 2901 C C . ALA A 1 401 ? -10.274 -5.133 20.605 1.00 92.44 401 ALA A C 1
ATOM 2903 O O . ALA A 1 401 ? -9.109 -5.537 20.686 1.00 92.44 401 ALA A O 1
ATOM 2904 N N . GLN A 1 402 ? -11.308 -5.977 20.715 1.00 91.94 402 GLN A N 1
ATOM 2905 C CA . GLN A 1 402 ? -11.123 -7.427 20.830 1.00 91.94 402 GLN A CA 1
ATOM 2906 C C . GLN A 1 402 ? -10.448 -8.036 19.595 1.00 91.94 402 GLN A C 1
ATOM 2908 O O . GLN A 1 402 ? -9.733 -9.032 19.732 1.00 91.94 402 GLN A O 1
ATOM 2913 N N . LEU A 1 403 ? -10.658 -7.450 18.413 1.00 92.38 403 LEU A N 1
ATOM 2914 C CA . LEU A 1 403 ? -10.143 -7.947 17.136 1.00 92.38 403 LEU A CA 1
ATOM 2915 C C . LEU A 1 403 ? -8.851 -7.246 16.696 1.00 92.38 403 LEU A C 1
ATOM 2917 O O . LEU A 1 403 ? -8.042 -7.862 16.007 1.00 92.38 403 LEU A O 1
ATOM 2921 N N . THR A 1 404 ? -8.630 -5.991 17.101 1.00 87.56 404 THR A N 1
ATOM 2922 C CA . THR A 1 404 ? -7.542 -5.142 16.573 1.00 87.56 404 THR A CA 1
ATOM 2923 C C . THR A 1 404 ? -6.512 -4.676 17.611 1.00 87.56 404 THR A C 1
ATOM 2925 O O . THR A 1 404 ? -5.505 -4.072 17.224 1.00 87.56 404 THR A O 1
ATOM 2928 N N . ASN A 1 405 ? -6.721 -5.017 18.895 1.00 87.81 405 ASN A N 1
ATOM 2929 C CA . ASN A 1 405 ? -6.012 -4.561 20.106 1.00 87.81 405 ASN A CA 1
ATOM 2930 C C . ASN A 1 405 ? -6.619 -3.300 20.757 1.00 87.81 405 ASN A C 1
ATOM 2932 O O . ASN A 1 405 ? -7.457 -2.617 20.177 1.00 87.81 405 ASN A O 1
ATOM 2936 N N . ASN A 1 406 ? -6.202 -3.013 21.995 1.00 86.69 406 ASN A N 1
ATOM 2937 C CA . ASN A 1 406 ? -6.697 -1.873 22.769 1.00 86.69 406 ASN A CA 1
ATOM 2938 C C . ASN A 1 406 ? -6.468 -0.553 22.028 1.00 86.69 406 ASN A C 1
ATOM 2940 O O . ASN A 1 406 ? -5.404 -0.327 21.455 1.00 86.69 406 ASN A O 1
ATOM 2944 N N . MET A 1 407 ? -7.468 0.315 22.114 1.00 89.31 407 MET A N 1
ATOM 2945 C CA . MET A 1 407 ? -7.492 1.638 21.501 1.00 89.31 407 MET A CA 1
ATOM 2946 C C . MET A 1 407 ? -7.279 2.736 22.535 1.00 89.31 407 MET A C 1
ATOM 2948 O O . MET A 1 407 ? -7.765 2.617 23.666 1.00 89.31 407 MET A O 1
ATOM 2952 N N . ASN A 1 408 ? -6.616 3.816 22.124 1.00 88.06 408 ASN A N 1
ATOM 2953 C CA . ASN A 1 408 ? -6.487 5.040 22.909 1.00 88.06 408 ASN A CA 1
ATOM 2954 C C . ASN A 1 408 ? -6.593 6.279 22.010 1.00 88.06 408 ASN A C 1
ATOM 2956 O O . ASN A 1 408 ? -5.723 6.528 21.180 1.00 88.06 408 ASN A O 1
ATOM 2960 N N . ALA A 1 409 ? -7.626 7.086 22.224 1.00 88.88 409 ALA A N 1
ATOM 2961 C CA . ALA A 1 409 ? -7.797 8.386 21.591 1.00 88.88 409 ALA A CA 1
ATOM 2962 C C . ALA A 1 409 ? -7.525 9.490 22.615 1.00 88.88 409 ALA A C 1
ATOM 2964 O O . ALA A 1 409 ? -8.098 9.483 23.703 1.00 88.88 409 ALA A O 1
ATOM 2965 N N . SER A 1 410 ? -6.648 10.435 22.275 1.00 91.12 410 SER A N 1
ATOM 2966 C CA . SER A 1 410 ? -6.294 11.568 23.140 1.00 91.12 410 SER A CA 1
ATOM 2967 C C . SER A 1 410 ? -6.515 12.883 22.405 1.00 91.12 410 SER A C 1
ATOM 2969 O O . SER A 1 410 ? -6.010 13.062 21.300 1.00 91.12 410 SER A O 1
ATOM 2971 N N . PHE A 1 411 ? -7.233 13.813 23.023 1.00 88.81 411 PHE A N 1
ATOM 2972 C CA . PHE A 1 411 ? -7.489 15.145 22.474 1.00 88.81 411 PHE A CA 1
ATOM 2973 C C . PHE A 1 411 ? -7.671 16.165 23.602 1.00 88.81 411 PHE A C 1
ATOM 2975 O O . PHE A 1 411 ? -7.593 15.831 24.785 1.00 88.81 411 PHE A O 1
ATOM 2982 N N . ARG A 1 412 ? -7.854 17.433 23.239 1.00 89.50 412 ARG A N 1
ATOM 2983 C CA . ARG A 1 412 ? -8.106 18.531 24.174 1.00 89.50 412 ARG A CA 1
ATOM 2984 C C . ARG A 1 412 ? -9.408 19.214 23.812 1.00 89.50 412 ARG A C 1
ATOM 2986 O O . ARG A 1 412 ? -9.632 19.476 22.632 1.00 89.50 412 ARG A O 1
ATOM 2993 N N . ALA A 1 413 ? -10.242 19.489 24.805 1.00 87.50 413 ALA A N 1
ATOM 2994 C CA . ALA A 1 413 ? -11.517 20.149 24.582 1.00 87.50 413 ALA A CA 1
ATOM 2995 C C . ALA A 1 413 ? -12.086 20.763 25.864 1.00 87.50 413 ALA A C 1
ATOM 2997 O O . ALA A 1 413 ? -11.594 20.527 26.969 1.00 87.50 413 ALA A O 1
ATOM 2998 N N . ASP A 1 414 ? -13.133 21.563 25.698 1.00 86.19 414 ASP A N 1
ATOM 2999 C CA . ASP A 1 414 ? -13.854 22.168 26.807 1.00 86.19 414 ASP A CA 1
ATOM 3000 C C . ASP A 1 414 ? -14.764 21.118 27.450 1.00 86.19 414 ASP A C 1
ATOM 3002 O O . ASP A 1 414 ? -15.621 20.533 26.796 1.00 86.19 414 ASP A O 1
ATOM 3006 N N . VAL A 1 415 ? -14.583 20.867 28.743 1.00 81.56 415 VAL A N 1
ATOM 3007 C CA . VAL A 1 415 ? -15.405 19.908 29.483 1.00 81.56 415 VAL A CA 1
ATOM 3008 C C . VAL A 1 415 ? -16.412 20.678 30.310 1.00 81.56 415 VAL A C 1
ATOM 3010 O O . VAL A 1 415 ? -16.040 21.365 31.263 1.00 81.56 415 VAL A O 1
ATOM 3013 N N . THR A 1 416 ? -17.690 20.530 29.968 1.00 76.06 416 THR A N 1
ATOM 3014 C CA . THR A 1 416 ? -18.793 20.984 30.812 1.00 76.06 416 THR A CA 1
ATOM 3015 C C . THR A 1 416 ? -19.395 19.797 31.543 1.00 76.06 416 THR A C 1
ATOM 3017 O O . THR A 1 416 ? -19.993 18.910 30.939 1.00 76.06 416 THR A O 1
ATOM 3020 N N . ALA A 1 417 ? -19.276 19.802 32.863 1.00 69.81 417 ALA A N 1
ATOM 3021 C CA . ALA A 1 417 ? -19.956 18.849 33.719 1.00 69.81 417 ALA A CA 1
ATOM 3022 C C . ALA A 1 417 ? -20.461 19.580 34.960 1.00 69.81 417 ALA A C 1
ATOM 3024 O O . ALA A 1 417 ? -19.732 20.361 35.571 1.00 69.81 417 ALA A O 1
ATOM 3025 N N . MET A 1 418 ? -21.697 19.286 35.370 1.00 65.94 418 MET A N 1
ATOM 3026 C CA . MET A 1 418 ? -22.214 19.717 36.677 1.00 65.94 418 MET A CA 1
ATOM 3027 C C . MET A 1 418 ? -22.225 21.252 36.845 1.00 65.94 418 MET A C 1
ATOM 3029 O O . MET A 1 418 ? -21.901 21.775 37.911 1.00 65.94 418 MET A O 1
ATOM 3033 N N . GLY A 1 419 ? -22.524 21.985 35.765 1.00 65.06 419 GLY A N 1
ATOM 3034 C CA . GLY A 1 419 ? -22.510 23.454 35.733 1.00 65.06 419 GLY A CA 1
ATOM 3035 C C . GLY A 1 419 ? -21.118 24.107 35.757 1.00 65.06 419 GLY A C 1
ATOM 3036 O O . GLY A 1 419 ? -21.024 25.334 35.810 1.00 65.06 419 GLY A O 1
ATOM 3037 N N . ILE A 1 420 ? -20.037 23.321 35.711 1.00 70.25 420 ILE A N 1
ATOM 3038 C CA . ILE A 1 420 ? -18.654 23.803 35.643 1.00 70.25 420 ILE A CA 1
ATOM 3039 C C . ILE A 1 420 ? -18.113 23.524 34.243 1.00 70.25 420 ILE A C 1
ATOM 3041 O O . ILE A 1 420 ? -18.125 22.382 33.789 1.00 70.25 420 ILE A O 1
ATOM 3045 N N . THR A 1 421 ? -17.595 24.562 33.588 1.00 80.00 421 THR A N 1
ATOM 3046 C CA . THR A 1 421 ? -16.846 24.425 32.334 1.00 80.00 421 THR A CA 1
ATOM 3047 C C . THR A 1 421 ? -15.368 24.624 32.612 1.00 80.00 421 THR A C 1
ATOM 3049 O O . THR A 1 421 ? -14.968 25.673 33.121 1.00 80.00 421 THR A O 1
ATOM 3052 N N . VAL A 1 422 ? -14.555 23.631 32.259 1.00 82.06 422 VAL A N 1
ATOM 3053 C CA . VAL A 1 422 ? -13.100 23.773 32.219 1.00 82.06 422 VAL A CA 1
ATOM 3054 C C . VAL A 1 422 ? -12.655 23.728 30.769 1.00 82.06 422 VAL A C 1
ATOM 3056 O O . VAL A 1 422 ? -12.827 22.712 30.099 1.00 82.06 422 VAL A O 1
ATOM 3059 N N . SER A 1 423 ? -12.106 24.840 30.290 1.00 87.38 423 SER A N 1
ATOM 3060 C CA . SER A 1 423 ? -11.635 24.940 28.912 1.00 87.38 423 SER A CA 1
ATOM 3061 C C . SER A 1 423 ? -10.298 24.235 28.709 1.00 87.38 423 SER A C 1
ATOM 3063 O O . SER A 1 423 ? -9.465 24.214 29.618 1.00 87.38 423 SER A O 1
ATOM 3065 N N . ASP A 1 424 ? -10.089 23.710 27.501 1.00 87.94 424 ASP A N 1
ATOM 3066 C CA . ASP A 1 424 ? -8.832 23.080 27.067 1.00 87.94 424 ASP A CA 1
ATOM 3067 C C . ASP A 1 424 ? -8.327 21.977 28.032 1.00 87.94 424 ASP A C 1
ATOM 3069 O O . ASP A 1 424 ? -7.153 21.908 28.415 1.00 87.94 424 ASP A O 1
ATOM 3073 N N . MET A 1 425 ? -9.239 21.104 28.463 1.00 88.94 425 MET A N 1
ATOM 3074 C CA . MET A 1 425 ? -8.940 19.952 29.312 1.00 88.94 425 MET A CA 1
ATOM 3075 C C . MET A 1 425 ? -8.386 18.795 28.462 1.00 88.94 425 MET A C 1
ATOM 3077 O O . MET A 1 425 ? -8.964 18.480 27.419 1.00 88.94 425 MET A O 1
ATOM 3081 N N . PRO A 1 426 ? -7.303 18.113 28.884 1.00 92.56 426 PRO A N 1
ATOM 3082 C CA . PRO A 1 426 ? -6.888 16.853 28.277 1.00 92.56 426 PRO A CA 1
ATOM 3083 C C . PRO A 1 426 ? -7.938 15.760 28.490 1.00 92.56 426 PRO A C 1
ATOM 3085 O O . PRO A 1 426 ? -8.403 15.536 29.610 1.00 92.56 426 PRO A O 1
ATOM 3088 N N . ILE A 1 427 ? -8.269 15.048 27.420 1.00 91.62 427 ILE A N 1
ATOM 3089 C CA . ILE A 1 427 ? -9.228 13.948 27.422 1.00 91.62 427 ILE A CA 1
ATOM 3090 C C . ILE A 1 427 ? -8.565 12.714 26.815 1.00 91.62 427 ILE A C 1
ATOM 3092 O O . ILE A 1 427 ? -7.917 12.801 25.772 1.00 91.62 427 ILE A O 1
ATOM 3096 N N . SER A 1 428 ? -8.752 11.562 27.459 1.00 93.00 428 SER A N 1
ATOM 3097 C CA . SER A 1 428 ? -8.366 10.252 26.934 1.00 93.00 428 SER A CA 1
ATOM 3098 C C . SER A 1 428 ? -9.561 9.305 26.948 1.00 93.00 428 SER A C 1
ATOM 3100 O O . SER A 1 428 ? -10.198 9.110 27.983 1.00 93.00 428 SER A O 1
ATOM 3102 N N . ILE A 1 429 ? -9.857 8.705 25.798 1.00 93.62 429 ILE A N 1
ATOM 3103 C CA . ILE A 1 429 ? -10.846 7.638 25.647 1.00 93.62 429 ILE A CA 1
ATOM 3104 C C . ILE A 1 429 ? -10.088 6.354 25.337 1.00 93.62 429 ILE A C 1
ATOM 3106 O O . ILE A 1 429 ? -9.359 6.288 24.347 1.00 93.62 429 ILE A O 1
ATOM 3110 N N . LYS A 1 430 ? -10.260 5.324 26.164 1.00 92.38 430 LYS A N 1
ATOM 3111 C CA . LYS A 1 430 ? -9.529 4.060 26.032 1.00 92.38 430 LYS A CA 1
ATOM 3112 C C . LYS A 1 430 ? -10.430 2.836 26.141 1.00 92.38 430 LYS A C 1
ATOM 3114 O O . LYS A 1 430 ? -11.478 2.860 26.785 1.00 92.38 430 LYS A O 1
ATOM 3119 N N . THR A 1 431 ? -9.979 1.737 25.550 1.00 93.38 431 THR A N 1
ATOM 3120 C CA . THR A 1 431 ? -10.548 0.396 25.755 1.00 93.38 431 THR A CA 1
ATOM 3121 C C . THR A 1 431 ? -9.541 -0.483 26.490 1.00 93.38 431 THR A C 1
ATOM 3123 O O . THR A 1 431 ? -8.337 -0.414 26.235 1.00 93.38 431 THR A O 1
ATOM 3126 N N . THR A 1 432 ? -10.033 -1.336 27.389 1.00 88.44 432 THR A N 1
ATOM 3127 C CA . THR A 1 432 ? -9.195 -2.295 28.124 1.00 88.44 432 THR A CA 1
ATOM 3128 C C . THR A 1 432 ? -9.713 -3.710 27.901 1.00 88.44 432 THR A C 1
ATOM 3130 O O . THR A 1 432 ? -10.580 -4.198 28.625 1.00 88.44 432 THR A O 1
ATOM 3133 N N . VAL A 1 433 ? -9.166 -4.394 26.899 1.00 89.25 433 VAL A N 1
ATOM 3134 C CA . VAL A 1 433 ? -9.440 -5.809 26.634 1.00 89.25 433 VAL A CA 1
ATOM 3135 C C . VAL A 1 433 ? -8.335 -6.658 27.258 1.00 89.25 433 VAL A C 1
ATOM 3137 O O . VAL A 1 433 ? -7.148 -6.470 26.974 1.00 89.25 433 VAL A O 1
ATOM 3140 N N . ALA A 1 434 ? -8.715 -7.612 28.109 1.00 87.00 434 ALA A N 1
ATOM 3141 C CA . ALA A 1 434 ? -7.783 -8.594 28.654 1.00 87.00 434 ALA A CA 1
ATOM 3142 C C . ALA A 1 434 ? -7.267 -9.526 27.545 1.00 87.00 434 ALA A C 1
ATOM 3144 O O . ALA A 1 434 ? -8.015 -9.891 26.641 1.00 87.00 434 ALA A O 1
ATOM 3145 N N . ASP A 1 435 ? -6.018 -9.992 27.626 1.00 81.44 435 ASP A N 1
ATOM 3146 C CA . ASP A 1 435 ? -5.441 -10.865 26.586 1.00 81.44 435 ASP A CA 1
ATOM 3147 C C . ASP A 1 435 ? -6.237 -12.169 26.391 1.00 81.44 435 ASP A C 1
ATOM 3149 O O . ASP A 1 435 ? -6.380 -12.667 25.274 1.00 81.44 435 ASP A O 1
ATOM 3153 N N . ALA A 1 436 ? -6.849 -12.677 27.466 1.00 82.94 436 ALA A N 1
ATOM 3154 C CA . ALA A 1 436 ? -7.745 -13.831 27.430 1.00 82.94 436 ALA A CA 1
ATOM 3155 C C . ALA A 1 436 ? -9.055 -13.582 26.660 1.00 82.94 436 ALA A C 1
ATOM 3157 O O . ALA A 1 436 ? -9.748 -14.545 26.349 1.00 82.94 436 ALA A O 1
ATOM 3158 N N . ASP A 1 437 ? -9.371 -12.342 26.289 1.00 83.50 437 ASP A N 1
ATOM 3159 C CA . ASP A 1 437 ? -10.552 -11.943 25.514 1.00 83.50 437 ASP A CA 1
ATOM 3160 C C . ASP A 1 437 ? -10.203 -11.428 24.107 1.00 83.50 437 ASP A C 1
ATOM 3162 O O . ASP A 1 437 ? -11.100 -11.228 23.294 1.00 83.50 437 ASP A O 1
ATOM 3166 N N . LYS A 1 438 ? -8.915 -11.261 23.782 1.00 84.75 438 LYS A N 1
ATOM 3167 C CA . LYS A 1 438 ? -8.470 -10.858 22.440 1.00 84.75 438 LYS A CA 1
ATOM 3168 C C . LYS A 1 438 ? -8.599 -12.020 21.451 1.00 84.75 438 LYS A C 1
ATOM 3170 O O . LYS A 1 438 ? -8.224 -13.149 21.777 1.00 84.75 438 LYS A O 1
ATOM 3175 N N . TYR A 1 439 ? -9.097 -11.742 20.251 1.00 86.44 439 TYR A N 1
ATOM 3176 C CA . TYR A 1 439 ? -9.227 -12.673 19.121 1.00 86.44 439 TYR A CA 1
ATOM 3177 C C . TYR A 1 439 ? -8.580 -12.078 17.862 1.00 86.44 439 TYR A C 1
ATOM 3179 O O . TYR A 1 439 ? -9.147 -12.080 16.777 1.00 86.44 439 TYR A O 1
ATOM 3187 N N . ILE A 1 440 ? -7.377 -11.534 18.027 1.00 80.50 440 ILE A N 1
ATOM 3188 C CA . ILE A 1 440 ? -6.633 -10.870 16.955 1.00 80.50 440 ILE A CA 1
ATOM 3189 C C . ILE A 1 440 ? -6.150 -11.919 15.941 1.00 80.50 440 ILE A C 1
ATOM 3191 O O . ILE A 1 440 ? -5.492 -12.891 16.330 1.00 80.50 440 ILE A O 1
ATOM 3195 N N . LEU A 1 441 ? -6.451 -11.720 14.653 1.00 83.56 441 LEU A N 1
ATOM 3196 C CA . LEU A 1 441 ? -5.921 -12.547 13.560 1.00 83.56 441 LEU A CA 1
ATOM 3197 C C . LEU A 1 441 ? -4.393 -12.403 13.505 1.00 83.56 441 LEU A C 1
ATOM 3199 O O . LEU A 1 441 ? -3.871 -11.294 13.524 1.00 83.56 441 LEU A O 1
ATOM 3203 N N . GLY A 1 442 ? -3.668 -13.522 13.476 1.00 67.56 442 GLY A N 1
ATOM 3204 C CA . GLY A 1 442 ? -2.206 -13.530 13.607 1.00 67.56 442 GLY A CA 1
ATOM 3205 C C . GLY A 1 442 ? -1.702 -13.406 15.052 1.00 67.56 442 GLY A C 1
ATOM 3206 O O . GLY A 1 442 ? -0.499 -13.495 15.287 1.00 67.56 442 GLY A O 1
ATOM 3207 N N . GLY A 1 443 ? -2.597 -13.252 16.032 1.00 70.44 443 GLY A N 1
ATOM 3208 C CA . GLY A 1 443 ? -2.271 -13.255 17.457 1.00 70.44 443 GLY A CA 1
ATOM 3209 C C . GLY A 1 443 ? -2.184 -14.661 18.061 1.00 70.44 443 GLY A C 1
ATOM 3210 O O . GLY A 1 443 ? -2.461 -15.668 17.415 1.00 70.44 443 GLY A O 1
ATOM 3211 N N . ALA A 1 444 ? -1.858 -14.742 19.355 1.00 68.88 444 ALA A N 1
ATOM 3212 C CA . ALA A 1 444 ? -1.600 -16.011 20.049 1.00 68.88 444 ALA A CA 1
ATOM 3213 C C . ALA A 1 444 ? -2.758 -17.030 19.992 1.00 68.88 444 ALA A C 1
ATOM 3215 O O . ALA A 1 444 ? -2.514 -18.235 19.981 1.00 68.88 444 ALA A O 1
ATOM 3216 N N . LYS A 1 445 ? -4.016 -16.567 19.960 1.00 72.50 445 LYS A N 1
ATOM 3217 C CA . LYS A 1 445 ? -5.196 -17.446 19.876 1.00 72.50 445 LYS A CA 1
ATOM 3218 C C . LYS A 1 445 ? -5.568 -17.862 18.456 1.00 72.50 445 LYS A C 1
ATOM 3220 O O . LYS A 1 445 ? -6.320 -18.818 18.292 1.00 72.50 445 LYS A O 1
ATOM 3225 N N . LEU A 1 446 ? -5.101 -17.124 17.454 1.00 79.19 446 LEU A N 1
ATOM 3226 C CA . LEU A 1 446 ? -5.440 -17.356 16.057 1.00 79.19 446 LEU A CA 1
ATOM 3227 C C . LEU A 1 446 ? -4.206 -17.103 15.181 1.00 79.19 446 LEU A C 1
ATOM 3229 O O . LEU A 1 446 ? -4.203 -16.167 14.377 1.00 79.19 446 LEU A O 1
ATOM 3233 N N . PRO A 1 447 ? -3.137 -17.905 15.363 1.00 76.19 447 PRO A N 1
ATOM 3234 C CA . PRO A 1 447 ? -1.921 -17.755 14.580 1.00 76.19 447 PRO A CA 1
ATOM 3235 C C . PRO A 1 447 ? -2.220 -17.990 13.099 1.00 76.19 447 PRO A C 1
ATOM 3237 O O . PRO A 1 447 ? -3.132 -18.742 12.739 1.00 76.19 447 PRO A O 1
ATOM 3240 N N . LEU A 1 448 ? -1.436 -17.346 12.238 1.00 77.75 448 LEU A N 1
ATOM 3241 C CA . LEU A 1 448 ? -1.539 -17.555 10.801 1.00 77.75 448 LEU A CA 1
ATOM 3242 C C . LEU A 1 448 ? -0.913 -18.907 10.434 1.00 77.75 448 LEU A C 1
ATOM 3244 O O . LEU A 1 448 ? 0.257 -19.131 10.755 1.00 77.75 448 LEU A O 1
ATOM 3248 N N . PRO A 1 449 ? -1.661 -19.814 9.781 1.00 76.44 449 PRO A N 1
ATOM 3249 C CA . PRO A 1 449 ? -1.135 -21.117 9.387 1.00 76.44 449 PRO A CA 1
ATOM 3250 C C . PRO A 1 449 ? 0.002 -20.943 8.379 1.00 76.44 449 PRO A C 1
ATOM 3252 O O . PRO A 1 449 ? -0.212 -20.334 7.337 1.00 76.44 449 PRO A O 1
ATOM 3255 N N . GLN A 1 450 ? 1.200 -21.449 8.676 1.00 74.56 450 GLN A N 1
ATOM 3256 C CA . GLN A 1 450 ? 2.356 -21.350 7.780 1.00 74.56 450 GLN A CA 1
ATOM 3257 C C . GLN A 1 450 ? 2.414 -22.561 6.830 1.00 74.56 450 GLN A C 1
ATOM 3259 O O . GLN A 1 450 ? 2.280 -23.689 7.308 1.00 74.56 450 GLN A O 1
ATOM 3264 N N . PRO A 1 451 ? 2.624 -22.369 5.512 1.00 71.25 451 PRO A N 1
ATOM 3265 C CA . PRO A 1 451 ? 2.824 -23.474 4.580 1.00 71.25 451 PRO A CA 1
ATOM 3266 C C . PRO A 1 451 ? 4.183 -24.153 4.792 1.00 71.25 451 PRO A C 1
ATOM 3268 O O . PRO A 1 451 ? 5.189 -23.491 5.076 1.00 71.25 451 PRO A O 1
ATOM 3271 N N . ASP A 1 452 ? 4.221 -25.470 4.591 1.00 63.22 452 ASP A N 1
ATOM 3272 C CA . ASP A 1 452 ? 5.472 -26.228 4.577 1.00 63.22 452 ASP A CA 1
ATOM 3273 C C . ASP A 1 452 ? 6.376 -25.779 3.407 1.00 63.22 452 ASP A C 1
ATOM 3275 O O . ASP A 1 452 ? 5.877 -25.426 2.332 1.00 63.22 452 ASP A O 1
ATOM 3279 N N . PRO A 1 453 ? 7.714 -25.792 3.562 1.00 56.28 453 PRO A N 1
ATOM 3280 C CA . PRO A 1 453 ? 8.625 -25.485 2.466 1.00 56.28 453 PRO A CA 1
ATOM 3281 C C . PRO A 1 453 ? 8.481 -26.497 1.325 1.00 56.28 453 PRO A C 1
ATOM 3283 O O . PRO A 1 453 ? 8.665 -27.699 1.522 1.00 56.28 453 PRO A O 1
ATOM 3286 N N . ARG A 1 454 ? 8.206 -26.012 0.110 1.00 54.78 454 ARG A N 1
ATOM 3287 C CA . ARG A 1 454 ? 8.146 -26.861 -1.084 1.00 54.78 454 ARG A CA 1
ATOM 3288 C C . ARG A 1 454 ? 9.556 -27.113 -1.619 1.00 54.78 454 ARG A C 1
ATOM 3290 O O . ARG A 1 454 ? 10.211 -26.202 -2.121 1.00 54.78 454 ARG A O 1
ATOM 3297 N N . GLU A 1 455 ? 10.021 -28.355 -1.534 1.00 39.50 455 GLU A N 1
ATOM 3298 C CA . GLU A 1 455 ? 11.304 -28.773 -2.108 1.00 39.50 455 GLU A CA 1
ATOM 3299 C C . GLU A 1 455 ? 11.225 -28.712 -3.652 1.00 39.50 455 GLU A C 1
ATOM 3301 O O . GLU A 1 455 ? 10.432 -29.426 -4.267 1.00 39.50 455 GLU A O 1
ATOM 3306 N N . GLY A 1 456 ? 12.020 -27.840 -4.290 1.00 48.06 456 GLY A N 1
ATOM 3307 C CA . GLY A 1 456 ? 12.178 -27.800 -5.754 1.00 48.06 456 GLY A CA 1
ATOM 3308 C C . GLY A 1 456 ? 11.391 -26.734 -6.534 1.00 48.06 456 GLY A C 1
ATOM 3309 O O . GLY A 1 456 ? 11.047 -26.982 -7.689 1.00 48.06 456 GLY A O 1
ATOM 3310 N N . ALA A 1 457 ? 11.107 -25.557 -5.962 1.00 43.53 457 ALA A N 1
ATOM 3311 C CA . ALA A 1 457 ? 10.575 -24.429 -6.737 1.00 43.53 457 ALA A CA 1
ATOM 3312 C C . ALA A 1 457 ? 11.565 -24.009 -7.848 1.00 43.53 457 ALA A C 1
ATOM 3314 O O . ALA A 1 457 ? 12.728 -23.718 -7.576 1.00 43.53 457 ALA A O 1
ATOM 3315 N N . VAL A 1 458 ? 11.106 -24.033 -9.105 1.00 46.41 458 VAL A N 1
ATOM 3316 C CA . VAL A 1 458 ? 11.926 -23.796 -10.314 1.00 46.41 458 VAL A CA 1
ATOM 3317 C C . VAL A 1 458 ? 11.897 -22.335 -10.776 1.00 46.41 458 VAL A C 1
ATOM 3319 O O . VAL A 1 458 ? 12.748 -21.926 -11.562 1.00 46.41 458 VAL A O 1
ATOM 3322 N N . ASP A 1 459 ? 10.937 -21.552 -10.281 1.00 56.50 459 ASP A N 1
ATOM 3323 C CA . ASP A 1 459 ? 10.728 -20.172 -10.697 1.00 56.50 459 ASP A CA 1
ATOM 3324 C C . ASP A 1 459 ? 11.293 -19.214 -9.648 1.00 56.50 459 ASP A C 1
ATOM 3326 O O . ASP A 1 459 ? 10.671 -18.959 -8.619 1.00 56.50 459 ASP A O 1
ATOM 3330 N N . GLU A 1 460 ? 12.469 -18.653 -9.911 1.00 65.56 460 GLU A N 1
ATOM 3331 C CA . GLU A 1 460 ? 13.051 -17.622 -9.054 1.00 65.56 460 GLU A CA 1
ATOM 3332 C C . GLU A 1 460 ? 12.183 -16.353 -9.120 1.00 65.56 460 GLU A C 1
ATOM 3334 O O . GLU A 1 460 ? 12.094 -15.686 -10.157 1.00 65.56 460 GLU A O 1
ATOM 3339 N N . LYS A 1 461 ? 11.510 -16.021 -8.016 1.00 74.50 461 LYS A N 1
ATOM 3340 C CA . LYS A 1 461 ? 10.703 -14.802 -7.877 1.00 74.50 461 LYS A CA 1
ATOM 3341 C C . LYS A 1 461 ? 11.457 -13.760 -7.066 1.00 74.50 461 LYS A C 1
ATOM 3343 O O . LYS A 1 461 ? 12.219 -14.099 -6.155 1.00 74.50 461 LYS A O 1
ATOM 3348 N N . LEU A 1 462 ? 11.219 -12.493 -7.388 1.00 77.94 462 LEU A N 1
ATOM 3349 C CA . LEU A 1 462 ? 11.760 -11.390 -6.608 1.00 77.94 462 LEU A CA 1
ATOM 3350 C C . LEU A 1 462 ? 10.957 -11.200 -5.316 1.00 77.94 462 LEU A C 1
ATOM 3352 O O . LEU A 1 462 ? 9.728 -11.189 -5.324 1.00 77.94 462 LEU A O 1
ATOM 3356 N N . SER A 1 463 ? 11.685 -10.987 -4.230 1.00 73.94 463 SER A N 1
ATOM 3357 C CA . SER A 1 463 ? 11.230 -10.513 -2.924 1.00 73.94 463 SER A CA 1
ATOM 3358 C C . SER A 1 463 ? 12.060 -9.292 -2.521 1.00 73.94 463 SER A C 1
ATOM 3360 O O . SER A 1 463 ? 13.107 -9.065 -3.118 1.00 73.94 463 SER A O 1
ATOM 3362 N N . ASN A 1 464 ? 11.627 -8.534 -1.506 1.00 75.56 464 ASN A N 1
ATOM 3363 C CA . ASN A 1 464 ? 12.363 -7.392 -0.936 1.00 75.56 464 ASN A CA 1
ATOM 3364 C C . ASN A 1 464 ? 12.932 -6.440 -2.004 1.00 75.56 464 ASN A C 1
ATOM 3366 O O . ASN A 1 464 ? 14.081 -6.561 -2.433 1.00 75.56 464 ASN A O 1
ATOM 3370 N N . PHE A 1 465 ? 12.121 -5.488 -2.462 1.00 83.62 465 PHE A N 1
ATOM 3371 C CA . PHE A 1 465 ? 12.516 -4.623 -3.569 1.00 83.62 465 PHE A CA 1
ATOM 3372 C C . PHE A 1 465 ? 13.410 -3.464 -3.116 1.00 83.62 465 PHE A C 1
ATOM 3374 O O . PHE A 1 465 ? 13.094 -2.715 -2.203 1.00 83.62 465 PHE A O 1
ATOM 3381 N N . TYR A 1 466 ? 14.523 -3.268 -3.804 1.00 84.94 466 TYR A N 1
ATOM 3382 C CA . TYR A 1 466 ? 15.459 -2.170 -3.555 1.00 84.94 466 TYR A CA 1
ATOM 3383 C C . TYR A 1 466 ? 15.216 -0.971 -4.477 1.00 84.94 466 TYR A C 1
ATOM 3385 O O . TYR A 1 466 ? 15.616 0.154 -4.181 1.00 84.94 466 TYR A O 1
ATOM 3393 N N . GLY A 1 467 ? 14.547 -1.205 -5.606 1.00 89.50 467 GLY A N 1
ATOM 3394 C CA . GLY A 1 467 ? 14.327 -0.205 -6.641 1.00 89.50 467 GLY A CA 1
ATOM 3395 C C . GLY A 1 467 ? 13.549 -0.754 -7.823 1.00 89.50 467 GLY A C 1
ATOM 3396 O O . GLY A 1 467 ? 13.139 -1.916 -7.852 1.00 89.50 467 GLY A O 1
ATOM 3397 N N . TYR A 1 468 ? 13.384 0.088 -8.832 1.00 92.81 468 TYR A N 1
ATOM 3398 C CA . TYR A 1 468 ? 12.843 -0.301 -10.128 1.00 92.81 468 TYR A CA 1
ATOM 3399 C C . TYR A 1 468 ? 13.604 0.387 -11.262 1.00 92.81 468 TYR A C 1
ATOM 3401 O O . TYR A 1 468 ? 14.284 1.393 -11.060 1.00 92.81 468 TYR A O 1
ATOM 3409 N N . ALA A 1 469 ? 13.504 -0.171 -12.464 1.00 93.38 469 ALA A N 1
ATOM 3410 C CA . ALA A 1 469 ? 14.068 0.384 -13.681 1.00 93.38 469 ALA A CA 1
ATOM 3411 C C . ALA A 1 469 ? 12.991 0.541 -14.755 1.00 93.38 469 ALA A C 1
ATOM 3413 O O . ALA A 1 469 ? 12.139 -0.333 -14.929 1.00 93.38 469 ALA A O 1
ATOM 3414 N N . ILE A 1 470 ? 13.058 1.649 -15.489 1.00 95.00 470 ILE A N 1
ATOM 3415 C CA . ILE A 1 470 ? 12.207 1.928 -16.645 1.00 95.00 470 ILE A CA 1
ATOM 3416 C C . ILE A 1 470 ? 13.114 2.075 -17.862 1.00 95.00 470 ILE A C 1
ATOM 3418 O O . ILE A 1 470 ? 13.915 3.007 -17.939 1.00 95.00 470 ILE A O 1
ATOM 3422 N N . ASP A 1 471 ? 12.994 1.154 -18.809 1.00 94.69 471 ASP A N 1
ATOM 3423 C CA . ASP A 1 471 ? 13.723 1.184 -20.070 1.00 94.69 471 ASP A CA 1
ATOM 3424 C C . ASP A 1 471 ? 12.905 1.963 -21.116 1.00 94.69 471 ASP A C 1
ATOM 3426 O O . ASP A 1 471 ? 11.789 1.588 -21.475 1.00 94.69 471 ASP A O 1
ATOM 3430 N N . LEU A 1 472 ? 13.459 3.065 -21.614 1.00 94.25 472 LEU A N 1
ATOM 3431 C CA . LEU A 1 472 ? 12.829 3.989 -22.554 1.00 94.25 472 LEU A CA 1
ATOM 3432 C C . LEU A 1 472 ? 13.613 4.035 -23.863 1.00 94.25 472 LEU A C 1
ATOM 3434 O O . LEU A 1 472 ? 14.836 3.906 -23.883 1.00 94.25 472 LEU A O 1
ATOM 3438 N N . ALA A 1 473 ? 12.905 4.260 -24.961 1.00 93.50 473 ALA A N 1
ATOM 3439 C CA . ALA A 1 473 ? 13.476 4.525 -26.269 1.00 93.50 473 ALA A CA 1
ATOM 3440 C C . ALA A 1 473 ? 13.096 5.936 -26.710 1.00 93.50 473 ALA A C 1
ATOM 3442 O O . ALA A 1 473 ? 11.944 6.349 -26.576 1.00 93.50 473 ALA A O 1
ATOM 3443 N N . PHE A 1 474 ? 14.064 6.652 -27.272 1.00 91.44 474 PHE A N 1
ATOM 3444 C CA . PHE A 1 474 ? 13.897 7.988 -27.826 1.00 91.44 474 PHE A CA 1
ATOM 3445 C C . PHE A 1 474 ? 14.308 7.992 -29.291 1.00 91.44 474 PHE A C 1
ATOM 3447 O O . PHE A 1 474 ? 15.279 7.336 -29.664 1.00 91.44 474 PHE A O 1
ATOM 3454 N N . ARG A 1 475 ? 13.615 8.770 -30.119 1.00 87.31 475 ARG A N 1
ATOM 3455 C CA . ARG A 1 475 ? 14.091 9.113 -31.463 1.00 87.31 475 ARG A CA 1
ATOM 3456 C C . ARG A 1 475 ? 13.800 10.567 -31.767 1.00 87.31 475 ARG A C 1
ATOM 3458 O O . ARG A 1 475 ? 12.836 11.139 -31.259 1.00 87.31 475 ARG A O 1
ATOM 3465 N N . THR A 1 476 ? 14.630 11.160 -32.615 1.00 83.81 476 THR A N 1
ATOM 3466 C CA . THR A 1 476 ? 14.436 12.533 -33.074 1.00 83.81 476 THR A CA 1
ATOM 3467 C C . THR A 1 476 ? 14.471 12.624 -34.584 1.00 83.81 476 THR A C 1
ATOM 3469 O O . THR A 1 476 ? 15.253 11.934 -35.228 1.00 83.81 476 THR A O 1
ATOM 3472 N N . ASN A 1 477 ? 13.665 13.510 -35.161 1.00 77.25 477 ASN A N 1
ATOM 3473 C CA . ASN A 1 477 ? 13.755 13.848 -36.581 1.00 77.25 477 ASN A CA 1
ATOM 3474 C C . ASN A 1 477 ? 14.694 15.042 -36.850 1.00 77.25 477 ASN A C 1
ATOM 3476 O O . ASN A 1 477 ? 14.876 15.424 -38.007 1.00 77.25 477 ASN A O 1
ATOM 3480 N N . ALA A 1 478 ? 15.302 15.632 -35.814 1.00 77.94 478 ALA A N 1
ATOM 3481 C CA . ALA A 1 478 ? 16.245 16.736 -35.948 1.00 77.94 478 ALA A CA 1
ATOM 3482 C C . ALA A 1 478 ? 17.644 16.238 -36.345 1.00 77.94 478 ALA A C 1
ATOM 3484 O O . ALA A 1 478 ? 18.115 15.223 -35.843 1.00 77.94 478 ALA A O 1
ATOM 3485 N N . ALA A 1 479 ? 18.327 16.979 -37.226 1.00 75.94 479 ALA A N 1
ATOM 3486 C CA . ALA A 1 479 ? 19.656 16.616 -37.738 1.00 75.94 479 ALA A CA 1
ATOM 3487 C C . ALA A 1 479 ? 20.764 16.622 -36.664 1.00 75.94 479 ALA A C 1
ATOM 3489 O O . ALA A 1 479 ? 21.750 15.904 -36.792 1.00 75.94 479 ALA A O 1
ATOM 3490 N N . SER A 1 480 ? 20.604 17.436 -35.619 1.00 77.94 480 SER A N 1
ATOM 3491 C CA . SER A 1 480 ? 21.457 17.471 -34.430 1.00 77.94 480 SER A CA 1
ATOM 3492 C C . SER A 1 480 ? 20.590 17.890 -33.254 1.00 77.94 480 SER A C 1
ATOM 3494 O O . SER A 1 480 ? 19.956 18.944 -33.312 1.00 77.94 480 SER A O 1
ATOM 3496 N N . SER A 1 481 ? 20.549 17.065 -32.215 1.00 85.12 481 SER A N 1
ATOM 3497 C CA . SER A 1 481 ? 19.814 17.340 -30.986 1.00 85.12 481 SER A CA 1
ATOM 3498 C C . SER A 1 481 ? 20.467 16.607 -29.831 1.00 85.12 481 SER A C 1
ATOM 3500 O O . SER A 1 481 ? 20.961 15.499 -30.004 1.00 85.12 481 SER A O 1
ATOM 3502 N N . ASN A 1 482 ? 20.356 17.167 -28.642 1.00 88.94 482 ASN A N 1
ATOM 3503 C CA . ASN A 1 482 ? 20.530 16.458 -27.392 1.00 88.94 482 ASN A CA 1
ATOM 3504 C C . ASN A 1 482 ? 19.168 16.134 -26.779 1.00 88.94 482 ASN A C 1
ATOM 3506 O O . ASN A 1 482 ? 18.188 16.862 -26.976 1.00 88.94 482 ASN A O 1
ATOM 3510 N N . LEU A 1 483 ? 19.113 15.023 -26.054 1.00 90.31 483 LEU A N 1
ATOM 3511 C CA . LEU A 1 483 ? 18.023 14.707 -25.152 1.00 90.31 483 LEU A CA 1
ATOM 3512 C C . LEU A 1 483 ? 18.215 15.507 -23.870 1.00 90.31 483 LEU A C 1
ATOM 3514 O O . LEU A 1 483 ? 19.280 15.472 -23.253 1.00 90.31 483 LEU A O 1
ATOM 3518 N N . MET A 1 484 ? 17.155 16.180 -23.451 1.00 88.00 484 MET A N 1
ATOM 3519 C CA . MET A 1 484 ? 17.140 17.023 -22.271 1.00 88.00 484 MET A CA 1
ATOM 3520 C C . MET A 1 484 ? 16.132 16.490 -21.255 1.00 88.00 484 MET A C 1
ATOM 3522 O O . MET A 1 484 ? 15.021 16.103 -21.622 1.00 88.00 484 MET A O 1
ATOM 3526 N N . LEU A 1 485 ? 16.481 16.537 -19.971 1.00 88.31 485 LEU A N 1
ATOM 3527 C CA . LEU A 1 485 ? 15.527 16.432 -18.873 1.00 88.31 485 LEU A CA 1
ATOM 3528 C C . LEU A 1 485 ? 14.884 17.807 -18.649 1.00 88.31 485 LEU A C 1
ATOM 3530 O O . LEU A 1 485 ? 15.571 18.783 -18.335 1.00 88.31 485 LEU A O 1
ATOM 3534 N N . GLN A 1 486 ? 13.567 17.890 -18.817 1.00 85.38 486 GLN A N 1
ATOM 3535 C CA . GLN A 1 486 ? 12.782 19.100 -18.589 1.00 85.38 486 GLN A CA 1
ATOM 3536 C C . GLN A 1 486 ? 12.426 19.193 -17.103 1.00 85.38 486 GLN A C 1
ATOM 3538 O O . GLN A 1 486 ? 11.740 18.315 -16.582 1.00 85.38 486 GLN A O 1
ATOM 3543 N N . THR A 1 487 ? 12.858 20.247 -16.415 1.00 80.31 487 THR A N 1
ATOM 3544 C CA . THR A 1 487 ? 12.609 20.439 -14.974 1.00 80.31 487 THR A CA 1
ATOM 3545 C C . THR A 1 487 ? 11.520 21.448 -14.682 1.00 80.31 487 THR A C 1
ATOM 3547 O O . THR A 1 487 ? 10.775 21.267 -13.726 1.00 80.31 487 THR A O 1
ATOM 3550 N N . THR A 1 488 ? 11.397 22.490 -15.503 1.00 72.25 488 THR A N 1
ATOM 3551 C CA . THR A 1 488 ? 10.344 23.494 -15.338 1.00 72.25 488 THR A CA 1
ATOM 3552 C C . THR A 1 488 ? 9.177 23.230 -16.287 1.00 72.25 488 THR A C 1
ATOM 3554 O O . THR A 1 488 ? 9.390 22.694 -17.384 1.00 72.25 488 THR A O 1
ATOM 3557 N N . PRO A 1 489 ? 7.953 23.645 -15.915 1.00 66.75 489 PRO A N 1
ATOM 3558 C CA . PRO A 1 489 ? 6.809 23.625 -16.815 1.00 66.75 489 PRO A CA 1
ATOM 3559 C C . PRO A 1 489 ? 7.117 24.336 -18.138 1.00 66.75 489 PRO A C 1
ATOM 3561 O O . PRO A 1 489 ? 7.685 25.429 -18.141 1.00 66.75 489 PRO A O 1
ATOM 3564 N N . ALA A 1 490 ? 6.738 23.728 -19.262 1.00 62.25 490 ALA A N 1
ATOM 3565 C CA . ALA A 1 490 ? 6.955 24.292 -20.594 1.00 62.25 490 ALA A CA 1
ATOM 3566 C C . ALA A 1 490 ? 5.733 24.064 -21.496 1.00 62.25 490 ALA A C 1
ATOM 3568 O O . ALA A 1 490 ? 5.182 22.963 -21.542 1.00 62.25 490 ALA A O 1
ATOM 3569 N N . ASN A 1 491 ? 5.317 25.103 -22.231 1.00 53.78 491 ASN A N 1
ATOM 3570 C CA . ASN A 1 491 ? 4.235 25.020 -23.215 1.00 53.78 491 ASN A CA 1
ATOM 3571 C C . ASN A 1 491 ? 4.757 24.385 -24.516 1.00 53.78 491 ASN A C 1
ATOM 3573 O O . ASN A 1 491 ? 5.721 24.869 -25.105 1.00 53.78 491 ASN A O 1
ATOM 3577 N N . ARG A 1 492 ? 4.135 23.282 -24.952 1.00 52.53 492 ARG A N 1
ATOM 3578 C CA . ARG A 1 492 ? 4.593 22.468 -26.094 1.00 52.53 492 ARG A CA 1
ATOM 3579 C C . ARG A 1 492 ? 3.885 22.775 -27.417 1.00 52.53 492 ARG A C 1
ATOM 3581 O O . ARG A 1 492 ? 4.256 22.179 -28.424 1.00 52.53 492 ARG A O 1
ATOM 3588 N N . ILE A 1 493 ? 2.869 23.641 -27.419 1.00 46.44 493 ILE A N 1
ATOM 3589 C CA . ILE A 1 493 ? 1.986 23.835 -28.586 1.00 46.44 493 ILE A CA 1
ATOM 3590 C C . ILE A 1 493 ? 2.105 25.244 -29.174 1.00 46.44 493 ILE A C 1
ATOM 3592 O O . ILE A 1 493 ? 2.085 25.390 -30.394 1.00 46.44 493 ILE A O 1
ATOM 3596 N N . TYR A 1 494 ? 2.275 26.275 -28.341 1.00 43.56 494 TYR A N 1
ATOM 3597 C CA . TYR A 1 494 ? 2.259 27.667 -28.796 1.00 43.56 494 TYR A CA 1
ATOM 3598 C C . TYR A 1 494 ? 3.547 28.399 -28.409 1.00 43.56 494 TYR A C 1
ATOM 3600 O O . TYR A 1 494 ? 3.935 28.418 -27.244 1.00 43.56 494 TYR A O 1
ATOM 3608 N N . SER A 1 495 ? 4.205 29.008 -29.400 1.00 44.31 495 SER A N 1
ATOM 3609 C CA . SER A 1 495 ? 5.429 29.806 -29.239 1.00 44.31 495 SER A CA 1
ATOM 3610 C C . SER A 1 495 ? 5.170 31.288 -28.939 1.00 44.31 495 SER A C 1
ATOM 3612 O O . SER A 1 495 ? 6.125 32.047 -28.794 1.00 44.31 495 SER A O 1
ATOM 3614 N N . GLU A 1 496 ? 3.906 31.718 -28.872 1.00 42.06 496 GLU A N 1
ATOM 3615 C CA . GLU A 1 496 ? 3.533 33.119 -28.665 1.00 42.06 496 GLU A CA 1
ATOM 3616 C C . GLU A 1 496 ? 2.922 33.344 -27.276 1.00 42.06 496 GLU A C 1
ATOM 3618 O O . GLU A 1 496 ? 2.068 32.591 -26.806 1.00 42.06 496 GLU A O 1
ATOM 3623 N N . ASN A 1 497 ? 3.412 34.394 -26.614 1.00 43.75 497 ASN A N 1
ATOM 3624 C CA . ASN A 1 497 ? 3.038 34.809 -25.266 1.00 43.75 497 ASN A CA 1
ATOM 3625 C C . ASN A 1 497 ? 1.523 35.043 -25.157 1.00 43.75 497 ASN A C 1
ATOM 3627 O O . ASN A 1 497 ? 1.004 35.974 -25.770 1.00 43.75 497 ASN A O 1
ATOM 3631 N N . GLY A 1 498 ? 0.824 34.252 -24.336 1.00 45.91 498 GLY A N 1
ATOM 3632 C CA . GLY A 1 498 ? -0.574 34.543 -23.993 1.00 45.91 498 GLY A CA 1
ATOM 3633 C C . GLY A 1 498 ? -1.436 33.387 -23.486 1.00 45.91 498 GLY A C 1
ATOM 3634 O O . GLY A 1 498 ? -2.529 33.648 -22.996 1.00 45.91 498 GLY A O 1
ATOM 3635 N N . VAL A 1 499 ? -0.983 32.131 -23.559 1.00 43.28 499 VAL A N 1
ATOM 3636 C CA . VAL A 1 499 ? -1.761 30.983 -23.054 1.00 43.28 499 VAL A CA 1
ATOM 3637 C C . VAL A 1 499 ? -1.200 30.543 -21.698 1.00 43.28 499 VAL A C 1
ATOM 3639 O O . VAL A 1 499 ? -0.056 30.100 -21.624 1.00 43.28 499 VAL A O 1
ATOM 3642 N N . SER A 1 500 ? -1.989 30.690 -20.627 1.00 44.25 500 SER A N 1
ATOM 3643 C CA . SER A 1 500 ? -1.607 30.371 -19.236 1.00 44.25 500 SER A CA 1
ATOM 3644 C C . SER A 1 500 ? -1.571 28.873 -18.917 1.00 44.25 500 SER A C 1
ATOM 3646 O O . SER A 1 500 ? -1.175 28.492 -17.819 1.00 44.25 500 SER A O 1
ATOM 3648 N N . GLU A 1 501 ? -1.997 28.020 -19.847 1.00 42.09 501 GLU A N 1
ATOM 3649 C CA . GLU A 1 501 ? -2.090 26.575 -19.639 1.00 42.09 501 GLU A CA 1
ATOM 3650 C C . GLU A 1 501 ? -0.802 25.892 -20.116 1.00 42.09 501 GLU A C 1
ATOM 3652 O O . GLU A 1 501 ? -0.597 25.619 -21.302 1.00 42.09 501 GLU A O 1
ATOM 3657 N N . THR A 1 502 ? 0.114 25.644 -19.182 1.00 47.88 502 THR A N 1
ATOM 3658 C CA . THR A 1 502 ? 1.323 24.854 -19.423 1.00 47.88 502 THR A CA 1
ATOM 3659 C C . THR A 1 502 ? 0.951 23.372 -19.572 1.00 47.88 502 THR A C 1
ATOM 3661 O O . THR A 1 502 ? 0.500 22.731 -18.629 1.00 47.88 502 THR A O 1
ATOM 3664 N N . MET A 1 503 ? 1.158 22.776 -20.754 1.00 48.16 503 MET A N 1
ATOM 3665 C CA . MET A 1 503 ? 0.918 21.334 -20.969 1.00 48.16 503 MET A CA 1
ATOM 3666 C C . MET A 1 503 ? 2.101 20.460 -20.507 1.00 48.16 503 MET A C 1
ATOM 3668 O O . MET A 1 503 ? 2.685 19.705 -21.287 1.00 48.16 503 MET A O 1
ATOM 3672 N N . GLY A 1 504 ? 2.464 20.582 -19.227 1.00 55.03 504 GLY A N 1
ATOM 3673 C CA . GLY A 1 504 ? 3.475 19.760 -18.554 1.00 55.03 504 GLY A CA 1
ATOM 3674 C C . GLY A 1 504 ? 4.053 20.459 -17.324 1.00 55.03 504 GLY A C 1
ATOM 3675 O O . GLY A 1 504 ? 4.382 21.640 -17.399 1.00 55.03 504 GLY A O 1
ATOM 3676 N N . LYS A 1 505 ? 4.181 19.737 -16.201 1.00 64.69 505 LYS A N 1
ATOM 3677 C CA . LYS A 1 505 ? 4.686 20.264 -14.915 1.00 64.69 505 LYS A CA 1
ATOM 3678 C C . LYS A 1 505 ? 6.216 20.176 -14.757 1.00 64.69 505 LYS A C 1
ATOM 3680 O O . LYS A 1 505 ? 6.744 20.600 -13.735 1.00 64.69 505 LYS A O 1
ATOM 3685 N N . GLY A 1 506 ? 6.931 19.676 -15.769 1.00 76.38 506 GLY A N 1
ATOM 3686 C CA . GLY A 1 506 ? 8.341 19.303 -15.651 1.00 76.38 506 GLY A CA 1
ATOM 3687 C C . GLY A 1 506 ? 8.514 17.946 -14.966 1.00 76.38 506 GLY A C 1
ATOM 3688 O O . GLY A 1 506 ? 7.540 17.285 -14.612 1.00 76.38 506 GLY A O 1
ATOM 3689 N N . SER A 1 507 ? 9.760 17.509 -14.803 1.00 85.81 507 SER A N 1
ATOM 3690 C CA . SER A 1 507 ? 10.087 16.264 -14.106 1.00 85.81 507 SER A CA 1
ATOM 3691 C C . SER A 1 507 ? 9.934 16.459 -12.601 1.00 85.81 507 SER A C 1
ATOM 3693 O O . SER A 1 507 ? 10.634 17.280 -12.007 1.00 85.81 507 SER A O 1
ATOM 3695 N N . THR A 1 508 ? 9.024 15.716 -11.982 1.00 89.44 508 THR A N 1
ATOM 3696 C CA . THR A 1 508 ? 8.645 15.875 -10.574 1.00 89.44 508 THR A CA 1
ATOM 3697 C C . THR A 1 508 ? 8.393 14.525 -9.925 1.00 89.44 508 THR A C 1
ATOM 3699 O O . THR A 1 508 ? 8.045 13.561 -10.601 1.00 89.44 508 THR A O 1
ATOM 3702 N N . MET A 1 509 ? 8.503 14.463 -8.604 1.00 87.94 509 MET A N 1
ATOM 3703 C CA . MET A 1 509 ? 7.986 13.345 -7.824 1.00 87.94 509 MET A CA 1
ATOM 3704 C C . MET A 1 509 ? 7.088 13.872 -6.716 1.00 87.94 509 MET A C 1
ATOM 3706 O O . MET A 1 509 ? 7.457 14.820 -6.023 1.00 87.94 509 MET A O 1
ATOM 3710 N N . THR A 1 510 ? 5.923 13.251 -6.569 1.00 87.12 510 THR A N 1
ATOM 3711 C CA . THR A 1 510 ? 4.941 13.570 -5.534 1.00 87.12 510 THR A CA 1
ATOM 3712 C C . THR A 1 510 ? 4.858 12.414 -4.556 1.00 87.12 510 THR A C 1
ATOM 3714 O O . THR A 1 510 ? 4.660 11.282 -4.987 1.00 87.12 510 THR A O 1
ATOM 3717 N N . PHE A 1 511 ? 4.970 12.694 -3.263 1.00 85.50 511 PHE A N 1
ATOM 3718 C CA . PHE A 1 511 ? 4.638 11.747 -2.205 1.00 85.50 511 PHE A CA 1
ATOM 3719 C C . PHE A 1 511 ? 3.334 12.140 -1.526 1.00 85.50 511 PHE A C 1
ATOM 3721 O O . PHE A 1 511 ? 3.103 13.319 -1.254 1.00 85.50 511 PHE A O 1
ATOM 3728 N N . ASN A 1 512 ? 2.512 11.136 -1.236 1.00 80.75 512 ASN A N 1
ATOM 3729 C CA . ASN A 1 512 ? 1.281 11.268 -0.474 1.00 80.75 512 ASN A CA 1
ATOM 3730 C C . ASN A 1 512 ? 1.362 10.400 0.784 1.00 80.75 512 ASN A C 1
ATOM 3732 O O . ASN A 1 512 ? 1.827 9.255 0.734 1.00 80.75 512 ASN A O 1
ATOM 3736 N N . VAL A 1 513 ? 0.860 10.941 1.890 1.00 70.38 513 VAL A N 1
ATOM 3737 C CA . VAL A 1 513 ? 0.687 10.233 3.161 1.00 70.38 513 VAL A CA 1
ATOM 3738 C C . VAL A 1 513 ? -0.783 10.194 3.535 1.00 70.38 513 VAL A C 1
ATOM 3740 O O . VAL A 1 513 ? -1.496 11.189 3.437 1.00 70.38 513 VAL A O 1
ATOM 3743 N N . THR A 1 514 ? -1.231 9.023 3.972 1.00 61.66 514 THR A N 1
ATOM 3744 C CA . THR A 1 514 ? -2.581 8.813 4.508 1.00 61.66 514 THR A CA 1
ATOM 3745 C C . THR A 1 514 ? -2.629 8.961 6.028 1.00 61.66 514 THR A C 1
ATOM 3747 O O . THR A 1 514 ? -3.711 9.121 6.581 1.00 61.66 514 THR A O 1
ATOM 3750 N N . ASP A 1 515 ? -1.475 8.927 6.706 1.00 63.75 515 ASP A N 1
ATOM 3751 C CA . ASP A 1 515 ? -1.364 9.091 8.157 1.00 63.75 515 ASP A CA 1
ATOM 3752 C C . ASP A 1 515 ? -0.986 10.537 8.517 1.00 63.75 515 ASP A C 1
ATOM 3754 O O . ASP A 1 515 ? 0.045 11.061 8.087 1.00 63.75 515 ASP A O 1
ATOM 3758 N N . THR A 1 516 ? -1.811 11.171 9.351 1.00 56.59 516 THR A N 1
ATOM 3759 C CA . THR A 1 516 ? -1.610 12.531 9.872 1.00 56.59 516 THR A CA 1
ATOM 3760 C C . THR A 1 516 ? -0.418 12.660 10.827 1.00 56.59 516 THR A C 1
ATOM 3762 O O . THR A 1 516 ? -0.078 13.771 11.227 1.00 56.59 516 THR A O 1
ATOM 3765 N N . LYS A 1 517 ? 0.215 11.549 11.228 1.00 58.91 517 LYS A N 1
ATOM 3766 C CA . LYS A 1 517 ? 1.427 11.540 12.064 1.00 58.91 517 LYS A CA 1
ATOM 3767 C C . LYS A 1 517 ? 2.679 11.995 11.317 1.00 58.91 517 LYS A C 1
ATOM 3769 O O . LYS A 1 517 ? 3.671 12.318 11.968 1.00 58.91 517 LYS A O 1
ATOM 3774 N N . PHE A 1 518 ? 2.655 12.026 9.985 1.00 62.16 518 PHE A N 1
ATOM 3775 C CA . PHE A 1 518 ? 3.764 12.557 9.203 1.00 62.16 518 PHE A CA 1
ATOM 3776 C C . PHE A 1 518 ? 3.674 14.069 9.066 1.00 62.16 518 PHE A C 1
ATOM 3778 O O . PHE A 1 518 ? 2.679 14.613 8.592 1.00 62.16 518 PHE A O 1
ATOM 3785 N N . THR A 1 519 ? 4.755 14.753 9.430 1.00 71.00 519 THR A N 1
ATOM 3786 C CA . THR A 1 519 ? 4.916 16.163 9.083 1.00 71.00 519 THR A CA 1
ATOM 3787 C C . THR A 1 519 ? 5.394 16.289 7.637 1.00 71.00 519 THR A C 1
ATOM 3789 O O . THR A 1 519 ? 6.041 15.388 7.098 1.00 71.00 519 THR A O 1
ATOM 3792 N N . VAL A 1 520 ? 5.130 17.438 7.010 1.00 75.00 520 VAL A N 1
ATOM 3793 C CA . VAL A 1 520 ? 5.694 17.781 5.692 1.00 75.00 520 VAL A CA 1
ATOM 3794 C C . VAL A 1 520 ? 7.223 17.643 5.692 1.00 75.00 520 VAL A C 1
ATOM 3796 O O . VAL A 1 520 ? 7.791 17.159 4.717 1.00 75.00 520 VAL A O 1
ATOM 3799 N N . ASP A 1 521 ? 7.883 17.961 6.809 1.00 78.94 521 ASP A N 1
ATOM 3800 C CA . ASP A 1 521 ? 9.332 17.808 6.962 1.00 78.94 521 ASP A CA 1
ATOM 3801 C C . ASP A 1 521 ? 9.775 16.341 6.888 1.00 78.94 521 ASP A C 1
ATOM 3803 O O . ASP A 1 521 ? 10.797 16.041 6.274 1.00 78.94 521 ASP A O 1
ATOM 3807 N N . ASN A 1 522 ? 9.000 15.404 7.450 1.00 76.88 522 ASN A N 1
ATOM 3808 C CA . ASN A 1 522 ? 9.299 13.975 7.325 1.00 76.88 522 ASN A CA 1
ATOM 3809 C C . ASN A 1 522 ? 9.186 13.495 5.873 1.00 76.88 522 ASN A C 1
ATOM 3811 O O . ASN A 1 522 ? 10.034 12.728 5.418 1.00 76.88 522 ASN A O 1
ATOM 3815 N N . ILE A 1 523 ? 8.176 13.973 5.138 1.00 78.56 523 ILE A N 1
ATOM 3816 C CA . ILE A 1 523 ? 8.002 13.650 3.715 1.00 78.56 523 ILE A CA 1
ATOM 3817 C C . ILE A 1 523 ? 9.192 14.187 2.913 1.00 78.56 523 ILE A C 1
ATOM 3819 O O . ILE A 1 523 ? 9.790 13.454 2.127 1.00 78.56 523 ILE A O 1
ATOM 3823 N N . LEU A 1 524 ? 9.577 15.447 3.135 1.00 83.62 524 LEU A N 1
ATOM 3824 C CA . LEU A 1 524 ? 10.687 16.080 2.418 1.00 83.62 524 LEU A CA 1
ATOM 3825 C C . LEU A 1 524 ? 12.039 15.451 2.732 1.00 83.62 524 LEU A C 1
ATOM 3827 O O . LEU A 1 524 ? 12.875 15.340 1.835 1.00 83.62 524 LEU A O 1
ATOM 3831 N N . ASN A 1 525 ? 12.241 15.004 3.969 1.00 83.44 525 ASN A N 1
ATOM 3832 C CA . ASN A 1 525 ? 13.439 14.273 4.348 1.00 83.44 525 ASN A CA 1
ATOM 3833 C C . ASN A 1 525 ? 13.533 12.946 3.578 1.00 83.44 525 ASN A C 1
ATOM 3835 O O . ASN A 1 525 ? 14.515 12.715 2.877 1.00 83.44 525 ASN A O 1
ATOM 3839 N N . LEU A 1 526 ? 12.463 12.137 3.577 1.00 79.88 526 LEU A N 1
ATOM 3840 C CA . LEU A 1 526 ? 12.437 10.873 2.831 1.00 79.88 526 LEU A CA 1
ATOM 3841 C C . LEU A 1 526 ? 12.585 11.082 1.315 1.00 79.88 526 LEU A C 1
ATOM 3843 O O . LEU A 1 526 ? 13.357 10.383 0.656 1.00 79.88 526 LEU A O 1
AT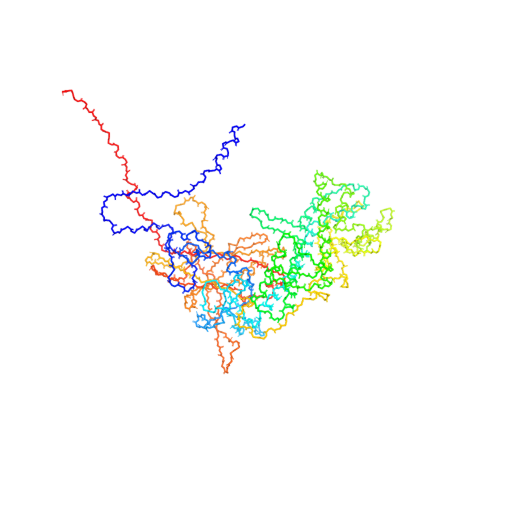OM 3847 N N . MET A 1 527 ? 11.907 12.090 0.757 1.00 86.44 527 MET A N 1
ATOM 3848 C CA . MET A 1 527 ? 12.087 12.518 -0.636 1.00 86.44 527 MET A CA 1
ATOM 3849 C C . MET A 1 527 ? 13.548 12.864 -0.942 1.00 86.44 527 MET A C 1
ATOM 3851 O O . MET A 1 527 ? 14.057 12.542 -2.018 1.00 86.44 527 MET A O 1
ATOM 3855 N N . GLY A 1 528 ? 14.246 13.469 0.017 1.00 87.31 528 GLY A N 1
ATOM 3856 C CA . GLY A 1 528 ? 15.663 13.802 -0.070 1.00 87.31 528 GLY A CA 1
ATOM 3857 C C . GLY A 1 528 ? 16.574 12.593 -0.291 1.00 87.31 528 GLY A C 1
ATOM 3858 O O . GLY A 1 528 ? 17.703 12.776 -0.749 1.00 87.31 528 GLY A O 1
ATOM 3859 N N . HIS A 1 529 ? 16.092 11.368 -0.063 1.00 87.44 529 HIS A N 1
ATOM 3860 C CA . HIS A 1 529 ? 16.834 10.121 -0.258 1.00 87.44 529 HIS A CA 1
ATOM 3861 C C . HIS A 1 529 ? 16.497 9.387 -1.565 1.00 87.44 529 HIS A C 1
ATOM 3863 O O . HIS A 1 529 ? 17.139 8.391 -1.879 1.00 87.44 529 HIS A O 1
ATOM 3869 N N . ILE A 1 530 ? 15.558 9.866 -2.388 1.00 91.12 530 ILE A N 1
ATOM 3870 C CA . ILE A 1 530 ? 15.298 9.243 -3.696 1.00 91.12 530 ILE A CA 1
ATOM 3871 C C . ILE A 1 530 ? 16.400 9.600 -4.698 1.00 91.12 530 ILE A C 1
ATOM 3873 O O . ILE A 1 530 ? 16.823 10.759 -4.816 1.00 91.12 530 ILE A O 1
ATOM 3877 N N . ARG A 1 531 ? 16.859 8.594 -5.445 1.00 93.25 531 ARG A N 1
ATOM 3878 C CA . ARG A 1 531 ? 17.875 8.722 -6.497 1.00 93.25 531 ARG A CA 1
ATOM 3879 C C . ARG A 1 531 ? 17.347 8.194 -7.811 1.00 93.25 531 ARG A C 1
ATOM 3881 O O . ARG A 1 531 ? 16.620 7.204 -7.843 1.00 93.25 531 ARG A O 1
ATOM 3888 N N . ILE A 1 532 ? 17.735 8.867 -8.890 1.00 95.62 532 ILE A N 1
ATOM 3889 C CA . ILE A 1 532 ? 17.421 8.464 -10.257 1.00 95.62 532 ILE A CA 1
ATOM 3890 C C . ILE A 1 532 ? 18.726 8.443 -11.048 1.00 95.62 532 ILE A C 1
ATOM 3892 O O . ILE A 1 532 ? 19.410 9.460 -11.149 1.00 95.62 532 ILE A O 1
ATOM 3896 N N . VAL A 1 533 ? 19.085 7.294 -11.612 1.00 96.56 533 VAL A N 1
ATOM 3897 C CA . VAL A 1 533 ? 20.306 7.133 -12.412 1.00 96.56 533 VAL A CA 1
ATOM 3898 C C . VAL A 1 533 ? 19.928 6.730 -13.825 1.00 96.56 533 VAL A C 1
ATOM 3900 O O . VAL A 1 533 ? 19.187 5.771 -14.029 1.00 96.56 533 VAL A O 1
ATOM 3903 N N . PHE A 1 534 ? 20.447 7.465 -14.803 1.00 96.69 534 PHE A N 1
ATOM 3904 C CA . PHE A 1 534 ? 20.235 7.200 -16.217 1.00 96.69 534 PHE A CA 1
ATOM 3905 C C . PHE A 1 534 ? 21.433 6.449 -16.786 1.00 96.69 534 PHE A C 1
ATOM 3907 O O . PHE A 1 534 ? 22.577 6.891 -16.629 1.00 96.69 534 PHE A O 1
ATOM 3914 N N . THR A 1 535 ? 21.174 5.348 -17.487 1.00 95.25 535 THR A N 1
ATOM 3915 C CA . THR A 1 535 ? 22.198 4.591 -18.214 1.00 95.25 535 THR A CA 1
ATOM 3916 C C . THR A 1 535 ? 21.882 4.502 -19.698 1.00 95.25 535 THR A C 1
ATOM 3918 O O . THR A 1 535 ? 20.715 4.526 -20.091 1.00 95.25 535 THR A O 1
ATOM 3921 N N . ASP A 1 536 ? 22.913 4.336 -20.521 1.00 93.56 536 ASP A N 1
ATOM 3922 C CA . ASP A 1 536 ? 22.740 3.950 -21.921 1.00 93.56 536 ASP A CA 1
ATOM 3923 C C . ASP A 1 536 ? 22.293 2.477 -22.064 1.00 93.56 536 ASP A C 1
ATOM 3925 O O . ASP A 1 536 ? 22.123 1.748 -21.078 1.00 93.56 536 ASP A O 1
ATOM 3929 N N . ALA A 1 537 ? 22.113 2.028 -23.310 1.00 87.50 537 ALA A N 1
ATOM 3930 C CA . ALA A 1 537 ? 21.716 0.658 -23.644 1.00 87.50 537 ALA A CA 1
ATOM 3931 C C . ALA A 1 537 ? 22.678 -0.424 -23.111 1.00 87.50 537 ALA A C 1
ATOM 3933 O O . ALA A 1 537 ? 22.251 -1.551 -22.856 1.00 87.50 537 ALA A O 1
ATOM 3934 N N . ASN A 1 538 ? 23.955 -0.078 -22.922 1.00 87.56 538 ASN A N 1
ATOM 3935 C CA . ASN A 1 538 ? 24.998 -0.974 -22.424 1.00 87.56 538 ASN A CA 1
ATOM 3936 C C . ASN A 1 538 ? 25.114 -0.942 -20.891 1.00 87.56 538 ASN A C 1
ATOM 3938 O O . ASN A 1 538 ? 25.945 -1.650 -20.328 1.00 87.56 538 ASN A O 1
ATOM 3942 N N . GLY A 1 539 ? 24.298 -0.131 -20.210 1.00 89.00 539 GLY A N 1
ATOM 3943 C CA . GLY A 1 539 ? 24.345 0.032 -18.761 1.00 89.00 539 GLY A CA 1
ATOM 3944 C C . GLY A 1 539 ? 25.422 1.004 -18.283 1.00 89.00 539 GLY A C 1
ATOM 3945 O O . GLY A 1 539 ? 25.701 1.040 -17.089 1.00 89.00 539 GLY A O 1
ATOM 3946 N N . LYS A 1 540 ? 26.031 1.809 -19.161 1.00 93.75 540 LYS A N 1
ATOM 3947 C CA . LYS A 1 540 ? 26.964 2.858 -18.737 1.00 93.75 540 LYS A CA 1
ATOM 3948 C C . LYS A 1 540 ? 26.189 4.044 -18.178 1.00 93.75 540 LYS A C 1
ATOM 3950 O O . LYS A 1 540 ? 25.263 4.527 -18.828 1.00 93.75 540 LYS A O 1
ATOM 3955 N N . VAL A 1 541 ? 26.582 4.546 -17.010 1.00 95.44 541 VAL A N 1
ATOM 3956 C CA . VAL A 1 541 ? 25.966 5.740 -16.412 1.00 95.44 541 VAL A CA 1
ATOM 3957 C C . VAL A 1 541 ? 26.219 6.960 -17.301 1.00 95.44 541 VAL A C 1
ATOM 3959 O O . VAL A 1 541 ? 27.365 7.267 -17.633 1.00 95.44 541 VAL A O 1
ATOM 3962 N N . ILE A 1 542 ? 25.141 7.652 -17.678 1.00 95.56 542 ILE A N 1
ATOM 3963 C CA . ILE A 1 542 ? 25.181 8.886 -18.480 1.00 95.56 542 ILE A CA 1
ATOM 3964 C C . ILE A 1 542 ? 24.783 10.120 -17.665 1.00 95.56 542 ILE A C 1
ATOM 3966 O O . ILE A 1 542 ? 25.268 11.214 -17.939 1.00 95.56 542 ILE A O 1
ATOM 3970 N N . ALA A 1 543 ? 23.940 9.954 -16.641 1.00 95.25 543 ALA A N 1
ATOM 3971 C CA . ALA A 1 543 ? 23.555 11.031 -15.737 1.00 95.25 543 ALA A CA 1
ATOM 3972 C C . ALA A 1 543 ? 23.020 10.491 -14.404 1.00 95.25 543 ALA A C 1
ATOM 3974 O O . ALA A 1 543 ? 22.489 9.384 -14.333 1.00 95.25 543 ALA A O 1
ATOM 3975 N N . ALA A 1 544 ? 23.105 11.318 -13.364 1.00 95.56 544 ALA A N 1
ATOM 3976 C CA . ALA A 1 544 ? 22.533 11.070 -12.047 1.00 95.56 544 ALA A CA 1
ATOM 3977 C C . ALA A 1 544 ? 21.630 12.245 -11.655 1.00 95.56 544 ALA A C 1
ATOM 3979 O O . ALA A 1 544 ? 21.900 13.393 -12.022 1.00 95.56 544 ALA A O 1
ATOM 3980 N N . ALA A 1 545 ? 20.548 11.959 -10.938 1.00 95.19 545 ALA A N 1
ATOM 3981 C CA . ALA A 1 545 ? 19.548 12.929 -10.530 1.00 95.19 545 ALA A CA 1
ATOM 3982 C C . ALA A 1 545 ? 19.029 12.658 -9.114 1.00 95.19 545 ALA A C 1
ATOM 3984 O O . ALA A 1 545 ? 19.000 11.520 -8.638 1.00 95.19 545 ALA A O 1
ATOM 3985 N N . ARG A 1 546 ? 18.583 13.732 -8.461 1.00 93.69 546 ARG A N 1
ATOM 3986 C CA . ARG A 1 546 ? 17.939 13.717 -7.142 1.00 93.69 546 ARG A CA 1
ATOM 3987 C C . ARG A 1 546 ? 16.774 14.705 -7.102 1.00 93.69 546 ARG A C 1
ATOM 3989 O O . ARG A 1 546 ? 16.636 15.543 -7.997 1.00 93.69 546 ARG A O 1
ATOM 3996 N N . LEU A 1 547 ? 15.950 14.611 -6.063 1.00 91.88 547 LEU A N 1
ATOM 3997 C CA . LEU A 1 547 ? 14.879 15.573 -5.814 1.00 91.88 547 LEU A CA 1
ATOM 3998 C C . LEU A 1 547 ? 15.440 16.866 -5.201 1.00 91.88 547 LEU A C 1
ATOM 4000 O O . LEU A 1 547 ? 16.264 16.826 -4.289 1.00 91.88 547 LEU A O 1
ATOM 4004 N N . ASP A 1 548 ? 15.005 18.017 -5.713 1.00 91.19 548 ASP A N 1
ATOM 4005 C CA . ASP A 1 548 ? 15.284 19.330 -5.124 1.00 91.19 548 ASP A CA 1
ATOM 4006 C C . ASP A 1 548 ? 14.258 19.618 -4.027 1.00 91.19 548 ASP A C 1
ATOM 4008 O O . ASP A 1 548 ? 13.218 20.226 -4.265 1.00 91.19 548 ASP A O 1
ATOM 4012 N N . THR A 1 549 ? 14.531 19.117 -2.826 1.00 89.50 549 THR A N 1
ATOM 4013 C CA . THR A 1 549 ? 13.643 19.256 -1.661 1.00 89.50 549 THR A CA 1
ATOM 4014 C C . THR A 1 549 ? 13.785 20.601 -0.948 1.00 89.50 549 THR A C 1
ATOM 4016 O O . THR A 1 549 ? 13.041 20.877 -0.013 1.00 89.50 549 THR A O 1
ATOM 4019 N N . ASN A 1 550 ? 14.707 21.457 -1.399 1.00 86.19 550 ASN A N 1
ATOM 4020 C CA . ASN A 1 550 ? 14.974 22.759 -0.787 1.00 86.19 550 ASN A CA 1
ATOM 4021 C C . ASN A 1 550 ? 14.384 23.929 -1.585 1.00 86.19 550 ASN A C 1
ATOM 4023 O O . ASN A 1 550 ? 14.262 25.027 -1.047 1.00 86.19 550 ASN A O 1
ATOM 4027 N N . ASN A 1 551 ? 14.036 23.731 -2.862 1.00 82.38 551 ASN A N 1
ATOM 4028 C CA . ASN A 1 551 ? 13.552 24.798 -3.737 1.00 82.38 551 ASN A CA 1
ATOM 4029 C C . ASN A 1 551 ? 12.343 24.351 -4.561 1.00 82.38 551 ASN A C 1
ATOM 4031 O O . ASN A 1 551 ? 12.332 23.252 -5.108 1.00 82.38 551 ASN A O 1
ATOM 4035 N N . ASN A 1 552 ? 11.372 25.254 -4.743 1.00 77.69 552 ASN A N 1
ATOM 4036 C CA . ASN A 1 552 ? 10.180 25.034 -5.577 1.00 77.69 552 ASN A CA 1
ATOM 4037 C C . ASN A 1 552 ? 9.406 23.755 -5.213 1.00 77.69 552 ASN A C 1
ATOM 4039 O O . ASN A 1 552 ? 8.921 23.044 -6.093 1.00 77.69 552 ASN A O 1
ATOM 4043 N N . VAL A 1 553 ? 9.318 23.467 -3.915 1.00 86.12 553 VAL A N 1
ATOM 4044 C CA . VAL A 1 553 ? 8.535 22.356 -3.385 1.00 86.12 553 VAL A CA 1
ATOM 4045 C C . VAL A 1 553 ? 7.093 22.811 -3.190 1.00 86.12 553 VAL A C 1
ATOM 4047 O O . VAL A 1 553 ? 6.833 23.793 -2.494 1.00 86.12 553 VAL A O 1
ATOM 4050 N N . GLU A 1 554 ? 6.153 22.078 -3.776 1.00 86.81 554 GLU A N 1
ATOM 4051 C CA . GLU A 1 554 ? 4.724 22.263 -3.524 1.00 86.81 554 GLU A CA 1
ATOM 4052 C C . GLU A 1 554 ? 4.297 21.323 -2.399 1.00 86.81 554 GLU A C 1
ATOM 4054 O O . GLU A 1 554 ? 4.564 20.124 -2.465 1.00 86.81 554 GLU A O 1
ATOM 4059 N N . THR A 1 555 ? 3.639 21.843 -1.365 1.00 84.69 555 THR A N 1
ATOM 4060 C CA . THR A 1 555 ? 3.184 21.035 -0.228 1.00 84.69 555 THR A CA 1
ATOM 4061 C C . THR A 1 555 ? 1.700 21.249 0.022 1.00 84.69 555 THR A C 1
ATOM 4063 O O . THR A 1 555 ? 1.167 22.351 -0.115 1.00 84.69 555 THR A O 1
ATOM 4066 N N . THR A 1 556 ? 1.027 20.171 0.391 1.00 76.19 556 THR A N 1
ATOM 4067 C CA . THR A 1 556 ? -0.263 20.183 1.074 1.00 76.19 556 THR A CA 1
ATOM 4068 C C . THR A 1 556 ? -0.050 19.500 2.424 1.00 76.19 556 THR A C 1
ATOM 4070 O O . THR A 1 556 ? 0.947 18.803 2.602 1.00 76.19 556 THR A O 1
ATOM 4073 N N . GLY A 1 557 ? -0.946 19.674 3.399 1.00 71.62 557 GLY A N 1
ATOM 4074 C CA . GLY A 1 557 ? -0.769 19.061 4.727 1.00 71.62 557 GLY A CA 1
ATOM 4075 C C . GLY A 1 557 ? -0.513 17.542 4.709 1.00 71.62 557 GLY A C 1
ATOM 4076 O O . GLY A 1 557 ? 0.011 17.017 5.682 1.00 71.62 557 GLY A O 1
ATOM 4077 N N . THR A 1 558 ? -0.840 16.854 3.608 1.00 75.44 558 THR A N 1
ATOM 4078 C CA . THR A 1 558 ? -0.694 15.403 3.416 1.00 75.44 558 THR A CA 1
ATOM 4079 C C . THR A 1 558 ? 0.075 15.008 2.144 1.00 75.44 558 THR A C 1
ATOM 4081 O O . THR A 1 558 ? 0.132 13.825 1.798 1.00 75.44 558 THR A O 1
ATOM 4084 N N . SER A 1 559 ? 0.682 15.957 1.419 1.00 83.19 559 SER A N 1
ATOM 4085 C CA . SER A 1 559 ? 1.477 15.648 0.222 1.00 83.19 559 SER A CA 1
ATOM 4086 C C . SER A 1 559 ? 2.614 16.635 -0.023 1.00 83.19 559 SER A C 1
ATOM 4088 O O . SER A 1 559 ? 2.533 17.805 0.344 1.00 83.19 559 SER A O 1
ATOM 4090 N N . ALA A 1 560 ? 3.674 16.180 -0.686 1.00 88.50 560 ALA A N 1
ATOM 4091 C CA . ALA A 1 560 ? 4.770 17.038 -1.123 1.00 88.50 560 ALA A CA 1
ATOM 4092 C C . ALA A 1 560 ? 5.225 16.669 -2.537 1.00 88.50 560 ALA A C 1
ATOM 4094 O O . ALA A 1 560 ? 5.337 15.494 -2.880 1.00 88.50 560 ALA A O 1
ATOM 4095 N N . THR A 1 561 ? 5.496 17.679 -3.362 1.00 89.50 561 THR A N 1
ATOM 4096 C CA . THR A 1 561 ? 5.985 17.535 -4.736 1.00 89.50 561 THR A CA 1
ATOM 4097 C C . THR A 1 561 ? 7.290 18.298 -4.902 1.00 89.50 561 THR A C 1
ATOM 4099 O O . THR A 1 561 ? 7.338 19.502 -4.662 1.00 89.50 561 THR A O 1
ATOM 4102 N N . ALA A 1 562 ? 8.336 17.604 -5.350 1.00 91.00 562 ALA A N 1
ATOM 4103 C CA . ALA A 1 562 ? 9.652 18.181 -5.612 1.00 91.00 562 ALA A CA 1
ATOM 4104 C C . ALA A 1 562 ? 10.077 17.939 -7.064 1.00 91.00 562 ALA A C 1
ATOM 4106 O O . ALA A 1 562 ? 9.683 16.952 -7.694 1.00 91.00 562 ALA A O 1
ATOM 4107 N N . GLN A 1 563 ? 10.911 18.833 -7.593 1.00 90.94 563 GLN A N 1
ATOM 4108 C CA . GLN A 1 563 ? 11.462 18.706 -8.942 1.00 90.94 563 GLN A CA 1
ATOM 4109 C C . GLN A 1 563 ? 12.605 17.690 -8.977 1.00 90.94 563 GLN A C 1
ATOM 4111 O O . GLN A 1 563 ? 13.481 17.696 -8.115 1.00 90.94 563 GLN A O 1
ATOM 4116 N N . VAL A 1 564 ? 12.640 16.862 -10.018 1.00 91.50 564 VAL A N 1
ATOM 4117 C CA . VAL A 1 564 ? 13.782 15.993 -10.321 1.00 91.50 564 VAL A CA 1
ATOM 4118 C C . VAL A 1 564 ? 14.827 16.816 -11.064 1.00 91.50 564 VAL A C 1
ATOM 4120 O O . VAL A 1 564 ? 14.526 17.383 -12.117 1.00 91.50 564 VAL A O 1
ATOM 4123 N N . LYS A 1 565 ? 16.063 16.864 -10.555 1.00 93.19 565 LYS A N 1
ATOM 4124 C CA . LYS A 1 565 ? 17.164 17.581 -11.208 1.00 93.19 565 LYS A CA 1
ATOM 4125 C C . LYS A 1 565 ? 18.430 16.742 -11.315 1.00 93.19 565 LYS A C 1
ATOM 4127 O O . LYS A 1 565 ? 18.728 15.952 -10.423 1.00 93.19 565 LYS A O 1
ATOM 4132 N N . LEU A 1 566 ? 19.183 16.941 -12.401 1.00 95.31 566 LEU A N 1
ATOM 4133 C CA . LEU A 1 566 ? 20.492 16.323 -12.576 1.00 95.31 566 LEU A CA 1
ATOM 4134 C C . LEU A 1 566 ? 21.467 16.920 -11.562 1.00 95.31 566 LEU A C 1
ATOM 4136 O O . LEU A 1 566 ? 21.416 18.113 -11.260 1.00 95.31 566 LEU A O 1
ATOM 4140 N N . CYS A 1 567 ? 22.375 16.097 -11.066 1.00 93.69 567 CYS A N 1
ATOM 4141 C CA . CYS A 1 567 ? 23.419 16.504 -10.141 1.00 93.69 567 CYS A CA 1
ATOM 4142 C C . CYS A 1 567 ? 24.789 16.042 -10.633 1.00 93.69 567 CYS A C 1
ATOM 4144 O O . CYS A 1 567 ? 24.912 15.171 -11.500 1.00 93.69 567 CYS A O 1
ATOM 4146 N N . GLU A 1 568 ? 25.831 16.656 -10.087 1.00 93.44 568 GLU A N 1
ATOM 4147 C CA . GLU A 1 568 ? 27.173 16.100 -10.162 1.00 93.44 568 GLU A CA 1
ATOM 4148 C C . GLU A 1 568 ? 27.208 14.744 -9.459 1.00 93.44 568 GLU A C 1
ATOM 4150 O O . GLU A 1 568 ? 26.427 14.478 -8.540 1.00 93.44 568 GLU A O 1
ATOM 4155 N N . TYR A 1 569 ? 28.110 13.876 -9.896 1.00 93.25 569 TYR A N 1
ATOM 4156 C CA . TYR A 1 569 ? 28.342 12.613 -9.220 1.00 93.25 569 TYR A CA 1
ATOM 4157 C C . TYR A 1 569 ? 29.799 12.192 -9.331 1.00 93.25 569 TYR A C 1
ATOM 4159 O O . TYR A 1 569 ? 30.499 12.533 -10.286 1.00 93.25 569 TYR A O 1
ATOM 4167 N N . THR A 1 570 ? 30.244 11.421 -8.350 1.00 92.12 570 THR A N 1
ATOM 4168 C CA . THR A 1 570 ? 31.544 10.756 -8.368 1.00 92.12 570 THR A CA 1
ATOM 4169 C C . THR A 1 570 ? 31.357 9.261 -8.157 1.00 92.12 570 THR A C 1
ATOM 4171 O O . THR A 1 570 ? 30.342 8.813 -7.624 1.00 92.12 570 THR A O 1
ATOM 4174 N N . LEU A 1 571 ? 32.329 8.479 -8.622 1.00 90.62 571 LEU A N 1
ATOM 4175 C CA . LEU A 1 571 ? 32.363 7.042 -8.386 1.00 90.62 571 LEU A CA 1
ATOM 4176 C C . LEU A 1 571 ? 33.294 6.762 -7.211 1.00 90.62 571 LEU A C 1
ATOM 4178 O O . LEU A 1 571 ? 34.474 7.115 -7.261 1.00 90.62 571 LEU A O 1
ATOM 4182 N N . THR A 1 572 ? 32.762 6.117 -6.180 1.00 86.31 572 THR A N 1
ATOM 4183 C CA . THR A 1 572 ? 33.532 5.684 -5.011 1.00 86.31 572 THR A CA 1
ATOM 4184 C C . THR A 1 572 ? 33.726 4.180 -5.080 1.00 86.31 572 THR A C 1
ATOM 4186 O O . THR A 1 572 ? 32.762 3.443 -5.265 1.00 86.31 572 THR A O 1
ATOM 4189 N N . THR A 1 573 ? 34.967 3.722 -4.932 1.00 86.75 573 THR A N 1
ATOM 4190 C CA . THR A 1 573 ? 35.295 2.294 -4.895 1.00 86.75 573 THR A CA 1
ATOM 4191 C C . THR A 1 573 ? 35.189 1.765 -3.464 1.00 86.75 573 THR A C 1
ATOM 4193 O O . THR A 1 573 ? 35.803 2.327 -2.558 1.00 86.75 573 THR A O 1
ATOM 4196 N N . LEU A 1 574 ? 34.447 0.676 -3.282 1.00 77.81 574 LEU A N 1
ATOM 4197 C CA . LEU A 1 574 ? 34.231 -0.043 -2.026 1.00 77.81 574 LEU A CA 1
ATOM 4198 C C . LEU A 1 574 ? 34.590 -1.526 -2.174 1.00 77.81 574 LEU A C 1
ATOM 4200 O O . LEU A 1 574 ? 34.727 -2.030 -3.289 1.00 77.81 574 LEU A O 1
ATOM 4204 N N . ASP A 1 575 ? 34.693 -2.234 -1.052 1.00 75.12 575 ASP A N 1
ATOM 4205 C CA . ASP A 1 575 ? 34.811 -3.693 -1.047 1.00 75.12 575 ASP A CA 1
ATOM 4206 C C . ASP A 1 575 ? 33.446 -4.343 -1.357 1.00 75.12 575 ASP A C 1
ATOM 4208 O O . ASP A 1 575 ? 32.391 -3.869 -0.922 1.00 75.12 575 ASP A O 1
ATOM 4212 N N . ARG A 1 576 ? 33.450 -5.447 -2.109 1.00 71.62 576 ARG A N 1
ATOM 4213 C CA . ARG A 1 576 ? 32.257 -6.259 -2.378 1.00 71.62 576 ARG A CA 1
ATOM 4214 C C . ARG A 1 576 ? 32.175 -7.413 -1.376 1.00 71.62 576 ARG A C 1
ATOM 4216 O O . ARG A 1 576 ? 33.047 -8.282 -1.364 1.00 71.62 576 ARG A O 1
ATOM 4223 N N . ASP A 1 577 ? 31.105 -7.469 -0.586 1.00 61.22 577 ASP A N 1
ATOM 4224 C CA . ASP A 1 577 ? 30.852 -8.610 0.303 1.00 61.22 577 ASP A CA 1
ATOM 4225 C C . ASP A 1 577 ? 30.243 -9.786 -0.487 1.00 61.22 577 ASP A C 1
ATOM 4227 O O . ASP A 1 577 ? 29.388 -9.592 -1.350 1.00 61.22 577 ASP A O 1
ATOM 4231 N N . GLY A 1 578 ? 30.680 -11.021 -0.197 1.00 52.88 578 GLY A N 1
ATOM 4232 C CA . GLY A 1 578 ? 30.109 -12.250 -0.780 1.00 52.88 578 GLY A CA 1
ATOM 4233 C C . GLY A 1 578 ? 30.867 -12.887 -1.958 1.00 52.88 578 GLY A C 1
ATOM 4234 O O . GLY A 1 578 ? 30.357 -13.834 -2.556 1.00 52.88 578 GLY A O 1
ATOM 4235 N N . ALA A 1 579 ? 32.084 -12.441 -2.289 1.00 45.03 579 ALA A N 1
ATOM 4236 C CA . ALA A 1 579 ? 32.908 -13.106 -3.302 1.00 45.03 579 ALA A CA 1
ATOM 4237 C C . ALA A 1 579 ? 33.395 -14.486 -2.810 1.00 45.03 579 ALA A C 1
ATOM 4239 O O . ALA A 1 579 ? 34.157 -14.602 -1.847 1.00 45.03 579 ALA A O 1
ATOM 4240 N N . ALA A 1 580 ? 32.974 -15.558 -3.485 1.00 38.44 580 ALA A N 1
ATOM 4241 C CA . ALA A 1 580 ? 33.519 -16.899 -3.295 1.00 38.44 580 ALA A CA 1
ATOM 4242 C C . ALA A 1 580 ? 34.940 -16.982 -3.890 1.00 38.44 580 ALA A C 1
ATOM 4244 O O . ALA A 1 580 ? 35.149 -17.555 -4.955 1.00 38.44 580 ALA A O 1
ATOM 4245 N N . GLY A 1 581 ? 35.933 -16.386 -3.230 1.00 42.38 581 GLY A N 1
ATOM 4246 C CA . GLY A 1 581 ? 37.317 -16.414 -3.699 1.00 42.38 581 GLY A CA 1
ATOM 4247 C C . GLY A 1 581 ? 38.240 -15.516 -2.885 1.00 42.38 581 GLY A C 1
ATOM 4248 O O . GLY A 1 581 ? 37.857 -14.451 -2.426 1.00 42.38 581 GLY A O 1
ATOM 4249 N N . THR A 1 582 ? 39.479 -15.955 -2.684 1.00 39.16 582 THR A N 1
ATOM 4250 C CA . THR A 1 582 ? 40.508 -15.347 -1.823 1.00 39.16 582 THR A CA 1
ATOM 4251 C C . THR A 1 582 ? 41.136 -14.060 -2.393 1.00 39.16 582 THR A C 1
ATOM 4253 O O . THR A 1 582 ? 42.358 -13.911 -2.374 1.00 39.16 582 THR A O 1
ATOM 4256 N N . GLY A 1 583 ? 40.331 -13.138 -2.924 1.00 47.88 583 GLY A N 1
ATOM 4257 C CA . GLY A 1 583 ? 40.767 -11.831 -3.421 1.00 47.88 583 GLY A CA 1
ATOM 4258 C C . GLY A 1 583 ? 39.749 -10.741 -3.084 1.00 47.88 583 GLY A C 1
ATOM 4259 O O . GLY A 1 583 ? 38.552 -11.000 -3.078 1.00 47.88 583 GLY A O 1
ATOM 4260 N N . THR A 1 584 ? 40.224 -9.533 -2.778 1.00 52.88 584 THR A N 1
ATOM 4261 C CA . THR A 1 584 ? 39.373 -8.360 -2.531 1.00 52.88 584 THR A CA 1
ATOM 4262 C C . THR A 1 584 ? 38.751 -7.910 -3.855 1.00 52.88 584 THR A C 1
ATOM 4264 O O . THR A 1 584 ? 39.387 -7.197 -4.630 1.00 52.88 584 THR A O 1
ATOM 4267 N N . GLU A 1 585 ? 37.542 -8.380 -4.163 1.00 68.06 585 GLU A N 1
ATOM 4268 C CA . GLU A 1 585 ? 36.739 -7.825 -5.255 1.00 68.06 585 GLU A CA 1
ATOM 4269 C C . GLU A 1 585 ? 36.211 -6.454 -4.827 1.00 68.06 585 GLU A C 1
ATOM 4271 O O . GLU A 1 585 ? 35.649 -6.308 -3.742 1.00 68.06 585 GLU A O 1
ATOM 4276 N N . THR A 1 586 ? 36.398 -5.446 -5.673 1.00 78.25 586 THR A N 1
ATOM 4277 C CA . THR A 1 586 ? 35.915 -4.085 -5.424 1.00 78.25 586 THR A CA 1
ATOM 4278 C C . THR A 1 586 ? 34.725 -3.755 -6.309 1.00 78.25 586 THR A C 1
ATOM 4280 O O . THR A 1 586 ? 34.659 -4.208 -7.450 1.00 78.25 586 THR A O 1
ATOM 4283 N N . ILE A 1 587 ? 33.840 -2.901 -5.816 1.00 84.12 587 ILE A N 1
ATOM 4284 C CA . ILE A 1 587 ? 32.655 -2.399 -6.506 1.00 84.12 587 ILE A CA 1
ATOM 4285 C C . ILE A 1 587 ? 32.654 -0.873 -6.495 1.00 84.12 587 ILE A C 1
ATOM 4287 O O . ILE A 1 587 ? 33.234 -0.262 -5.601 1.00 84.12 587 ILE A O 1
ATOM 4291 N N . GLN A 1 588 ? 32.022 -0.239 -7.477 1.00 88.62 588 GLN A N 1
ATOM 4292 C CA . GLN A 1 588 ? 31.818 1.206 -7.482 1.00 88.62 588 GLN A CA 1
ATOM 4293 C C . GLN A 1 588 ? 30.373 1.558 -7.141 1.00 88.62 588 GLN A C 1
ATOM 4295 O O . GLN A 1 588 ? 29.442 0.886 -7.574 1.00 88.62 588 GLN A O 1
ATOM 4300 N N . ILE A 1 589 ? 30.200 2.642 -6.398 1.00 87.38 589 ILE A N 1
ATOM 4301 C CA . ILE A 1 589 ? 28.910 3.260 -6.077 1.00 87.38 589 ILE A CA 1
ATOM 4302 C C . ILE A 1 589 ? 28.910 4.723 -6.525 1.00 87.38 589 ILE A C 1
ATOM 4304 O O . ILE A 1 589 ? 29.972 5.321 -6.730 1.00 87.38 589 ILE A O 1
ATOM 4308 N N . ILE A 1 590 ? 27.719 5.298 -6.686 1.00 89.38 590 ILE A N 1
ATOM 4309 C CA . ILE A 1 590 ? 27.543 6.704 -7.058 1.00 89.38 590 ILE A CA 1
ATOM 4310 C C . ILE A 1 590 ? 27.384 7.546 -5.796 1.00 89.38 590 ILE A C 1
ATOM 4312 O O . ILE A 1 590 ? 26.375 7.434 -5.111 1.00 89.38 590 ILE A O 1
ATOM 4316 N N . SER A 1 591 ? 28.316 8.471 -5.570 1.00 87.88 591 SER A N 1
ATOM 4317 C CA . SER A 1 591 ? 28.135 9.538 -4.586 1.00 87.88 591 SER A CA 1
ATOM 4318 C C . SER A 1 591 ? 27.541 10.774 -5.264 1.00 87.88 591 SER A C 1
ATOM 4320 O O . SER A 1 591 ? 28.080 11.272 -6.258 1.00 87.88 591 SER A O 1
ATOM 4322 N N . PHE A 1 592 ? 26.409 11.256 -4.750 1.00 89.38 592 PHE A N 1
ATOM 4323 C CA . PHE A 1 592 ? 25.638 12.348 -5.348 1.00 89.38 592 PHE A CA 1
ATOM 4324 C C . PHE A 1 592 ? 26.122 13.709 -4.834 1.00 89.38 592 PHE A C 1
ATOM 4326 O O . PHE A 1 592 ? 26.083 13.994 -3.638 1.00 89.38 592 PHE A O 1
ATOM 4333 N N . GLY A 1 593 ? 26.550 14.568 -5.758 1.00 88.75 593 GLY A N 1
ATOM 4334 C CA . GLY A 1 593 ? 27.049 15.915 -5.493 1.00 88.75 593 GLY A CA 1
ATOM 4335 C C . GLY A 1 593 ? 25.978 17.003 -5.603 1.00 88.75 593 GLY A C 1
ATOM 4336 O O . GLY A 1 593 ? 24.786 16.779 -5.385 1.00 88.75 593 GLY A O 1
ATOM 4337 N N . GLU A 1 594 ? 26.409 18.222 -5.924 1.00 91.31 594 GLU A N 1
ATOM 4338 C CA . GLU A 1 594 ? 25.517 19.378 -6.061 1.00 91.31 594 GLU A CA 1
ATOM 4339 C C . GLU A 1 594 ? 24.582 19.263 -7.273 1.00 91.31 594 GLU A C 1
ATOM 4341 O O . GLU A 1 594 ? 24.909 18.640 -8.283 1.00 91.31 594 GLU A O 1
ATOM 4346 N N . ILE A 1 595 ? 23.401 19.882 -7.177 1.00 91.94 595 ILE A N 1
ATOM 4347 C CA . ILE A 1 595 ? 22.460 19.975 -8.302 1.00 91.94 595 ILE A CA 1
ATOM 4348 C C . ILE A 1 595 ? 23.079 20.859 -9.388 1.00 91.94 595 ILE A C 1
ATOM 4350 O O . ILE A 1 595 ? 23.548 21.961 -9.102 1.00 91.94 595 ILE A O 1
ATOM 4354 N N . LYS A 1 596 ? 23.046 20.390 -10.639 1.00 91.25 596 LYS A N 1
ATOM 4355 C CA . LYS A 1 596 ? 23.563 21.136 -11.789 1.00 91.25 596 LYS A CA 1
ATOM 4356 C C . LYS A 1 596 ? 22.699 22.359 -12.080 1.00 91.25 596 LYS A C 1
ATOM 4358 O O . LYS A 1 596 ? 21.490 22.373 -11.844 1.00 91.25 596 LYS A O 1
ATOM 4363 N N . THR A 1 597 ? 23.318 23.386 -12.653 1.00 86.56 597 THR A N 1
ATOM 4364 C CA . THR A 1 597 ? 22.595 24.578 -13.098 1.00 86.56 597 THR A CA 1
ATOM 4365 C C . THR A 1 597 ? 21.649 24.232 -14.247 1.00 86.56 597 THR A C 1
ATOM 4367 O O . THR A 1 597 ? 22.051 23.656 -15.256 1.00 86.56 597 THR A O 1
ATOM 4370 N N . VAL A 1 598 ? 20.382 24.611 -14.091 1.00 84.12 598 VAL A N 1
ATOM 4371 C CA . VAL A 1 598 ? 19.358 24.479 -15.130 1.00 84.12 598 VAL A CA 1
ATOM 4372 C C . VAL A 1 598 ? 19.525 25.615 -16.143 1.00 84.12 598 VAL A C 1
ATOM 4374 O O . VAL A 1 598 ? 19.788 26.752 -15.752 1.00 84.12 598 VAL A O 1
ATOM 4377 N N . ASN A 1 599 ? 19.377 25.332 -17.440 1.00 83.69 599 ASN A N 1
ATOM 4378 C CA . ASN A 1 599 ? 19.468 26.378 -18.460 1.00 83.69 599 ASN A CA 1
ATOM 4379 C C . ASN A 1 599 ? 18.237 27.316 -18.456 1.00 83.69 599 ASN A C 1
ATOM 4381 O O . ASN A 1 599 ? 17.228 27.048 -17.806 1.00 83.69 599 ASN A O 1
ATOM 4385 N N . GLU A 1 600 ? 18.288 28.396 -19.240 1.00 78.94 600 GLU A N 1
ATOM 4386 C CA . GLU A 1 600 ? 17.214 29.406 -19.335 1.00 78.94 600 GLU A CA 1
ATOM 4387 C C . GLU A 1 600 ? 15.852 28.844 -19.792 1.00 78.94 600 GLU A C 1
ATOM 4389 O O . GLU A 1 600 ? 14.817 29.470 -19.575 1.00 78.94 600 GLU A O 1
ATOM 4394 N N . LYS A 1 601 ? 15.836 27.657 -20.413 1.00 71.88 601 LYS A N 1
ATOM 4395 C CA . LYS A 1 601 ? 14.628 26.947 -20.865 1.00 71.88 601 LYS A CA 1
ATOM 4396 C C . LYS A 1 601 ? 14.129 25.902 -19.861 1.00 71.88 601 LYS A C 1
ATOM 4398 O O . LYS A 1 601 ? 13.191 25.163 -20.171 1.00 71.88 601 LYS A O 1
ATOM 4403 N N . GLY A 1 602 ? 14.759 25.789 -18.691 1.00 77.56 602 GLY A N 1
ATOM 4404 C CA . GLY A 1 602 ? 14.380 24.787 -17.700 1.00 77.56 602 GLY A CA 1
ATOM 4405 C C . GLY A 1 602 ? 14.848 23.371 -18.026 1.00 77.56 602 GLY A C 1
ATOM 4406 O O . GLY A 1 602 ? 14.179 22.408 -17.660 1.00 77.56 602 GLY A O 1
ATOM 4407 N N . GLN A 1 603 ? 15.940 23.224 -18.775 1.00 83.69 603 GLN A N 1
ATOM 4408 C CA . GLN A 1 603 ? 16.399 21.953 -19.338 1.00 83.69 603 GLN A CA 1
ATOM 4409 C C . GLN A 1 603 ? 17.811 21.604 -18.856 1.00 83.69 603 GLN A C 1
ATOM 4411 O O . GLN A 1 603 ? 18.633 22.494 -18.620 1.00 83.69 603 GLN A O 1
ATOM 4416 N N . MET A 1 604 ? 18.108 20.306 -18.756 1.00 87.31 604 MET A N 1
ATOM 4417 C CA . MET A 1 604 ? 19.454 19.780 -18.492 1.00 87.31 604 MET A CA 1
ATOM 4418 C C . MET A 1 604 ? 19.789 18.632 -19.442 1.00 87.31 604 MET A C 1
ATOM 4420 O O . MET A 1 604 ? 18.956 17.763 -19.674 1.00 87.31 604 MET A O 1
ATOM 4424 N N . GLU A 1 605 ? 20.997 18.641 -19.997 1.00 92.00 605 GLU A N 1
ATOM 4425 C CA . GLU A 1 605 ? 21.437 17.684 -21.016 1.00 92.00 605 GLU A CA 1
ATOM 4426 C C . GLU A 1 605 ? 21.680 16.286 -20.431 1.00 92.00 605 GLU A C 1
ATOM 4428 O O . GLU A 1 605 ? 22.360 16.148 -19.414 1.00 92.00 605 GLU A O 1
ATOM 4433 N N . LEU A 1 606 ? 21.130 15.256 -21.084 1.00 90.44 606 LEU A N 1
ATOM 4434 C CA . LEU A 1 606 ? 21.379 13.845 -20.777 1.00 90.44 606 LEU A CA 1
ATOM 4435 C C . LEU A 1 606 ? 22.412 13.242 -21.733 1.00 90.44 606 LEU A C 1
ATOM 4437 O O . LEU A 1 606 ? 23.435 12.724 -21.294 1.00 90.44 606 LEU A O 1
ATOM 4441 N N . CYS A 1 607 ? 22.132 13.277 -23.038 1.00 92.31 607 CYS A N 1
ATOM 4442 C CA . CYS A 1 607 ? 23.020 12.735 -24.065 1.00 92.31 607 CYS A CA 1
ATOM 4443 C C . CYS A 1 607 ? 22.669 13.259 -25.462 1.00 92.31 607 CYS A C 1
ATOM 4445 O O . CYS A 1 607 ? 21.560 13.739 -25.702 1.00 92.31 607 CYS A O 1
ATOM 4447 N N . ALA A 1 608 ? 23.581 13.076 -26.415 1.00 92.44 608 ALA A N 1
ATOM 4448 C CA . ALA A 1 608 ? 23.320 13.349 -27.823 1.00 92.44 608 ALA A CA 1
ATOM 4449 C C . ALA A 1 608 ? 22.305 12.363 -28.430 1.00 92.44 608 ALA A C 1
ATOM 4451 O O . ALA A 1 608 ? 22.268 11.180 -28.083 1.00 92.44 608 ALA A O 1
ATOM 4452 N N . LEU A 1 609 ? 21.505 12.851 -29.376 1.00 87.44 609 LEU A N 1
ATOM 4453 C CA . LEU A 1 609 ? 20.594 12.073 -30.209 1.00 87.44 609 LEU A CA 1
ATOM 4454 C C . LEU A 1 609 ? 21.042 12.140 -31.670 1.00 87.44 609 LEU A C 1
ATOM 4456 O O . LEU A 1 609 ? 21.437 13.193 -32.173 1.00 87.44 609 LEU A O 1
ATOM 4460 N N . THR A 1 610 ? 20.923 11.013 -32.368 1.00 89.25 610 THR A N 1
ATOM 4461 C CA . THR A 1 610 ? 21.176 10.943 -33.811 1.00 89.25 610 THR A CA 1
ATOM 4462 C C . THR A 1 610 ? 19.851 10.934 -34.565 1.00 89.25 610 THR A C 1
ATOM 4464 O O . THR A 1 610 ? 18.904 10.251 -34.171 1.00 89.25 610 THR A O 1
ATOM 4467 N N . GLN A 1 611 ? 19.779 11.693 -35.660 1.00 86.56 611 GLN A N 1
ATOM 4468 C CA . GLN A 1 611 ? 18.571 11.806 -36.472 1.00 86.56 611 GLN A CA 1
ATOM 4469 C C . GLN A 1 611 ? 18.058 10.433 -36.925 1.00 86.56 611 GLN A C 1
ATOM 4471 O O . GLN A 1 611 ? 18.798 9.643 -37.510 1.00 86.56 611 GLN A O 1
ATOM 4476 N N . ASN A 1 612 ? 16.768 10.187 -36.701 1.00 83.00 612 ASN A N 1
ATOM 4477 C CA . ASN A 1 612 ? 16.023 8.981 -37.057 1.00 83.00 612 ASN A CA 1
ATOM 4478 C C . ASN A 1 612 ? 16.630 7.677 -36.515 1.00 83.00 612 ASN A C 1
ATOM 4480 O O . ASN A 1 612 ? 16.339 6.604 -37.041 1.00 83.00 612 ASN A O 1
ATOM 4484 N N . GLN A 1 613 ? 17.457 7.759 -35.473 1.00 88.75 613 GLN A N 1
ATOM 4485 C CA . GLN A 1 613 ? 17.985 6.594 -34.777 1.00 88.75 613 GLN A CA 1
ATOM 4486 C C . GLN A 1 613 ? 17.356 6.476 -33.395 1.00 88.75 613 GLN A C 1
ATOM 4488 O O . GLN A 1 613 ? 17.088 7.474 -32.724 1.00 88.75 613 GLN A O 1
ATOM 4493 N N . GLN A 1 614 ? 17.113 5.231 -32.995 1.00 90.19 614 GLN A N 1
ATOM 4494 C CA . GLN A 1 614 ? 16.668 4.907 -31.653 1.00 90.19 614 GLN A CA 1
ATOM 4495 C C . GLN A 1 614 ? 17.838 5.040 -30.674 1.00 90.19 614 GLN A C 1
ATOM 4497 O O . GLN A 1 614 ? 18.885 4.423 -30.859 1.00 90.19 614 GLN A O 1
ATOM 4502 N N . THR A 1 615 ? 17.619 5.784 -29.596 1.00 92.50 615 THR A N 1
ATOM 4503 C CA . THR A 1 615 ? 18.500 5.855 -28.430 1.00 92.50 615 THR A CA 1
ATOM 4504 C C . THR A 1 615 ? 17.764 5.249 -27.240 1.00 92.50 615 THR A C 1
ATOM 4506 O O . THR A 1 615 ? 16.745 5.788 -26.809 1.00 92.50 615 THR A O 1
ATOM 4509 N N . ALA A 1 616 ? 18.258 4.127 -26.715 1.00 93.38 616 ALA A N 1
ATOM 4510 C CA . ALA A 1 616 ? 17.691 3.486 -25.530 1.00 93.38 616 ALA A CA 1
ATOM 4511 C C . ALA A 1 616 ? 18.378 3.986 -24.250 1.00 93.38 616 ALA A C 1
ATOM 4513 O O . ALA A 1 616 ? 19.608 4.047 -24.180 1.00 93.38 616 ALA A O 1
ATOM 4514 N N . ILE A 1 617 ? 17.574 4.332 -23.246 1.00 94.56 617 ILE A N 1
ATOM 4515 C CA . ILE A 1 617 ? 18.011 4.842 -21.944 1.00 94.56 617 ILE A CA 1
ATOM 4516 C C . ILE A 1 617 ? 17.227 4.122 -20.857 1.00 94.56 617 ILE A C 1
ATOM 4518 O O . ILE A 1 617 ? 16.016 3.963 -20.966 1.00 94.56 617 ILE A O 1
ATOM 4522 N N . SER A 1 618 ? 17.904 3.710 -19.792 1.00 94.50 618 SER A N 1
ATOM 4523 C CA . SER A 1 618 ? 17.255 3.116 -18.618 1.00 94.50 618 SER A CA 1
ATOM 4524 C C . SER A 1 618 ? 17.302 4.098 -17.452 1.00 94.50 618 SER A C 1
ATOM 4526 O O . SER A 1 618 ? 18.369 4.632 -17.158 1.00 94.50 618 SER A O 1
ATOM 4528 N N . ALA A 1 619 ? 16.170 4.336 -16.794 1.00 95.62 619 ALA A N 1
ATOM 4529 C CA . ALA A 1 619 ? 16.088 5.120 -15.565 1.00 95.62 619 ALA A CA 1
ATOM 4530 C C . ALA A 1 619 ? 15.931 4.179 -14.365 1.00 95.62 619 ALA A C 1
ATOM 4532 O O . ALA A 1 619 ? 14.917 3.493 -14.256 1.00 95.62 619 ALA A O 1
ATOM 4533 N N . TYR A 1 620 ? 16.927 4.147 -13.483 1.00 94.75 620 TYR A N 1
ATOM 4534 C CA . TYR A 1 620 ? 16.935 3.374 -12.241 1.00 94.75 620 TYR A CA 1
ATOM 4535 C C . TYR A 1 620 ? 16.521 4.264 -11.081 1.00 94.75 620 TYR A C 1
ATOM 4537 O O . TYR A 1 620 ? 17.165 5.285 -10.854 1.00 94.75 620 TYR A O 1
ATOM 4545 N N . VAL A 1 621 ? 15.481 3.876 -10.348 1.00 94.44 621 VAL A N 1
ATOM 4546 C CA . VAL A 1 621 ? 14.939 4.630 -9.213 1.00 94.44 621 VAL A CA 1
ATOM 4547 C C . VAL A 1 621 ? 15.051 3.791 -7.949 1.00 94.44 621 VAL A C 1
ATOM 4549 O O . VAL A 1 621 ? 14.590 2.648 -7.924 1.00 94.44 621 VAL A O 1
ATOM 4552 N N . TYR A 1 622 ? 15.672 4.344 -6.911 1.00 91.38 622 TYR A N 1
ATOM 4553 C CA . TYR A 1 622 ? 15.899 3.648 -5.644 1.00 91.38 622 TYR A CA 1
ATOM 4554 C C . TYR A 1 622 ? 15.988 4.621 -4.462 1.00 91.38 622 TYR A C 1
ATOM 4556 O O . TYR A 1 622 ? 16.141 5.835 -4.642 1.00 91.38 622 TYR A O 1
ATOM 4564 N N . LEU A 1 623 ? 15.870 4.069 -3.252 1.00 87.88 623 LEU A N 1
ATOM 4565 C CA . LEU A 1 623 ? 16.055 4.783 -1.990 1.00 87.88 623 LEU A CA 1
ATOM 4566 C C . LEU A 1 623 ? 17.520 4.678 -1.549 1.00 87.88 623 LEU A C 1
ATOM 4568 O O . LEU A 1 623 ? 18.028 3.575 -1.371 1.00 87.88 623 LEU A O 1
ATOM 4572 N N . ASP A 1 624 ? 18.186 5.816 -1.376 1.00 85.62 624 ASP A N 1
ATOM 4573 C CA . ASP A 1 624 ? 19.618 5.912 -1.091 1.00 85.62 624 ASP A CA 1
ATOM 4574 C C . ASP A 1 624 ? 19.992 5.400 0.304 1.00 85.62 624 ASP A C 1
ATOM 4576 O O . ASP A 1 624 ? 19.773 6.068 1.316 1.00 85.62 624 ASP A O 1
ATOM 4580 N N . GLY A 1 625 ? 20.626 4.231 0.338 1.00 75.12 625 GLY A N 1
ATOM 4581 C CA . GLY A 1 625 ? 21.133 3.607 1.552 1.00 75.12 625 GLY A CA 1
ATOM 4582 C C . GLY A 1 625 ? 22.329 4.315 2.194 1.00 75.12 625 GLY A C 1
ATOM 4583 O O . GLY A 1 625 ? 22.645 3.998 3.336 1.00 75.12 625 GLY A O 1
ATOM 4584 N N . GLU A 1 626 ? 22.998 5.254 1.511 1.00 72.94 626 GLU A N 1
ATOM 4585 C CA . GLU A 1 626 ? 24.124 5.996 2.106 1.00 72.94 626 GLU A CA 1
ATOM 4586 C C . GLU A 1 626 ? 23.679 7.103 3.052 1.00 72.94 626 GLU A C 1
ATOM 4588 O O . GLU A 1 626 ? 24.427 7.501 3.945 1.00 72.94 626 GLU A O 1
ATOM 4593 N N . THR A 1 627 ? 22.483 7.635 2.816 1.00 70.00 627 THR A N 1
ATOM 4594 C CA . THR A 1 627 ? 22.011 8.849 3.482 1.00 70.00 627 THR A CA 1
ATOM 4595 C C . THR A 1 627 ? 20.801 8.616 4.367 1.00 70.00 627 THR A C 1
ATOM 4597 O O . THR A 1 627 ? 20.543 9.454 5.223 1.00 70.00 627 THR A O 1
ATOM 4600 N N . VAL A 1 628 ? 20.079 7.509 4.188 1.00 68.50 628 VAL A N 1
ATOM 4601 C CA . VAL A 1 628 ? 18.894 7.197 4.986 1.00 68.50 628 VAL A CA 1
ATOM 4602 C C . VAL A 1 628 ? 19.285 6.595 6.342 1.00 68.50 628 VAL A C 1
ATOM 4604 O O . VAL A 1 628 ? 19.965 5.571 6.421 1.00 68.50 628 VAL A O 1
ATOM 4607 N N . GLU A 1 629 ? 18.850 7.213 7.436 1.00 56.47 629 GLU A N 1
ATOM 4608 C CA . GLU A 1 629 ? 18.991 6.672 8.787 1.00 56.47 629 GLU A CA 1
ATOM 4609 C C . GLU A 1 629 ? 17.719 5.909 9.202 1.00 56.47 629 GLU A C 1
ATOM 4611 O O . GLU A 1 629 ? 16.624 6.145 8.693 1.00 56.47 629 GLU A O 1
ATOM 4616 N N . SER A 1 630 ? 17.807 5.024 10.205 1.00 48.72 630 SER A N 1
ATOM 4617 C CA . SER A 1 630 ? 16.642 4.276 10.728 1.00 48.72 630 SER A CA 1
ATOM 4618 C C . SER A 1 630 ? 15.518 5.157 11.301 1.00 48.72 630 SER A C 1
ATOM 4620 O O . SER A 1 630 ? 14.458 4.643 11.636 1.00 48.72 630 SER A O 1
ATOM 4622 N N . ARG A 1 631 ? 15.757 6.465 11.458 1.00 47.09 631 ARG A N 1
ATOM 4623 C CA . ARG A 1 631 ? 14.764 7.475 11.860 1.00 47.09 631 ARG A CA 1
ATOM 4624 C C . ARG A 1 631 ? 14.038 8.124 10.673 1.00 47.09 631 ARG A C 1
ATOM 4626 O O . ARG A 1 631 ? 13.013 8.762 10.885 1.00 47.09 631 ARG A O 1
ATOM 4633 N N . ASP A 1 632 ? 14.594 7.997 9.468 1.00 47.81 632 ASP A N 1
ATOM 4634 C CA . ASP A 1 632 ? 14.086 8.606 8.233 1.00 47.81 632 ASP A CA 1
ATOM 4635 C C . ASP A 1 632 ? 13.137 7.656 7.491 1.00 47.81 632 ASP A C 1
ATOM 4637 O O . ASP A 1 632 ? 12.279 8.091 6.724 1.00 47.81 632 ASP A O 1
ATOM 4641 N N . VAL A 1 633 ? 13.257 6.353 7.762 1.00 50.31 633 VAL A N 1
ATOM 4642 C CA . VAL A 1 633 ? 12.267 5.334 7.413 1.00 50.31 633 VAL A CA 1
ATOM 4643 C C . VAL A 1 633 ? 11.268 5.198 8.560 1.00 50.31 633 VAL A C 1
ATOM 4645 O O . VAL A 1 633 ? 11.653 5.021 9.715 1.00 50.31 633 VAL A O 1
ATOM 4648 N N . GLY A 1 634 ? 9.972 5.305 8.259 1.00 41.81 634 GLY A N 1
ATOM 4649 C CA . GLY A 1 634 ? 8.933 4.983 9.236 1.00 41.81 634 GLY A CA 1
ATOM 4650 C C . GLY A 1 634 ? 9.114 3.552 9.749 1.00 41.81 634 GLY A C 1
ATOM 4651 O O . GLY A 1 634 ? 9.617 2.686 9.031 1.00 41.81 634 GLY A O 1
ATOM 4652 N N . THR A 1 635 ? 8.701 3.283 10.989 1.00 38.94 635 THR A N 1
ATOM 4653 C CA . THR A 1 635 ? 8.485 1.899 11.439 1.00 38.94 635 THR A CA 1
ATOM 4654 C C . THR A 1 635 ? 7.573 1.175 10.439 1.00 38.94 635 THR A C 1
ATOM 4656 O O . THR A 1 635 ? 6.809 1.841 9.741 1.00 38.94 635 THR A O 1
ATOM 4659 N N . GLU A 1 636 ? 7.636 -0.161 10.372 1.00 40.16 636 GLU A N 1
ATOM 4660 C CA . GLU A 1 636 ? 6.984 -1.033 9.362 1.00 40.16 636 GLU A CA 1
ATOM 4661 C C . GLU A 1 636 ? 5.479 -0.759 9.088 1.00 40.16 636 GLU A C 1
ATOM 4663 O O . GLU A 1 636 ? 4.932 -1.236 8.097 1.00 40.16 636 GLU A O 1
ATOM 4668 N N . ASP A 1 637 ? 4.834 0.064 9.917 1.00 40.88 637 ASP A N 1
ATOM 4669 C CA . ASP A 1 637 ? 3.432 0.484 9.882 1.00 40.88 637 ASP A CA 1
ATOM 4670 C C . ASP A 1 637 ? 3.118 1.733 9.023 1.00 40.88 637 ASP A C 1
ATOM 4672 O O . ASP A 1 637 ? 1.963 2.161 8.980 1.00 40.88 637 ASP A O 1
ATOM 4676 N N . LEU A 1 638 ? 4.099 2.366 8.366 1.00 46.06 638 LEU A N 1
ATOM 4677 C CA . LEU A 1 638 ? 3.928 3.694 7.751 1.00 46.06 638 LEU A CA 1
ATOM 4678 C C . LEU A 1 638 ? 4.390 3.742 6.278 1.00 46.06 638 LEU A C 1
ATOM 4680 O O . LEU A 1 638 ? 5.539 4.052 5.969 1.00 46.06 638 LEU A O 1
ATOM 4684 N N . SER A 1 639 ? 3.469 3.459 5.351 1.00 55.22 639 SER A N 1
ATOM 4685 C CA . SER A 1 639 ? 3.708 3.500 3.898 1.00 55.22 639 SER A CA 1
ATOM 4686 C C . SER A 1 639 ? 3.421 4.894 3.319 1.00 55.22 639 SER A C 1
ATOM 4688 O O . SER A 1 639 ? 2.289 5.372 3.375 1.00 55.22 639 SER A O 1
ATOM 4690 N N . MET A 1 640 ? 4.436 5.552 2.743 1.00 67.75 640 MET A N 1
ATOM 4691 C CA . MET A 1 640 ? 4.234 6.700 1.848 1.00 67.75 640 MET A CA 1
ATOM 4692 C C . MET A 1 640 ? 4.133 6.202 0.404 1.00 67.75 640 MET A C 1
ATOM 4694 O O . MET A 1 640 ? 4.926 5.359 -0.015 1.00 67.75 640 MET A O 1
ATOM 4698 N N . THR A 1 641 ? 3.207 6.751 -0.381 1.00 75.50 641 THR A N 1
ATOM 4699 C CA . THR A 1 641 ? 3.075 6.404 -1.807 1.00 75.50 641 THR A CA 1
ATOM 4700 C C . THR A 1 641 ? 3.654 7.511 -2.678 1.00 75.50 641 THR A C 1
ATOM 4702 O O . THR A 1 641 ? 3.399 8.690 -2.441 1.00 75.50 641 THR A O 1
ATOM 4705 N N . GLY A 1 642 ? 4.458 7.139 -3.677 1.00 79.38 642 GLY A N 1
ATOM 4706 C CA . GLY A 1 642 ? 5.152 8.073 -4.562 1.00 79.38 642 GLY A CA 1
ATOM 4707 C C . GLY A 1 642 ? 4.678 7.965 -6.012 1.00 79.38 642 GLY A C 1
ATOM 4708 O O . GLY A 1 642 ? 4.521 6.866 -6.531 1.00 79.38 642 GLY A O 1
ATOM 4709 N N . THR A 1 643 ? 4.496 9.094 -6.696 1.00 85.69 643 THR A N 1
ATOM 4710 C CA . THR A 1 643 ? 4.265 9.170 -8.148 1.00 85.69 643 THR A CA 1
ATOM 4711 C C . THR A 1 643 ? 5.406 9.938 -8.804 1.00 85.69 643 THR A C 1
ATOM 4713 O O . THR A 1 643 ? 5.637 11.100 -8.472 1.00 85.69 643 THR A O 1
ATOM 4716 N N . LEU A 1 644 ? 6.118 9.302 -9.737 1.00 86.50 644 LEU A N 1
ATOM 4717 C CA . LEU A 1 644 ? 7.214 9.907 -10.495 1.00 86.50 644 LEU A CA 1
ATOM 4718 C C . LEU A 1 644 ? 6.740 10.323 -11.891 1.00 86.50 644 LEU A C 1
ATOM 4720 O O . LEU A 1 644 ? 6.190 9.517 -12.636 1.00 86.50 644 LEU A O 1
ATOM 4724 N N . ASN A 1 645 ? 7.034 11.563 -12.266 1.00 86.69 645 ASN A N 1
ATOM 4725 C CA . ASN A 1 645 ? 6.894 12.079 -13.618 1.00 86.69 645 ASN A CA 1
ATOM 4726 C C . ASN A 1 645 ? 8.273 12.456 -14.169 1.00 86.69 645 ASN A C 1
ATOM 4728 O O . ASN A 1 645 ? 8.976 13.284 -13.588 1.00 86.69 645 ASN A O 1
ATOM 4732 N N . LEU A 1 646 ? 8.644 11.890 -15.317 1.00 87.44 646 LEU A N 1
ATOM 4733 C CA . LEU A 1 646 ? 9.847 12.271 -16.055 1.00 87.44 646 LEU A CA 1
ATOM 4734 C C . LEU A 1 646 ? 9.434 12.921 -17.368 1.00 87.44 646 LEU A C 1
ATOM 4736 O O . LEU A 1 646 ? 8.784 12.302 -18.209 1.00 87.44 646 LEU A O 1
ATOM 4740 N N . GLN A 1 647 ? 9.828 14.177 -17.546 1.00 85.25 647 GLN A N 1
ATOM 4741 C CA . GLN A 1 647 ? 9.541 14.933 -18.751 1.00 85.25 647 GLN A CA 1
ATOM 474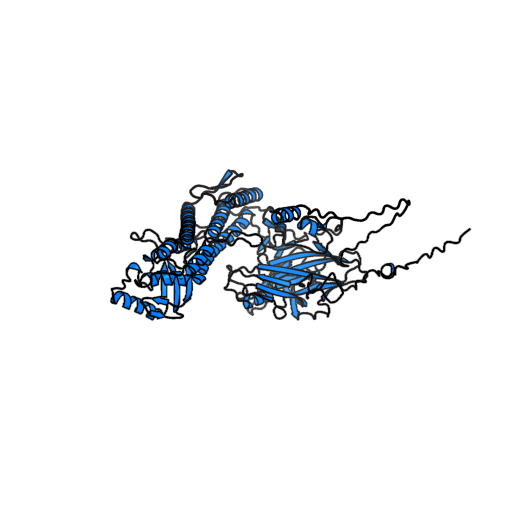2 C C . GLN A 1 647 ? 10.832 15.179 -19.523 1.00 85.25 647 GLN A C 1
ATOM 4744 O O . GLN A 1 647 ? 11.805 15.707 -18.989 1.00 85.25 647 GLN A O 1
ATOM 4749 N N . PHE A 1 648 ? 10.810 14.839 -20.808 1.00 86.19 648 PHE A N 1
ATOM 4750 C CA . PHE A 1 648 ? 11.950 14.999 -21.700 1.00 86.19 648 PHE A CA 1
ATOM 4751 C C . PHE A 1 648 ? 11.663 16.033 -22.784 1.00 86.19 648 PHE A C 1
ATOM 4753 O O . PHE A 1 648 ? 10.515 16.254 -23.185 1.00 86.19 648 PHE A O 1
ATOM 4760 N N . SER A 1 649 ? 12.721 16.666 -23.268 1.00 82.31 649 SER A N 1
ATOM 4761 C CA . SER A 1 649 ? 12.680 17.596 -24.388 1.00 82.31 649 SER A CA 1
ATOM 4762 C C . SER A 1 649 ? 13.925 17.452 -25.260 1.00 82.31 649 SER A C 1
ATOM 4764 O O . SER A 1 649 ? 14.845 16.696 -24.957 1.00 82.31 649 SER A O 1
ATOM 4766 N N . SER A 1 650 ? 13.911 18.138 -26.394 1.00 81.94 650 SER A N 1
ATOM 4767 C CA . SER A 1 650 ? 15.036 18.244 -27.315 1.00 81.94 650 SER A CA 1
ATOM 4768 C C . SER A 1 650 ? 15.486 19.703 -27.348 1.00 81.94 650 SER A C 1
ATOM 4770 O O . SER A 1 650 ? 14.655 20.614 -27.292 1.00 81.94 650 SER A O 1
ATOM 4772 N N . ASP A 1 651 ? 16.794 19.935 -27.432 1.00 79.44 651 ASP A N 1
ATOM 4773 C CA . ASP A 1 651 ? 17.365 21.278 -27.590 1.00 79.44 651 ASP A CA 1
ATOM 4774 C C . ASP A 1 651 ? 17.332 21.789 -29.044 1.00 79.44 651 ASP A C 1
ATOM 4776 O O . ASP A 1 651 ? 17.629 22.963 -29.301 1.00 79.44 651 ASP A O 1
ATOM 4780 N N . ALA A 1 652 ? 16.936 20.944 -30.001 1.00 74.12 652 ALA A N 1
ATOM 4781 C CA . ALA A 1 652 ? 16.886 21.330 -31.397 1.00 74.12 652 ALA A CA 1
ATOM 4782 C C . ALA A 1 652 ? 15.831 22.418 -31.629 1.00 74.12 652 ALA A C 1
ATOM 4784 O O . ALA A 1 652 ? 14.695 22.372 -31.155 1.00 74.12 652 ALA A O 1
ATOM 4785 N N . THR A 1 653 ? 16.225 23.429 -32.403 1.00 65.12 653 THR A N 1
ATOM 4786 C CA . THR A 1 653 ? 15.345 24.550 -32.732 1.00 65.12 653 THR A CA 1
ATOM 4787 C C . THR A 1 653 ? 14.298 24.096 -33.742 1.00 65.12 653 THR A C 1
ATOM 4789 O O . THR A 1 653 ? 14.609 23.867 -34.913 1.00 65.12 653 THR A O 1
ATOM 4792 N N . LEU A 1 654 ? 13.047 23.996 -33.295 1.00 54.91 654 LEU A N 1
ATOM 4793 C CA . LEU A 1 654 ? 11.902 23.760 -34.165 1.00 54.91 654 LEU A CA 1
ATOM 4794 C C . LEU A 1 654 ? 11.689 24.992 -35.050 1.00 54.91 654 LEU A C 1
ATOM 4796 O O . LEU A 1 654 ? 11.209 26.026 -34.590 1.00 54.91 654 LEU A O 1
ATOM 4800 N N . LYS A 1 655 ? 12.053 24.901 -36.330 1.00 46.62 655 LYS A N 1
ATOM 4801 C CA . LYS A 1 655 ? 11.600 25.885 -37.317 1.00 46.62 655 LYS A CA 1
ATOM 4802 C C . LYS A 1 655 ? 10.176 25.518 -37.710 1.00 46.62 655 LYS A C 1
ATOM 4804 O O . LYS A 1 655 ? 9.963 24.451 -38.284 1.00 46.62 655 LYS A O 1
ATOM 4809 N N . ALA A 1 656 ? 9.217 26.392 -37.408 1.00 42.97 656 ALA A N 1
ATOM 4810 C CA . ALA A 1 656 ? 7.888 26.292 -37.995 1.00 42.97 656 ALA A CA 1
ATOM 4811 C C . ALA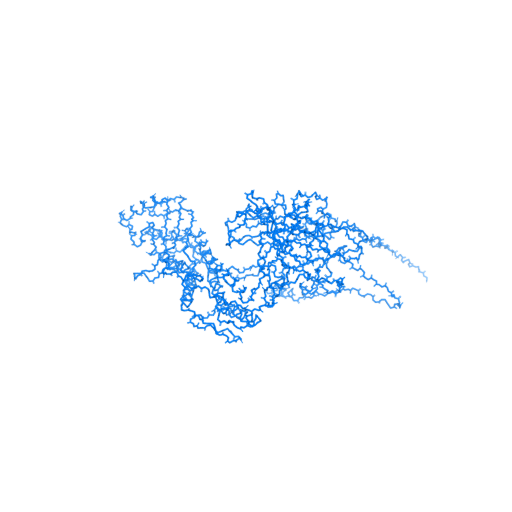 A 1 656 ? 8.028 26.241 -39.524 1.00 42.97 656 ALA A C 1
ATOM 4813 O O . ALA A 1 656 ? 8.871 26.938 -40.099 1.00 42.97 656 ALA A O 1
ATOM 4814 N N . MET A 1 657 ? 7.234 25.396 -40.182 1.00 41.69 657 MET A N 1
ATOM 4815 C CA . MET A 1 657 ? 7.190 25.372 -41.641 1.00 41.69 657 MET A CA 1
ATOM 4816 C C . MET A 1 657 ? 6.831 26.792 -42.124 1.00 41.69 657 MET A C 1
ATOM 4818 O O . MET A 1 657 ? 5.866 27.363 -41.610 1.00 41.69 657 MET A O 1
ATOM 4822 N N . PRO A 1 658 ? 7.606 27.414 -43.031 1.00 40.31 658 PRO A N 1
ATOM 4823 C CA . PRO A 1 658 ? 7.306 28.763 -43.486 1.00 40.31 658 PRO A CA 1
ATOM 4824 C C . PRO A 1 658 ? 6.001 28.742 -44.287 1.00 40.31 658 PRO A C 1
ATOM 4826 O O . PRO A 1 658 ? 5.977 28.332 -45.440 1.00 40.31 658 PRO A O 1
ATOM 4829 N N . TYR A 1 659 ? 4.911 29.219 -43.687 1.00 42.34 659 TYR A N 1
ATOM 4830 C CA . TYR A 1 659 ? 3.612 29.428 -44.340 1.00 42.34 659 TYR A CA 1
ATOM 4831 C C . TYR A 1 659 ? 3.603 30.673 -45.252 1.00 42.34 659 TYR A C 1
ATOM 4833 O O . TYR A 1 659 ? 2.568 31.318 -45.415 1.00 42.34 659 TYR A O 1
ATOM 4841 N N . ALA A 1 660 ? 4.747 31.049 -45.835 1.00 43.41 660 ALA A N 1
ATOM 4842 C CA . ALA A 1 660 ? 4.881 32.289 -46.603 1.00 43.41 660 ALA A CA 1
ATOM 4843 C C . ALA A 1 660 ? 3.906 32.342 -47.795 1.00 43.41 660 ALA A C 1
ATOM 4845 O O . ALA A 1 660 ? 3.334 33.393 -48.071 1.00 43.41 660 ALA A O 1
ATOM 4846 N N . ASP A 1 661 ? 3.627 31.195 -48.419 1.00 47.97 661 ASP A N 1
ATOM 4847 C CA . ASP A 1 661 ? 2.711 31.097 -49.562 1.00 47.97 661 ASP A CA 1
ATOM 4848 C C . ASP A 1 661 ? 1.222 31.189 -49.170 1.00 47.97 661 ASP A C 1
ATOM 4850 O O . ASP A 1 661 ? 0.368 31.406 -50.029 1.00 47.97 661 ASP A O 1
ATOM 4854 N N . LEU A 1 662 ? 0.892 31.062 -47.877 1.00 45.47 662 LEU A N 1
ATOM 4855 C CA . LEU A 1 662 ? -0.477 31.156 -47.348 1.00 45.47 662 LEU A CA 1
ATOM 4856 C C . LEU A 1 662 ? -0.749 32.460 -46.581 1.00 45.47 662 LEU A C 1
ATOM 4858 O O . LEU A 1 662 ? -1.907 32.802 -46.359 1.00 45.47 662 LEU A O 1
ATOM 4862 N N . GLN A 1 663 ? 0.285 33.222 -46.218 1.00 41.44 663 GLN A N 1
ATOM 4863 C CA . GLN A 1 663 ? 0.148 34.525 -45.552 1.00 41.44 663 GLN A CA 1
ATOM 4864 C C . GLN A 1 663 ? 0.058 35.718 -46.528 1.00 41.44 663 GLN A C 1
ATOM 4866 O O . GLN A 1 663 ? 0.073 36.866 -46.089 1.00 41.44 663 GLN A O 1
ATOM 4871 N N . GLY A 1 664 ? -0.053 35.474 -47.841 1.00 45.47 664 GLY A N 1
ATOM 4872 C CA . GLY A 1 664 ? 0.117 36.517 -48.860 1.00 45.47 664 GLY A CA 1
ATOM 4873 C C . GLY A 1 664 ? -0.775 36.448 -50.103 1.00 45.47 664 GLY A C 1
ATOM 4874 O O . GLY A 1 664 ? -0.383 37.008 -51.122 1.00 45.47 664 GLY A O 1
ATOM 4875 N N . GLN A 1 665 ? -1.956 35.819 -50.066 1.00 40.25 665 GLN A N 1
ATOM 4876 C CA . GLN A 1 665 ? -2.978 36.096 -51.088 1.00 40.25 665 GLN A CA 1
ATOM 4877 C C . GLN A 1 665 ? -3.956 37.147 -50.572 1.00 40.25 665 GLN A C 1
ATOM 4879 O O . GLN A 1 665 ? -5.019 36.845 -50.039 1.00 40.25 665 GLN A O 1
ATOM 4884 N N . THR A 1 666 ? -3.582 38.412 -50.740 1.00 40.44 666 THR A N 1
ATOM 4885 C CA . THR A 1 666 ? -4.545 39.511 -50.725 1.00 40.44 666 THR A CA 1
ATOM 4886 C C . THR A 1 666 ? -5.533 39.268 -51.866 1.00 40.44 666 THR A C 1
ATOM 4888 O O . THR A 1 666 ? -5.121 39.232 -53.029 1.00 40.44 666 THR A O 1
ATOM 4891 N N . GLU A 1 667 ? -6.821 39.090 -51.556 1.00 38.25 667 GLU A N 1
ATOM 4892 C CA . GLU A 1 667 ? -7.895 39.105 -52.554 1.00 38.25 667 GLU A CA 1
ATOM 4893 C C . GLU A 1 667 ? -7.738 40.350 -53.433 1.00 38.25 667 GLU A C 1
ATOM 4895 O O . GLU A 1 667 ? -7.966 41.483 -53.007 1.00 38.25 667 GLU A O 1
ATOM 4900 N N . THR A 1 668 ? -7.317 40.154 -54.680 1.00 33.31 668 THR A N 1
ATOM 4901 C CA . THR A 1 668 ? -7.383 41.214 -55.680 1.00 33.31 668 THR A CA 1
ATOM 4902 C C . THR A 1 668 ? -8.800 41.202 -56.231 1.00 33.31 668 THR A C 1
ATOM 4904 O O . THR A 1 668 ? -9.102 40.491 -57.190 1.00 33.31 668 THR A O 1
ATOM 4907 N N . THR A 1 669 ? -9.691 41.970 -55.604 1.00 34.91 669 THR A N 1
ATOM 4908 C CA . THR A 1 669 ? -11.030 42.251 -56.128 1.00 34.91 669 THR A CA 1
ATOM 4909 C C . THR A 1 669 ? -10.886 42.955 -57.474 1.00 34.91 669 THR A C 1
ATOM 4911 O O . THR A 1 669 ? -10.684 44.165 -57.553 1.00 34.91 669 THR A O 1
ATOM 4914 N N . THR A 1 670 ? -10.949 42.188 -58.560 1.00 31.75 670 THR A N 1
ATOM 4915 C CA . THR A 1 670 ? -10.986 42.736 -59.915 1.00 31.75 670 THR A CA 1
ATOM 4916 C C . THR A 1 670 ? -12.428 43.136 -60.202 1.00 31.75 670 THR A C 1
ATOM 4918 O O . THR A 1 670 ? -13.249 42.311 -60.592 1.00 31.75 670 THR A O 1
ATOM 4921 N N . THR A 1 671 ? -12.763 44.403 -59.969 1.00 32.78 671 THR A N 1
ATOM 4922 C CA . THR A 1 671 ? -14.050 44.975 -60.374 1.00 32.78 671 THR A CA 1
ATOM 4923 C C . THR A 1 671 ? -14.111 45.012 -61.903 1.00 32.78 671 THR A C 1
ATOM 4925 O O . THR A 1 671 ? -13.509 45.879 -62.533 1.00 32.78 671 THR A O 1
ATOM 4928 N N . SER A 1 672 ? -14.817 44.065 -62.521 1.00 32.84 672 SER A N 1
ATOM 4929 C CA . SER A 1 672 ? -15.163 44.133 -63.943 1.00 32.84 672 SER A CA 1
ATOM 4930 C C . SER A 1 672 ? -16.227 45.211 -64.162 1.00 32.84 672 SER A C 1
ATOM 4932 O O . SER A 1 672 ? -17.402 45.008 -63.872 1.00 32.84 672 SER A O 1
ATOM 4934 N N . THR A 1 673 ? -15.827 46.367 -64.686 1.00 32.88 673 THR A N 1
ATOM 4935 C CA . THR A 1 673 ? -16.738 47.332 -65.308 1.00 32.88 673 THR A CA 1
ATOM 4936 C C . THR A 1 673 ? -17.134 46.821 -66.692 1.00 32.88 673 THR A C 1
ATOM 4938 O O . THR A 1 673 ? -16.374 46.913 -67.652 1.00 32.88 673 THR A O 1
ATOM 4941 N N . THR A 1 674 ? -18.342 46.275 -66.806 1.00 35.41 674 THR A N 1
ATOM 4942 C CA . THR A 1 674 ? -19.022 46.069 -68.087 1.00 35.41 674 THR A CA 1
ATOM 4943 C C . THR A 1 674 ? -19.605 47.396 -68.564 1.00 35.41 674 THR A C 1
ATOM 4945 O O . THR A 1 674 ? -20.673 47.826 -68.131 1.00 35.41 674 THR A O 1
ATOM 4948 N N . THR A 1 675 ? -18.903 48.062 -69.476 1.00 35.41 675 THR A N 1
ATOM 4949 C CA . THR A 1 675 ? -19.484 49.128 -70.296 1.00 35.41 675 THR A CA 1
ATOM 4950 C C . THR A 1 675 ? -20.305 48.463 -71.400 1.00 35.41 675 THR A C 1
ATOM 4952 O O . THR A 1 675 ? -19.753 47.772 -72.253 1.00 35.41 675 THR A O 1
ATOM 4955 N N . ALA A 1 676 ? -21.626 48.632 -71.359 1.00 33.97 676 ALA A N 1
ATOM 4956 C CA . ALA A 1 676 ? -22.497 48.325 -72.484 1.00 33.97 676 ALA A CA 1
ATOM 4957 C C . ALA A 1 676 ? -22.251 49.368 -73.584 1.00 33.97 676 ALA A C 1
ATOM 4959 O O . ALA A 1 676 ? -22.480 50.556 -73.354 1.00 33.97 676 ALA A O 1
ATOM 4960 N N . ASP A 1 677 ? -21.772 48.928 -74.747 1.00 33.34 677 ASP A N 1
ATOM 4961 C CA . ASP A 1 677 ? -21.794 49.728 -75.971 1.00 33.34 677 ASP A CA 1
ATOM 4962 C C . ASP A 1 677 ? -23.004 49.303 -76.810 1.00 33.34 677 ASP A C 1
ATOM 4964 O O . ASP A 1 677 ? -23.277 48.112 -76.977 1.00 33.34 677 ASP A O 1
ATOM 4968 N N . ASN A 1 678 ? -23.764 50.295 -77.267 1.00 39.16 678 ASN A N 1
ATOM 4969 C CA . ASN A 1 678 ? -24.921 50.125 -78.135 1.00 39.16 678 ASN A CA 1
ATOM 4970 C C . ASN A 1 678 ? -24.425 49.930 -79.571 1.00 39.16 678 ASN A C 1
ATOM 4972 O O . ASN A 1 678 ? -23.899 50.868 -80.170 1.00 39.16 678 ASN A O 1
ATOM 4976 N N . GLY A 1 679 ? -24.681 48.751 -80.137 1.00 32.75 679 GLY A N 1
ATOM 4977 C CA . GLY A 1 679 ? -24.482 48.446 -81.554 1.00 32.75 679 GLY A CA 1
ATOM 4978 C C . GLY A 1 679 ? -25.076 47.105 -81.927 1.00 32.75 679 GLY A C 1
ATOM 4979 O O . GLY A 1 679 ? -24.404 46.093 -81.639 1.00 32.75 679 GLY A O 1
#

Secondary structure (DSSP, 8-state):
-HHHHHHHHTTS---------------S-----------S-SEEEEE--S-S-----TTGGGS-HHHHTTSSBS-----SGGG-GGG----EEEE-EETTEEPTTS-SEEEEEE-TTSSEEEEE---EEEEEETTTTEEEE-TT--SEEEEEEEE---HHHHHHHHHHHHHHHHHHHHHHHHHHHHHHHHHHHHHHHHHTT-TT--EE--HHHHHHHHHHHEE--BTTBPPEE-HHHHHHHHHHHHHHHHHHHH-TT--HHHHHHHHHHHHHHHHSSS----SS-EEEGGGTEEE---HHHHHHHHHHHHHHHHHHHHHHHHHTTTTSSSEEHHHHHHHHHHHS-GGG-EETTEEGGG--TT-HHHHHHHHHHHHHHTSEEEEEPPP-TTSS---HHHHHHHHH---EEEEEEEEEETTEEEEEEEEEEEE---GGG---TTSTTSPPPPPPP-TT--S-EEEEEEEEEEEEEEEE-SSSEEEEEE-S---SS--STT----S---SEEEEE-S-TT--HHHHHHHHTTEEEEEEETTSBEEEEEEEE-SSS-EEETTEEEEEEEEEEEEEEEEEETT-SSSS--EEEEEEEEEEPPPPTTSEEEEEEE-BT--EEEEEEEEEETTT--TTTSPPTT-PPEEEEE--EEE-S--PPP--TTTS----------------

Foldseek 3Di:
DVVVVVVVVVVPPDDDDDDDDDDDDPDDDDPDDPPPPPDFALKWKAFDFPDQDAADDPCLVVDDLVSNRSHTDADRDPPDCQQLPVVFDADAWFAWDDPQFHDPPFLRIWFFDADPVRFGFATASQWAKFGADPLLRFTFGDRPTGFKIFIFHWDPFASLQVLLVVLLLLLQQLLQVLQVLLQVLCQQLVVQVQCLLQVVLPPVNWWGDCVSVLVSLCSQCWAPDDDPGHTGDHSLRSLLRSVLSLLLLLLSAVCQDDHSSLSSVLNVLSVCQCVVVDGDDLCAFDQRPPSRDTRGRDVLNNVSVVLSVLLNVLSVQLNVLCVVPVVDPIDTSVSSCSSCCSAAVSQQKAKLNRRSVQQRLVDPVSVVVNVVSCVVVQAIEIEQEADDPVGPGRHNQQSSCLANNKHKHWHFAWRDHPNDTDGRGIYIYIYDDDPVSRSYCCDPVHNRNRHDGDPDDPTTTGDGTNWMKGKMKMAGQDQWKFKKQFFAQAARPDPDPDDPDGPDHGWKKKKFFPDLPDAPVLVLLQQQQKKKFKAWPSRRTQWIWGWPSPPPWDDDSGMIMTTIFTFDWDWDKHFHPDDPDDDGDIIITIDTHGGDDADPRRIDGRGIHHRPGMTMMMMIIGGHSRRDDPVSDDDPNTDMDMDTDTRMHIPDDDDDDPPVVVVDPDPPPPPDDDDDDDD

pLDDT: mean 75.98, std 18.06, range [24.73, 96.69]

Sequence (679 aa):
MAAVAMLLVAFFMVISSSYAWFTLSTAPEVTGIYTAVGANGNLEIALYTGNDNIGSNVGDSNLGAIEKNKTWGNIVDLSNEGYGLNNIALYPSVLALDNGSLLAGGGILGTPTCGNDGRIKSVNADGVAGIYNITTKNFDRNSTAKGVRAIGTVSSMSQQQLDWGNAVSKVSSSLNSARVTAETSLTANGQALIDIILGSLDEEKTSFDITAVGNMLTALAGTPATQGTAAVLGVADHLEEAMKYYLIAAAAAAVPNKSDTEFVAIKNAIINDCDDGSFPDLSADFVVGETGVTVTVPDALKTVYNSYLKIKSDIDAAVTAYNDVDNKEAATQDEAVAILGHLVVVNNVIVNGTPKSNIIMSDKDAVSNLAGSIIAEGAVIVEIPKATAENAESGLFFNIAQLTNNMNASFRADVTAMGITVSDMPISIKTTVADADKYILGGAKLPLPQPDPREGAVDEKLSNFYGYAIDLAFRTNAASSNLMLQTTPANRIYSENGVSETMGKGSTMTFNVTDTKFTVDNILNLMGHIRIVFTDANGKVIAAARLDTNNNVETTGTSATAQVKLCEYTLTTLDRDGAAGTGTETIQIISFGEIKTVNEKGQMELCALTQNQQTAISAYVYLDGETVESRDVGTEDLSMTGTLNLQFSSDATLKAMPYADLQGQTETTTTSTTTADNG